Protein AF-0000000073267612 (afdb_homodimer)

Secondary structure (DSSP, 8-state):
--HHHHHHHHHHHHH-TT---SPPPPP-HHHHHHHHHHHHHHHHHHHHHHHHHHHHHHHHHHHHHHHHHHTSBPPPEE--SS--------BTTTT--HHHHHHHHHHHHHHHIIIIIHHHHHHHHHHHHHHHHHHHHHHHHHHHHHHHHHHHHHHHHHHHHHHHHHH---HHHHHHHHHHHHHHHHHHHHHHHHHHHHHHHHHHHHHHHHHHHHHHTTHHHHHHHHHHHHHHHHHHHHHHHHHSPPPPPPEE----TTSS---TT--------------------------------------------------/--HHHHHHHHHHHHH-TT---SPPPPP-HHHHHHHHHHHHHHHHHHHHHHHHHHHHHHHHHHHHHHHHHHTSBPPPEE--SS--------BTTTT--HHHHHHHHHHHHHHHIIIIIHHHHHHHHHHHHHHHHHHHHHHHHHHHHHHHHHHHHHHHHHHHHHHHHHH---HHHHHHHHHHHHHHHHHHHHHHHHHHHHHHHHHHHHHHHHHHHHHHTTHHHHHHHHHHHHHHHHHHHHHHHHHSPPPPPPEE----TTS----TT--------------------------------------------------

InterPro domains:
  IPR027267 AH/BAR domain superfamily [G3DSA:1.20.1270.60] (29-227)

Foldseek 3Di:
DDLVVLLVVLVVCVVDPPNPPVDDFDDLPVLVVLLVVVVVVLVVLVVVLVVLLVVLVVLLVVLLVVLVQQQAWDDAAEDDPPDFDFDDTAGQLGPFDSVVLSVLSVVLSVCLCVQFSVVSVVLSVLSVVLVVLVVVLSSLSSSLVSLVVVLVVLVVVLVVLVVVCVVPPDPVSVVVNVVSVVVSVVSVVVSVVSVVVSVVSSVVSVVSSVVSVVVVVCNVVSVVVSCVSNVVSVVVSVCSSVVDDGDDHHYGDDPPPPDDVPDPPDPPPPPDDPPDDDDYDDDDDDDDDDDDDDDDDDDDDDPDDPDDDDPDPPD/DDLVVLLVVLVVCVVDPPNPPPDDFDDLPVLVVLLVVVVVVLVVLVVVLVVLLVVLVVLLVVLLVVLVQQQAWDDAAEDDPPDFDFDDTAGQLGPFDSVVLSVLSVVLSVCLCVQFSVVSVVLSVLSVVLVVLVVVLSSLSSSLVSLVVVLVVLVVVLVVLVVVCVVPPDPVSVVVNVVSVVVSVVSVVVSVVSVVVSVVSSVVSVVSSVVSVVVVVCNVVSVVVSCVSNVVSVVVSVCSSVVDDGDDHHYGDDPPPPDDVPDVPDPPPDPDDDDDDDDDDDDDDDDDDDDDDDYDDDDDDDDDDDDDDDDDDDD

Sequence (630 aa):
MGAGWRRFTEGLKQHAPLVSGGLSPTPNARNTIMLKEAGELAAQLKGVVQAIKAQRESNENSVTLIARLLGSNLPHVYEDPSSPSASHSVLVGGALDTESVVRTIRDAGARVDADVVAPLAQWLSLYDTLVSKNRELENLRLEVDSRRRTVADLTVKEAAARAKLQRATDAKQEARLDDVVRTLQHKTDKLNAALAEFAKFEEELHTRLVGLIRDAAYVKVHLGAAQGTLGAALASVSKQVEAVPIPEVAVAAGPSLSGAVRAHGKAPAAASPRSSMNTPVSGGADPSNPFVAQQAPGTPTQYPGMHRNTVSSAVMGAGWRRFTEGLKQHAPLVSGGLSPTPNARNTIMLKEAGELAAQLKGVVQAIKAQRESNENSVTLIARLLGSNLPHVYEDPSSPSASHSVLVGGALDTESVVRTIRDAGARVDADVVAPLAQWLSLYDTLVSKNRELENLRLEVDSRRRTVADLTVKEAAARAKLQRATDAKQEARLDDVVRTLQHKTDKLNAALAEFAKFEEELHTRLVGLIRDAAYVKVHLGAAQGTLGAALASVSKQVEAVPIPEVAVAAGPSLSGAVRAHGKAPAAASPRSSMNTPVSGGADPSNPFVAQQAPGTPTQYPGMHRNTVSSAV

pLDDT: mean 76.12, std 29.7, range [14.1, 98.81]

Solvent-accessible surface area (backbone atoms only — not comparable to full-atom values): 35555 Å² total; per-residue (Å²): 130,55,73,66,57,46,23,51,54,36,52,50,39,72,71,38,79,80,61,62,68,92,67,75,74,78,72,58,49,20,56,53,52,36,48,51,44,43,47,55,48,47,57,50,48,53,54,36,53,52,29,49,52,50,25,46,50,32,47,40,50,26,48,42,44,43,32,52,50,32,68,30,70,44,46,59,38,48,71,20,45,81,54,67,43,82,80,65,91,41,33,33,31,43,86,53,61,44,64,60,48,42,48,46,41,52,52,33,43,51,47,36,44,62,67,26,50,46,56,53,50,48,54,52,51,50,50,55,52,49,55,54,50,48,54,53,47,50,51,46,47,27,44,37,47,39,40,50,51,50,46,54,54,43,53,53,49,46,52,52,41,53,57,48,39,76,75,49,89,43,75,66,52,52,53,50,42,53,52,45,52,52,50,44,51,53,49,46,52,52,34,54,51,42,46,52,53,42,53,51,52,52,50,51,52,44,53,52,49,49,51,52,49,54,53,52,31,50,48,47,56,36,56,19,46,40,32,31,46,50,8,50,30,30,34,48,45,15,50,54,52,64,69,37,67,76,42,74,76,43,71,18,66,33,78,77,80,71,63,76,84,61,72,85,58,81,72,73,73,81,71,73,74,78,70,83,75,85,82,86,83,88,81,87,79,87,84,85,88,88,83,90,83,83,86,83,83,86,77,83,75,87,72,78,86,75,85,78,81,73,83,81,73,80,124,129,55,73,67,57,45,24,51,53,36,50,49,38,73,70,38,80,81,60,63,68,92,68,76,74,78,73,59,49,20,58,52,52,36,48,51,43,42,46,56,48,45,56,49,47,53,54,36,51,53,30,48,51,50,26,44,50,32,47,38,50,28,48,44,45,44,32,52,51,31,67,29,68,44,49,58,37,49,73,18,44,81,55,66,44,81,84,66,90,39,32,34,30,43,84,53,61,45,66,59,47,43,48,45,40,50,51,34,44,51,47,35,44,62,67,29,50,44,56,52,50,48,53,51,50,50,51,53,52,51,54,53,49,49,53,52,48,51,53,45,48,28,44,38,47,40,40,50,52,51,44,52,53,42,52,52,49,46,52,52,42,54,54,49,39,76,74,50,88,42,74,67,53,53,51,49,41,54,52,45,51,52,48,43,52,53,49,45,51,52,35,54,53,42,47,52,50,42,53,52,52,52,50,51,51,44,53,52,47,49,51,52,49,56,53,52,32,50,48,48,57,35,56,21,47,41,32,31,45,48,10,50,30,30,33,49,45,14,51,56,50,63,68,38,66,75,44,74,76,43,74,18,66,34,75,76,80,73,66,76,87,61,72,79,66,76,68,80,71,81,79,70,83,84,80,93,84,90,94,86,92,81,90,79,89,80,84,86,80,82,87,77,88,80,76,84,78,83,85,78,85,78,84,80,82,87,79,91,83,75,88,83,83,83,131

Nearest PDB structures (foldseek):
  8a1g-assembly2_B  TM=5.948E-01  e=9.546E-04  Homo sapiens
  8afz-assembly1_A  TM=5.244E-01  e=5.926E-04  Homo sapiens
  7aal-assembly1_B  TM=4.341E-01  e=8.182E-02  Homo sapiens
  8tsb-assembly1_B  TM=4.191E-01  e=9.872E-01  Homo sapiens
  8tsc-assembly1_B  TM=3.984E-01  e=1.287E+00  Homo sapiens

Organism: Auxenochlorella protothecoides (NCBI:txid3075)

Structure (mmCIF, N/CA/C/O backbone):
data_AF-0000000073267612-model_v1
#
loop_
_entity.id
_entity.type
_entity.pdbx_description
1 polymer 'BAR domain-containing protein'
#
loop_
_atom_site.group_PDB
_atom_site.id
_atom_site.type_symbol
_atom_site.label_atom_id
_atom_site.label_alt_id
_atom_site.label_comp_id
_atom_site.label_asym_id
_atom_site.label_entity_id
_atom_site.label_seq_id
_atom_site.pdbx_PDB_ins_code
_atom_site.Cartn_x
_atom_site.Cartn_y
_atom_site.Cartn_z
_atom_site.occupancy
_atom_site.B_iso_or_equiv
_atom_site.auth_seq_id
_atom_site.auth_comp_id
_atom_site.auth_asym_id
_atom_site.auth_atom_id
_atom_site.pdbx_PDB_model_num
ATOM 1 N N . MET A 1 1 ? 1.794 -37.781 -46.875 1 48.22 1 MET A N 1
ATOM 2 C CA . MET A 1 1 ? 1.057 -36.719 -46.156 1 48.22 1 MET A CA 1
ATOM 3 C C . MET A 1 1 ? 1.896 -36.156 -45.031 1 48.22 1 MET A C 1
ATOM 5 O O . MET A 1 1 ? 2.678 -36.844 -44.375 1 48.22 1 MET A O 1
ATOM 9 N N . GLY A 1 2 ? 2.082 -34.938 -45 1 56.78 2 GLY A N 1
ATOM 10 C CA . GLY A 1 2 ? 2.975 -34.312 -44.062 1 56.78 2 GLY A CA 1
ATOM 11 C C . GLY A 1 2 ? 2.543 -34.469 -42.625 1 56.78 2 GLY A C 1
ATOM 12 O O . GLY A 1 2 ? 1.39 -34.812 -42.344 1 56.78 2 GLY A O 1
ATOM 13 N N . ALA A 1 3 ? 3.404 -34.625 -41.781 1 64.19 3 ALA A N 1
ATOM 14 C CA . ALA A 1 3 ? 3.205 -34.812 -40.344 1 64.19 3 ALA A CA 1
ATOM 15 C C . ALA A 1 3 ? 2.123 -33.906 -39.781 1 64.19 3 ALA A C 1
ATOM 17 O O . ALA A 1 3 ? 1.281 -34.312 -39 1 64.19 3 ALA A O 1
ATOM 18 N N . GLY A 1 4 ? 2.098 -32.719 -40.344 1 66.12 4 GLY A N 1
ATOM 19 C CA . GLY A 1 4 ? 1.111 -31.75 -39.906 1 66.12 4 GLY A CA 1
ATOM 20 C C . GLY A 1 4 ? -0.308 -32.125 -40.281 1 66.12 4 GLY A C 1
ATOM 21 O O . GLY A 1 4 ? -1.229 -32 -39.469 1 66.12 4 GLY A O 1
ATOM 22 N N . TRP A 1 5 ? -0.447 -32.656 -41.531 1 65.56 5 TRP A N 1
ATOM 23 C CA . TRP A 1 5 ? -1.771 -33.031 -42.031 1 65.56 5 TRP A CA 1
ATOM 24 C C . TRP A 1 5 ? -2.301 -34.25 -41.312 1 65.56 5 TRP A C 1
ATOM 26 O O . TRP A 1 5 ? -3.484 -34.312 -40.969 1 65.56 5 TRP A O 1
ATOM 36 N N . ARG A 1 6 ? -1.614 -35.125 -40.969 1 69.31 6 ARG A N 1
ATOM 37 C CA . ARG A 1 6 ? -2.006 -36.344 -40.25 1 69.31 6 ARG A CA 1
ATOM 38 C C . ARG A 1 6 ? -2.512 -36 -38.844 1 69.31 6 ARG A C 1
ATOM 40 O O . ARG A 1 6 ? -3.561 -36.469 -38.438 1 69.31 6 ARG A O 1
ATOM 47 N N . ARG A 1 7 ? -1.844 -35.125 -38.25 1 72.75 7 ARG A N 1
ATOM 48 C CA . ARG A 1 7 ? -2.219 -34.719 -36.906 1 72.75 7 ARG A CA 1
ATOM 49 C C . ARG A 1 7 ? -3.551 -33.969 -36.906 1 72.75 7 ARG A C 1
ATOM 51 O O . ARG A 1 7 ? -4.391 -34.188 -36.031 1 72.75 7 ARG A O 1
ATOM 58 N N . PHE A 1 8 ? -3.615 -33.125 -37.812 1 65.56 8 PHE A N 1
ATOM 59 C CA . PHE A 1 8 ? -4.844 -32.344 -37.938 1 65.56 8 PHE A CA 1
ATOM 60 C C . PHE A 1 8 ? -6.039 -33.281 -38.156 1 65.56 8 PHE A C 1
ATOM 62 O O . PHE A 1 8 ? -7.062 -33.156 -37.469 1 65.56 8 PHE A O 1
ATOM 69 N N . THR A 1 9 ? -5.922 -34.156 -39.094 1 68.25 9 THR A N 1
ATOM 70 C CA . THR A 1 9 ? -7.035 -35.062 -39.406 1 68.25 9 THR A CA 1
ATOM 71 C C . THR A 1 9 ? -7.367 -35.969 -38.25 1 68.25 9 THR A C 1
ATOM 73 O O . THR A 1 9 ? -8.539 -36.188 -37.938 1 68.25 9 THR A O 1
ATOM 76 N N . GLU A 1 10 ? -6.336 -36.344 -37.562 1 76.44 10 GLU A N 1
ATOM 77 C CA . GLU A 1 10 ? -6.57 -37.188 -36.375 1 76.44 10 GLU A CA 1
ATOM 78 C C . GLU A 1 10 ? -7.262 -36.406 -35.281 1 76.44 10 GLU A C 1
ATOM 80 O O . GLU A 1 10 ? -8.164 -36.938 -34.625 1 76.44 10 GLU A O 1
ATOM 85 N N . GLY A 1 11 ? -6.91 -35.188 -35.125 1 70.31 11 GLY A N 1
ATOM 86 C CA . GLY A 1 11 ? -7.578 -34.312 -34.156 1 70.31 11 GLY A CA 1
ATOM 87 C C . GLY A 1 11 ? -9.062 -34.156 -34.406 1 70.31 11 GLY A C 1
ATOM 88 O O . GLY A 1 11 ? -9.875 -34.219 -33.5 1 70.31 11 GLY A O 1
ATOM 89 N N . LEU A 1 12 ? -9.312 -34 -35.719 1 65.19 12 LEU A N 1
ATOM 90 C CA . LEU A 1 12 ? -10.711 -33.875 -36.125 1 65.19 12 LEU A CA 1
ATOM 91 C C . LEU A 1 12 ? -11.477 -35.156 -35.875 1 65.19 12 LEU A C 1
ATOM 93 O O . LEU A 1 12 ? -12.625 -35.125 -35.406 1 65.19 12 LEU A O 1
ATOM 97 N N . LYS A 1 13 ? -10.906 -36.25 -36.125 1 69.06 13 LYS A N 1
ATOM 98 C CA . LYS A 1 13 ? -11.578 -37.531 -35.938 1 69.06 13 LYS A CA 1
ATOM 99 C C . LYS A 1 13 ? -11.883 -37.781 -34.438 1 69.06 13 LYS A C 1
ATOM 101 O O . LYS A 1 13 ? -12.93 -38.344 -34.125 1 69.06 13 LYS A O 1
ATOM 106 N N . GLN A 1 14 ? -11.016 -37.375 -33.625 1 70.88 14 GLN A N 1
ATOM 107 C CA . GLN A 1 14 ? -11.203 -37.625 -32.188 1 70.88 14 GLN A CA 1
ATOM 108 C C . GLN A 1 14 ? -12.289 -36.719 -31.609 1 70.88 14 GLN A C 1
ATOM 110 O O . GLN A 1 14 ? -12.914 -37.031 -30.609 1 70.88 14 GLN A O 1
ATOM 115 N N . HIS A 1 15 ? -12.461 -35.562 -32.188 1 64.19 15 HIS A N 1
ATOM 116 C CA . HIS A 1 15 ? -13.516 -34.688 -31.703 1 64.19 15 HIS A CA 1
ATOM 117 C C . HIS A 1 15 ? -14.844 -35 -32.375 1 64.19 15 HIS A C 1
ATOM 119 O O . HIS A 1 15 ? -15.906 -34.594 -31.875 1 64.19 15 HIS A O 1
ATOM 125 N N . ALA A 1 16 ? -14.742 -35.625 -33.562 1 61.06 16 ALA A N 1
ATOM 126 C CA . ALA A 1 16 ? -15.969 -35.938 -34.312 1 61.06 16 ALA A CA 1
ATOM 127 C C . ALA A 1 16 ? -16.578 -37.25 -33.812 1 61.06 16 ALA A C 1
ATOM 129 O O . ALA A 1 16 ? -15.883 -38.219 -33.625 1 61.06 16 ALA A O 1
ATOM 130 N N . PRO A 1 17 ? -17.734 -37.219 -33.156 1 55.53 17 PRO A N 1
ATOM 131 C CA . PRO A 1 17 ? -18.438 -38.406 -32.656 1 55.53 17 PRO A CA 1
ATOM 132 C C . PRO A 1 17 ? -18.469 -39.531 -33.688 1 55.53 17 PRO A C 1
ATOM 134 O O . PRO A 1 17 ? -18.625 -40.688 -33.344 1 55.53 17 PRO A O 1
ATOM 137 N N . LEU A 1 18 ? -18.609 -39.219 -34.938 1 49.16 18 LEU A N 1
ATOM 138 C CA . LEU A 1 18 ? -19.047 -40.188 -35.938 1 49.16 18 LEU A CA 1
ATOM 139 C C . LEU A 1 18 ? -17.938 -41.156 -36.312 1 49.16 18 LEU A C 1
ATOM 141 O O . LEU A 1 18 ? -18.172 -42.188 -36.969 1 49.16 18 LEU A O 1
ATOM 145 N N . VAL A 1 19 ? -16.75 -40.719 -36.375 1 48.94 19 VAL A N 1
ATOM 146 C CA . VAL A 1 19 ? -15.766 -41.656 -36.906 1 48.94 19 VAL A CA 1
ATOM 147 C C . VAL A 1 19 ? -15.219 -42.5 -35.781 1 48.94 19 VAL A C 1
ATOM 149 O O . VAL A 1 19 ? -14.375 -42.062 -35 1 48.94 19 VAL A O 1
ATOM 152 N N . SER A 1 20 ? -16.031 -43.094 -35.031 1 47.25 20 SER A N 1
ATOM 153 C CA . SER A 1 20 ? -15.836 -44.031 -33.906 1 47.25 20 SER A CA 1
ATOM 154 C C . SER A 1 20 ? -14.789 -45.094 -34.281 1 47.25 20 SER A C 1
ATOM 156 O O . SER A 1 20 ? -15.141 -46.219 -34.625 1 47.25 20 SER A O 1
ATOM 158 N N . GLY A 1 21 ? -14.117 -45.062 -35.219 1 50.31 21 GLY A N 1
ATOM 159 C CA . GLY A 1 21 ? -13.367 -46.312 -35.344 1 50.31 21 GLY A CA 1
ATOM 160 C C . GLY A 1 21 ? -12.516 -46.594 -34.125 1 50.31 21 GLY A C 1
ATOM 161 O O . GLY A 1 21 ? -11.797 -45.719 -33.625 1 50.31 21 GLY A O 1
ATOM 162 N N . GLY A 1 22 ? -13.047 -47.656 -33.219 1 61.66 22 GLY A N 1
ATOM 163 C CA . GLY A 1 22 ? -12.773 -48.531 -32.094 1 61.66 22 GLY A CA 1
ATOM 164 C C . GLY A 1 22 ? -11.508 -48.156 -31.344 1 61.66 22 GLY A C 1
ATOM 165 O O . GLY A 1 22 ? -11.18 -48.781 -30.328 1 61.66 22 GLY A O 1
ATOM 166 N N . LEU A 1 23 ? -10.727 -47.188 -32 1 73.19 23 LEU A N 1
ATOM 167 C CA . LEU A 1 23 ? -9.445 -47.062 -31.312 1 73.19 23 LEU A CA 1
ATOM 168 C C . LEU A 1 23 ? -9.5 -45.969 -30.266 1 73.19 23 LEU A C 1
ATOM 170 O O . LEU A 1 23 ? -9.93 -44.844 -30.547 1 73.19 23 LEU A O 1
ATOM 174 N N . SER A 1 24 ? -9.305 -46.25 -29.047 1 77.38 24 SER A N 1
ATOM 175 C CA . SER A 1 24 ? -9.227 -45.312 -27.938 1 77.38 24 SER A CA 1
ATOM 176 C C . SER A 1 24 ? -7.969 -44.438 -28.016 1 77.38 24 SER A C 1
ATOM 178 O O . SER A 1 24 ? -6.887 -44.969 -28.328 1 77.38 24 SER A O 1
ATOM 180 N N . PRO A 1 25 ? -8.125 -43.156 -27.875 1 81.56 25 PRO A N 1
ATOM 181 C CA . PRO A 1 25 ? -6.965 -42.281 -27.953 1 81.56 25 PRO A CA 1
ATOM 182 C C . PRO A 1 25 ? -5.902 -42.594 -26.906 1 81.56 25 PRO A C 1
ATOM 184 O O . PRO A 1 25 ? -6.223 -43.094 -25.828 1 81.56 25 PRO A O 1
ATOM 187 N N . THR A 1 26 ? -4.645 -42.375 -27.266 1 83.12 26 THR A N 1
ATOM 188 C CA . THR A 1 26 ? -3.533 -42.531 -26.328 1 83.12 26 THR A CA 1
ATOM 189 C C . THR A 1 26 ? -3.713 -41.594 -25.141 1 83.12 26 THR A C 1
ATOM 191 O O . THR A 1 26 ? -4 -40.406 -25.312 1 83.12 26 THR A O 1
ATOM 194 N N . PRO A 1 27 ? -3.578 -42.125 -23.953 1 84.12 27 PRO A N 1
ATOM 195 C CA . PRO A 1 27 ? -3.932 -41.312 -22.781 1 84.12 27 PRO A CA 1
ATOM 196 C C . PRO A 1 27 ? -2.826 -40.344 -22.359 1 84.12 27 PRO A C 1
ATOM 198 O O . PRO A 1 27 ? -1.642 -40.688 -22.453 1 84.12 27 PRO A O 1
ATOM 201 N N . ASN A 1 28 ? -3.139 -39.125 -22.031 1 87.44 28 ASN A N 1
ATOM 202 C CA . ASN A 1 28 ? -2.334 -38.094 -21.406 1 87.44 28 ASN A CA 1
ATOM 203 C C . ASN A 1 28 ? -3.115 -37.344 -20.312 1 87.44 28 ASN A C 1
ATOM 205 O O . ASN A 1 28 ? -2.957 -36.125 -20.141 1 87.44 28 ASN A O 1
ATOM 209 N N . ALA A 1 29 ? -3.98 -38.062 -19.688 1 86.19 29 ALA A N 1
ATOM 210 C CA . ALA A 1 29 ? -4.941 -37.469 -18.766 1 86.19 29 ALA A CA 1
ATOM 211 C C . ALA A 1 29 ? -4.25 -36.969 -17.5 1 86.19 29 ALA A C 1
ATOM 213 O O . ALA A 1 29 ? -4.586 -35.906 -16.984 1 86.19 29 ALA A O 1
ATOM 214 N N . ARG A 1 30 ? -3.275 -37.688 -17.016 1 87.81 30 ARG A N 1
ATOM 215 C CA . ARG A 1 30 ? -2.637 -37.281 -15.766 1 87.81 30 ARG A CA 1
ATOM 216 C C . ARG A 1 30 ? -1.936 -35.938 -15.906 1 87.81 30 ARG A C 1
ATOM 218 O O . ARG A 1 30 ? -2.064 -35.062 -15.039 1 87.81 30 ARG A O 1
ATOM 225 N N . ASN A 1 31 ? -1.204 -35.781 -17.047 1 92.44 31 ASN A N 1
ATOM 226 C CA . ASN A 1 31 ? -0.506 -34.5 -17.25 1 92.44 31 ASN A CA 1
ATOM 227 C C . ASN A 1 31 ? -1.483 -33.375 -17.469 1 92.44 31 ASN A C 1
ATOM 229 O O . ASN A 1 31 ? -1.29 -32.25 -16.938 1 92.44 31 ASN A O 1
ATOM 233 N N . THR A 1 32 ? -2.527 -33.594 -18.172 1 91.44 32 THR A N 1
ATOM 234 C CA . THR A 1 32 ? -3.502 -32.562 -18.484 1 91.44 32 THR A CA 1
ATOM 235 C C . THR A 1 32 ? -4.215 -32.094 -17.219 1 91.44 32 THR A C 1
ATOM 237 O O . THR A 1 32 ? -4.414 -30.891 -17.016 1 91.44 32 THR A O 1
ATOM 240 N N . ILE A 1 33 ? -4.555 -32.938 -16.359 1 91.56 33 ILE A N 1
ATOM 241 C CA . ILE A 1 33 ? -5.254 -32.594 -15.117 1 91.56 33 ILE A CA 1
ATOM 242 C C . ILE A 1 33 ? -4.309 -31.859 -14.18 1 91.56 33 ILE A C 1
ATOM 244 O O . ILE A 1 33 ? -4.691 -30.859 -13.57 1 91.56 33 ILE A O 1
ATOM 248 N N . MET A 1 34 ? -3.08 -32.375 -14.07 1 93.31 34 MET A N 1
ATOM 249 C CA . MET A 1 34 ? -2.094 -31.719 -13.227 1 93.31 34 MET A CA 1
ATOM 250 C C . MET A 1 34 ? -1.851 -30.281 -13.695 1 93.31 34 MET A C 1
ATOM 252 O O . MET A 1 34 ? -1.743 -29.375 -12.883 1 93.31 34 MET A O 1
ATOM 256 N N . LEU A 1 35 ? -1.816 -30.109 -15.023 1 95.81 35 LEU A N 1
ATOM 257 C CA . LEU A 1 35 ? -1.598 -28.781 -15.586 1 95.81 35 LEU A CA 1
ATOM 258 C C . LEU A 1 35 ? -2.787 -27.859 -15.305 1 95.81 35 LEU A C 1
ATOM 260 O O . LEU A 1 35 ? -2.611 -26.688 -15.016 1 95.81 35 LEU A O 1
ATOM 264 N N . LYS A 1 36 ? -3.887 -28.406 -15.398 1 94.38 36 LYS A N 1
ATOM 265 C CA . LYS A 1 36 ? -5.09 -27.625 -15.125 1 94.38 36 LYS A CA 1
ATOM 266 C C . LYS A 1 36 ? -5.121 -27.141 -13.68 1 94.38 36 LYS A C 1
ATOM 268 O O . LYS A 1 36 ? -5.379 -25.969 -13.406 1 94.38 36 LYS A O 1
ATOM 273 N N . GLU A 1 37 ? -4.883 -28 -12.781 1 93.81 37 GLU A N 1
ATOM 274 C CA . GLU A 1 37 ? -4.863 -27.641 -11.367 1 93.81 37 GLU A CA 1
ATOM 275 C C . GLU A 1 37 ? -3.744 -26.641 -11.07 1 93.81 37 GLU A C 1
ATOM 277 O O . GLU A 1 37 ? -3.953 -25.672 -10.344 1 93.81 37 GLU A O 1
ATOM 282 N N . ALA A 1 38 ? -2.625 -26.922 -11.648 1 96.31 38 ALA A N 1
ATOM 283 C CA . ALA A 1 38 ? -1.515 -26 -11.484 1 96.31 38 ALA A CA 1
ATOM 284 C C . ALA A 1 38 ? -1.856 -24.625 -12.062 1 96.31 38 ALA A C 1
ATOM 286 O O . ALA A 1 38 ? -1.388 -23.594 -11.57 1 96.31 38 ALA A O 1
ATOM 287 N N . GLY A 1 39 ? -2.633 -24.672 -13.148 1 97.81 39 GLY A N 1
ATOM 288 C CA . GLY A 1 39 ? -3.041 -23.422 -13.773 1 97.81 39 GLY A CA 1
ATOM 289 C C . GLY A 1 39 ? -3.914 -22.562 -12.875 1 97.81 39 GLY A C 1
ATOM 290 O O . GLY A 1 39 ? -3.809 -21.344 -12.883 1 97.81 39 GLY A O 1
ATOM 291 N N . GLU A 1 40 ? -4.727 -23.172 -12.125 1 96.25 40 GLU A N 1
ATOM 292 C CA . GLU A 1 40 ? -5.555 -22.453 -11.164 1 96.25 40 GLU A CA 1
ATOM 293 C C . GLU A 1 40 ? -4.703 -21.781 -10.094 1 96.25 40 GLU A C 1
ATOM 295 O O . GLU A 1 40 ? -4.934 -20.625 -9.734 1 96.25 40 GLU A O 1
ATOM 300 N N . LEU A 1 41 ? -3.752 -22.516 -9.617 1 96.81 41 LEU A N 1
ATOM 301 C CA . LEU A 1 41 ? -2.83 -21.953 -8.633 1 96.81 41 LEU A CA 1
ATOM 302 C C . LEU A 1 41 ? -2.02 -20.812 -9.242 1 96.81 41 LEU A C 1
ATOM 304 O O . LEU A 1 41 ? -1.818 -19.781 -8.602 1 96.81 41 LEU A O 1
ATOM 308 N N . ALA A 1 42 ? -1.601 -21.031 -10.469 1 98.12 42 ALA A N 1
ATOM 309 C CA . ALA A 1 42 ? -0.802 -20.016 -11.156 1 98.12 42 ALA A CA 1
ATOM 310 C C . ALA A 1 42 ? -1.569 -18.703 -11.281 1 98.12 42 ALA A C 1
ATOM 312 O O . ALA A 1 42 ? -1.004 -17.625 -11.086 1 98.12 42 ALA A O 1
ATOM 313 N N . ALA A 1 43 ? -2.83 -18.781 -11.594 1 97.56 43 ALA A N 1
ATOM 314 C CA . ALA A 1 43 ? -3.664 -17.594 -11.734 1 97.56 43 ALA A CA 1
ATOM 315 C C . ALA A 1 43 ? -3.748 -16.828 -10.414 1 97.56 43 ALA A C 1
ATOM 317 O O . ALA A 1 43 ? -3.627 -15.594 -10.398 1 97.56 43 ALA A O 1
ATOM 318 N N . GLN A 1 44 ? -3.912 -17.516 -9.383 1 97.75 44 GLN A N 1
ATOM 319 C CA . GLN A 1 44 ? -3.973 -16.891 -8.07 1 97.75 44 GLN A CA 1
ATOM 320 C C . GLN A 1 44 ? -2.617 -16.312 -7.672 1 97.75 44 GLN A C 1
ATOM 322 O O . GLN A 1 44 ? -2.545 -15.195 -7.141 1 97.75 44 GLN A O 1
ATOM 327 N N . LEU A 1 45 ? -1.607 -17.016 -7.934 1 98.31 45 LEU A N 1
ATOM 328 C CA . LEU A 1 45 ? -0.254 -16.594 -7.578 1 98.31 45 LEU A CA 1
ATOM 329 C C . LEU A 1 45 ? 0.129 -15.312 -8.297 1 98.31 45 LEU A C 1
ATOM 331 O O . LEU A 1 45 ? 0.783 -14.438 -7.723 1 98.31 45 LEU A O 1
ATOM 335 N N . LYS A 1 46 ? -0.297 -15.195 -9.555 1 98.19 46 LYS A N 1
ATOM 336 C CA . LYS A 1 46 ? -0.043 -13.969 -10.305 1 98.19 46 LYS A CA 1
ATOM 337 C C . LYS A 1 46 ? -0.666 -12.758 -9.609 1 98.19 46 LYS A C 1
ATOM 339 O O . LYS A 1 46 ? -0.032 -11.711 -9.492 1 98.19 46 LYS A O 1
ATOM 344 N N . GLY A 1 47 ? -1.855 -12.945 -9.18 1 98 47 GLY A N 1
ATOM 345 C CA . GLY A 1 47 ? -2.514 -11.875 -8.438 1 98 47 GLY A CA 1
ATOM 346 C C . GLY A 1 47 ? -1.802 -11.508 -7.152 1 98 47 GLY A C 1
ATOM 347 O O . GLY A 1 47 ? -1.66 -10.328 -6.828 1 98 47 GLY A O 1
ATOM 348 N N . VAL A 1 48 ? -1.347 -12.461 -6.477 1 98.5 48 VAL A N 1
ATOM 349 C CA . VAL A 1 48 ? -0.667 -12.258 -5.199 1 98.5 48 VAL A CA 1
ATOM 350 C C . VAL A 1 48 ? 0.661 -11.539 -5.43 1 98.5 48 VAL A C 1
ATOM 352 O O . VAL A 1 48 ? 1.014 -10.617 -4.688 1 98.5 48 VAL A O 1
ATOM 355 N N . VAL A 1 49 ? 1.374 -11.945 -6.441 1 98.5 49 VAL A N 1
ATOM 356 C CA . VAL A 1 49 ? 2.656 -11.328 -6.754 1 98.5 49 VAL A CA 1
ATOM 357 C C . VAL A 1 49 ? 2.455 -9.844 -7.059 1 98.5 49 VAL A C 1
ATOM 359 O O . VAL A 1 49 ? 3.207 -8.992 -6.574 1 98.5 49 VAL A O 1
ATOM 362 N N . GLN A 1 50 ? 1.425 -9.523 -7.777 1 98.31 50 GLN A N 1
ATOM 363 C CA . GLN A 1 50 ? 1.115 -8.125 -8.078 1 98.31 50 GLN A CA 1
ATOM 364 C C . GLN A 1 50 ? 0.746 -7.363 -6.812 1 98.31 50 GLN A C 1
ATOM 366 O O . GLN A 1 50 ? 1.141 -6.207 -6.641 1 98.31 50 GLN A O 1
ATOM 371 N N . ALA A 1 51 ? 0.053 -7.957 -5.973 1 98.38 51 ALA A N 1
ATOM 372 C CA . ALA A 1 51 ? -0.354 -7.32 -4.723 1 98.38 51 ALA A CA 1
ATOM 373 C C . ALA A 1 51 ? 0.853 -7.039 -3.832 1 98.38 51 ALA A C 1
ATOM 375 O O . ALA A 1 51 ? 0.918 -5.996 -3.176 1 98.38 51 ALA A O 1
ATOM 376 N N . ILE A 1 52 ? 1.775 -7.965 -3.799 1 98.56 52 ILE A N 1
ATOM 377 C CA . ILE A 1 52 ? 2.973 -7.797 -2.984 1 98.56 52 ILE A CA 1
ATOM 378 C C . ILE A 1 52 ? 3.809 -6.637 -3.527 1 98.56 52 ILE A C 1
ATOM 380 O O . ILE A 1 52 ? 4.348 -5.84 -2.758 1 98.56 52 ILE A O 1
ATOM 384 N N . LYS A 1 53 ? 3.883 -6.527 -4.797 1 98.44 53 LYS A N 1
ATOM 385 C CA . LYS A 1 53 ? 4.602 -5.41 -5.398 1 98.44 53 LYS A CA 1
ATOM 386 C C . LYS A 1 53 ? 3.936 -4.078 -5.055 1 98.44 53 LYS A C 1
ATOM 388 O O . LYS A 1 53 ? 4.613 -3.111 -4.703 1 98.44 53 LYS A O 1
ATOM 393 N N . ALA A 1 54 ? 2.658 -4.055 -5.172 1 98.19 54 ALA A N 1
ATOM 394 C CA . ALA A 1 54 ? 1.907 -2.85 -4.824 1 98.19 54 ALA A CA 1
ATOM 395 C C . ALA A 1 54 ? 2.09 -2.496 -3.352 1 98.19 54 ALA A C 1
ATOM 397 O O . ALA A 1 54 ? 2.227 -1.322 -3 1 98.19 54 ALA A O 1
ATOM 398 N N . GLN A 1 55 ? 2.094 -3.473 -2.539 1 98.56 55 GLN A N 1
ATOM 399 C CA . GLN A 1 55 ? 2.309 -3.312 -1.104 1 98.56 55 GLN A CA 1
ATOM 400 C C . GLN A 1 55 ? 3.67 -2.688 -0.818 1 98.56 55 GLN A C 1
ATOM 402 O O . GLN A 1 55 ? 3.766 -1.71 -0.072 1 98.56 55 GLN A O 1
ATOM 407 N N . ARG A 1 56 ? 4.625 -3.279 -1.41 1 98.06 56 ARG A N 1
ATOM 408 C CA . ARG A 1 56 ? 5.988 -2.781 -1.242 1 98.06 56 ARG A CA 1
ATOM 409 C C . ARG A 1 56 ? 6.102 -1.329 -1.693 1 98.06 56 ARG A C 1
ATOM 411 O O . ARG A 1 56 ? 6.668 -0.496 -0.985 1 98.06 56 ARG A O 1
ATOM 418 N N . GLU A 1 57 ? 5.52 -1.009 -2.785 1 98.12 57 GLU A N 1
ATOM 419 C CA . GLU A 1 57 ? 5.574 0.343 -3.334 1 98.12 57 GLU A CA 1
ATOM 420 C C . GLU A 1 57 ? 4.828 1.331 -2.443 1 98.12 57 GLU A C 1
ATOM 422 O O . GLU A 1 57 ? 5.297 2.449 -2.217 1 98.12 57 GLU A O 1
ATOM 427 N N . SER A 1 58 ? 3.695 0.96 -1.996 1 98.5 58 SER A N 1
ATOM 428 C CA . SER A 1 58 ? 2.893 1.823 -1.138 1 98.5 58 SER A CA 1
ATOM 429 C C . SER A 1 58 ? 3.598 2.098 0.187 1 98.5 58 SER A C 1
ATOM 431 O O . SER A 1 58 ? 3.576 3.225 0.687 1 98.5 58 SER A O 1
ATOM 433 N N . ASN A 1 59 ? 4.188 1.065 0.758 1 98.75 59 ASN A N 1
ATOM 434 C CA . ASN A 1 59 ? 4.953 1.229 1.989 1 98.75 59 ASN A CA 1
ATOM 435 C C . ASN A 1 59 ? 6.129 2.182 1.795 1 98.75 59 ASN A C 1
ATOM 437 O O . ASN A 1 59 ? 6.367 3.061 2.627 1 98.75 59 ASN A O 1
ATOM 441 N N . GLU A 1 60 ? 6.77 2.02 0.684 1 98.69 60 GLU A N 1
ATOM 442 C CA . GLU A 1 60 ? 7.902 2.893 0.394 1 98.69 60 GLU A CA 1
ATOM 443 C C . GLU A 1 60 ? 7.453 4.34 0.212 1 98.69 60 GLU A C 1
ATOM 445 O O . GLU A 1 60 ? 8.07 5.262 0.746 1 9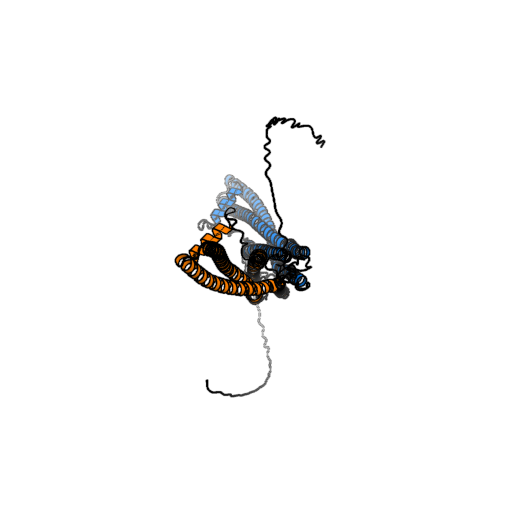8.69 60 GLU A O 1
ATOM 450 N N . ASN A 1 61 ? 6.414 4.508 -0.51 1 98.56 61 ASN A N 1
ATOM 451 C CA . ASN A 1 61 ? 5.895 5.848 -0.749 1 98.56 61 ASN A CA 1
ATOM 452 C C . ASN A 1 61 ? 5.484 6.531 0.553 1 98.56 61 ASN A C 1
ATOM 454 O O . ASN A 1 61 ? 5.82 7.691 0.784 1 98.56 61 ASN A O 1
ATOM 458 N N . SER A 1 62 ? 4.77 5.848 1.379 1 98.69 62 SER A N 1
ATOM 459 C CA . SER A 1 62 ? 4.305 6.395 2.65 1 98.69 62 SER A CA 1
ATOM 460 C C . SER A 1 62 ? 5.477 6.809 3.533 1 98.69 62 SER A C 1
ATOM 462 O O . SER A 1 62 ? 5.504 7.93 4.051 1 98.69 62 SER A O 1
ATOM 464 N N . VAL A 1 63 ? 6.465 5.922 3.652 1 98.75 63 VAL A N 1
ATOM 465 C CA . VAL A 1 63 ? 7.609 6.188 4.516 1 98.75 63 VAL A CA 1
ATOM 466 C C . VAL A 1 63 ? 8.43 7.348 3.953 1 98.75 63 VAL A C 1
ATOM 468 O O . VAL A 1 63 ? 8.922 8.195 4.703 1 98.75 63 VAL A O 1
ATOM 471 N N . THR A 1 64 ? 8.508 7.418 2.684 1 98.62 64 THR A N 1
ATOM 472 C CA . THR A 1 64 ? 9.242 8.508 2.053 1 98.62 64 THR A CA 1
ATOM 473 C C . THR A 1 64 ? 8.57 9.844 2.314 1 98.62 64 THR A C 1
ATOM 475 O O . THR A 1 64 ? 9.234 10.828 2.648 1 98.62 64 THR A O 1
ATOM 478 N N . LEU A 1 65 ? 7.293 9.914 2.166 1 98.44 65 LEU A N 1
ATOM 479 C CA . LEU A 1 65 ? 6.555 11.141 2.426 1 98.44 65 LEU A CA 1
ATOM 480 C C . LEU A 1 65 ? 6.629 11.516 3.902 1 98.44 65 LEU A C 1
ATOM 482 O O . LEU A 1 65 ? 6.734 12.703 4.242 1 98.44 65 LEU A O 1
ATOM 486 N N . ILE A 1 66 ? 6.566 10.516 4.738 1 98.5 66 ILE A N 1
ATOM 487 C CA . ILE A 1 66 ? 6.707 10.75 6.176 1 98.5 66 ILE A CA 1
ATOM 488 C C . ILE A 1 66 ? 8.078 11.344 6.469 1 98.5 66 ILE A C 1
ATOM 490 O O . ILE A 1 66 ? 8.188 12.336 7.203 1 98.5 66 ILE A O 1
ATOM 494 N N . ALA A 1 67 ? 9.07 10.742 5.879 1 98.38 67 ALA A N 1
ATOM 495 C CA . ALA A 1 67 ? 10.43 11.242 6.078 1 98.38 67 ALA A CA 1
ATOM 496 C C . ALA A 1 67 ? 10.555 12.688 5.598 1 98.38 67 ALA A C 1
ATOM 498 O O . ALA A 1 67 ? 11.188 13.516 6.262 1 98.38 67 ALA A O 1
ATOM 499 N N . ARG A 1 68 ? 9.969 13.023 4.531 1 97.69 68 ARG A N 1
ATOM 500 C CA . ARG A 1 68 ? 10 14.375 3.998 1 97.69 68 ARG A CA 1
ATOM 501 C C . ARG A 1 68 ? 9.336 15.359 4.957 1 97.69 68 ARG A C 1
ATOM 503 O O . ARG A 1 68 ? 9.859 16.438 5.211 1 97.69 68 ARG A O 1
ATOM 510 N N . LEU A 1 69 ? 8.195 14.977 5.422 1 98.12 69 LEU A N 1
ATOM 511 C CA . LEU A 1 69 ? 7.484 15.82 6.375 1 98.12 69 LEU A CA 1
ATOM 512 C C . LEU A 1 69 ? 8.312 16.031 7.637 1 98.12 69 LEU A C 1
ATOM 514 O O . LEU A 1 69 ? 8.422 17.156 8.133 1 98.12 69 LEU A O 1
ATOM 518 N N . LEU A 1 70 ? 8.898 14.938 8.141 1 97.19 70 LEU A N 1
ATOM 519 C CA . LEU A 1 70 ? 9.672 15 9.383 1 97.19 70 LEU A CA 1
ATOM 520 C C . LEU A 1 70 ? 10.945 15.82 9.18 1 97.19 70 LEU A C 1
ATOM 522 O O . LEU A 1 70 ? 11.516 16.328 10.148 1 97.19 70 LEU A O 1
ATOM 526 N N . GLY A 1 71 ? 11.312 15.961 7.945 1 95.81 71 GLY A N 1
ATOM 527 C CA . GLY A 1 71 ? 12.461 16.781 7.617 1 95.81 71 GLY A CA 1
ATOM 528 C C . GLY A 1 71 ? 12.102 18.234 7.367 1 95.81 71 GLY A C 1
ATOM 529 O O . GLY A 1 71 ? 12.977 19.062 7.121 1 95.81 71 GLY A O 1
ATOM 530 N N . SER A 1 72 ? 10.906 18.562 7.488 1 94.62 72 SER A N 1
ATOM 531 C CA . SER A 1 72 ? 10.445 19.922 7.273 1 94.62 72 SER A CA 1
ATOM 532 C C . SER A 1 72 ? 10.477 20.734 8.57 1 94.62 72 SER A C 1
ATOM 534 O O . SER A 1 72 ? 10.602 20.156 9.656 1 94.62 72 SER A O 1
ATOM 536 N N . ASN A 1 73 ? 10.344 22.047 8.406 1 92.31 73 ASN A N 1
ATOM 537 C CA . ASN A 1 73 ? 10.406 22.938 9.555 1 92.31 73 ASN A CA 1
ATOM 538 C C . ASN A 1 73 ? 9.086 22.969 10.312 1 92.31 73 ASN A C 1
ATOM 540 O O . ASN A 1 73 ? 8.016 23 9.703 1 92.31 73 ASN A O 1
ATOM 544 N N . LEU A 1 74 ? 9.266 22.906 11.625 1 93.06 74 LEU A N 1
ATOM 545 C CA . LEU A 1 74 ? 8.117 23.219 12.477 1 93.06 74 LEU A CA 1
ATOM 546 C C . LEU A 1 74 ? 7.754 24.688 12.398 1 93.06 74 LEU A C 1
ATOM 548 O O . LEU A 1 74 ? 8.641 25.547 12.367 1 93.06 74 LEU A O 1
ATOM 552 N N . PRO A 1 75 ? 6.457 24.922 12.273 1 91.94 75 PRO A N 1
ATOM 553 C CA . PRO A 1 75 ? 6.078 26.344 12.297 1 91.94 75 PRO A CA 1
ATOM 554 C C . PRO A 1 75 ? 6.543 27.062 13.562 1 91.94 75 PRO A C 1
ATOM 556 O O . PRO A 1 75 ? 6.531 26.469 14.648 1 91.94 75 PRO A O 1
ATOM 559 N N . HIS A 1 76 ? 6.895 28.391 13.391 1 89.38 76 HIS A N 1
ATOM 560 C CA . HIS A 1 76 ? 7.352 29.188 14.523 1 89.38 76 HIS A CA 1
ATOM 561 C C . HIS A 1 76 ? 6.18 29.844 15.234 1 89.38 76 HIS A C 1
ATOM 563 O O . HIS A 1 76 ? 5.102 30 14.656 1 89.38 76 HIS A O 1
ATOM 569 N N . VAL A 1 77 ? 6.445 30.109 16.516 1 89.69 77 VAL A N 1
ATOM 570 C CA . VAL A 1 77 ? 5.527 30.938 17.266 1 89.69 77 VAL A CA 1
ATOM 571 C C . VAL A 1 77 ? 6.074 32.375 17.344 1 89.69 77 VAL A C 1
ATOM 573 O O . VAL A 1 77 ? 7.234 32.562 17.719 1 89.69 77 VAL A O 1
ATOM 576 N N . TYR A 1 78 ? 5.219 33.25 16.859 1 86.94 78 TYR A N 1
ATOM 577 C CA . TYR A 1 78 ? 5.586 34.656 16.922 1 86.94 78 TYR A CA 1
ATOM 578 C C . TYR A 1 78 ? 4.785 35.406 18 1 86.94 78 TYR A C 1
ATOM 580 O O . TYR A 1 78 ? 3.553 35.406 17.969 1 86.94 78 TYR A O 1
ATOM 588 N N . GLU A 1 79 ? 5.535 36.062 18.891 1 83 79 GLU A N 1
ATOM 589 C CA . GLU A 1 79 ? 4.848 36.75 19.984 1 83 79 GLU A CA 1
ATOM 590 C C . GLU A 1 79 ? 4.613 38.219 19.672 1 83 79 GLU A C 1
ATOM 592 O O . GLU A 1 79 ? 3.58 38.781 20.047 1 83 79 GLU A O 1
ATOM 597 N N . ASP A 1 80 ? 5.605 38.781 18.828 1 75.69 80 ASP A N 1
ATOM 598 C CA . ASP A 1 80 ? 5.512 40.219 18.516 1 75.69 80 ASP A CA 1
ATOM 599 C C . ASP A 1 80 ? 4.57 40.438 17.328 1 75.69 80 ASP A C 1
ATOM 601 O O . ASP A 1 80 ? 4.746 39.875 16.266 1 75.69 80 ASP A O 1
ATOM 605 N N . PRO A 1 81 ? 3.578 41.188 17.562 1 68 81 PRO A N 1
ATOM 606 C CA . PRO A 1 81 ? 2.619 41.438 16.484 1 68 81 PRO A CA 1
ATOM 607 C C . PRO A 1 81 ? 3.234 42.188 15.312 1 68 81 PRO A C 1
ATOM 609 O O . PRO A 1 81 ? 2.732 42.125 14.195 1 68 81 PRO A O 1
ATOM 612 N N . SER A 1 82 ? 4.246 43.062 15.484 1 64.69 82 SER A N 1
ATOM 613 C CA . SER A 1 82 ? 4.703 44 14.469 1 64.69 82 SER A CA 1
ATOM 614 C C . SER A 1 82 ? 5.922 43.469 13.727 1 64.69 82 SER A C 1
ATOM 616 O O . SER A 1 82 ? 6.094 43.719 12.539 1 64.69 82 SER A O 1
ATOM 618 N N . SER A 1 83 ? 6.992 42.75 14.453 1 63.81 83 SER A N 1
ATOM 619 C CA . SER A 1 83 ? 8.227 42.344 13.781 1 63.81 83 SER A CA 1
ATOM 620 C C . SER A 1 83 ? 8.578 40.906 14.094 1 63.81 83 SER A C 1
ATOM 622 O O . SER A 1 83 ? 9.469 40.625 14.898 1 63.81 83 SER A O 1
ATOM 624 N N . PRO A 1 84 ? 7.902 40.031 13.32 1 63.91 84 PRO A N 1
ATOM 625 C CA . PRO A 1 84 ? 8.18 38.625 13.617 1 63.91 84 PRO A CA 1
ATOM 626 C C . PRO A 1 84 ? 9.57 38.188 13.148 1 63.91 84 PRO A C 1
ATOM 628 O O . PRO A 1 84 ? 9.961 38.469 12.008 1 63.91 84 PRO A O 1
ATOM 631 N N . SER A 1 85 ? 10.602 38.094 14.047 1 62.44 85 SER A N 1
ATOM 632 C CA . SER A 1 85 ? 11.891 37.5 13.688 1 62.44 85 SER A CA 1
ATOM 633 C C . SER A 1 85 ? 12.008 36.062 14.18 1 62.44 85 SER A C 1
ATOM 635 O O . SER A 1 85 ? 11.656 35.781 15.32 1 62.44 85 SER A O 1
ATOM 637 N N . ALA A 1 86 ? 12.164 35.125 13.195 1 62.38 86 ALA A N 1
ATOM 638 C CA . ALA A 1 86 ? 12.328 33.719 13.578 1 62.38 86 ALA A CA 1
ATOM 639 C C . ALA A 1 86 ? 13.773 33.438 13.984 1 62.38 86 ALA A C 1
ATOM 641 O O . ALA A 1 86 ? 14.711 33.875 13.328 1 62.38 86 ALA A O 1
ATOM 642 N N . SER A 1 87 ? 14.023 33.094 15.25 1 64.06 87 SER A N 1
ATOM 643 C CA . SER A 1 87 ? 15.391 32.844 15.703 1 64.06 87 SER A CA 1
ATOM 644 C C . SER A 1 87 ? 15.938 31.547 15.102 1 64.06 87 SER A C 1
ATOM 646 O O . SER A 1 87 ? 17.031 31.531 14.531 1 64.06 87 SER A O 1
ATOM 648 N N . HIS A 1 88 ? 15.391 30.391 15.414 1 75.94 88 HIS A N 1
ATOM 649 C CA . HIS A 1 88 ? 15.977 29.109 15.039 1 75.94 88 HIS A CA 1
ATOM 650 C C . HIS A 1 88 ? 14.922 28.172 14.484 1 75.94 88 HIS A C 1
ATOM 652 O O . HIS A 1 88 ? 13.766 28.188 14.914 1 75.94 88 HIS A O 1
ATOM 658 N N . SER A 1 89 ? 15.43 27.547 13.375 1 83.88 89 SER A N 1
ATOM 659 C CA . SER A 1 89 ? 14.547 26.578 12.75 1 83.88 89 SER A CA 1
ATOM 660 C C . SER A 1 89 ? 14.609 25.234 13.461 1 83.88 89 SER A C 1
ATOM 662 O O . SER A 1 89 ? 15.688 24.766 13.82 1 83.88 89 SER A O 1
ATOM 664 N N . VAL A 1 90 ? 13.422 24.688 13.82 1 88.81 90 VAL A N 1
ATOM 665 C CA . VAL A 1 90 ? 13.266 23.359 14.406 1 88.81 90 VAL A CA 1
ATOM 666 C C . VAL A 1 90 ? 12.484 22.453 13.445 1 88.81 90 VAL A C 1
ATOM 668 O O . VAL A 1 90 ? 11.469 22.859 12.891 1 88.81 90 VAL A O 1
ATOM 671 N N . LEU A 1 91 ? 13.055 21.266 13.305 1 93.12 91 LEU A N 1
ATOM 672 C CA . LEU A 1 91 ? 12.406 20.328 12.383 1 93.12 91 LEU A CA 1
ATOM 673 C C . LEU A 1 91 ? 11.297 19.562 13.086 1 93.12 91 LEU A C 1
ATOM 675 O O . LEU A 1 91 ? 11.383 19.281 14.281 1 93.12 91 LEU A O 1
ATOM 679 N N . VAL A 1 92 ? 10.328 19.188 12.352 1 94.38 92 VAL A N 1
ATOM 680 C CA . VAL A 1 92 ? 9.219 18.406 12.891 1 94.38 92 VAL A CA 1
ATOM 681 C C . VAL A 1 92 ? 9.734 17.094 13.477 1 94.38 92 VAL A C 1
ATOM 683 O O . VAL A 1 92 ? 9.266 16.656 14.531 1 94.38 92 VAL A O 1
ATOM 686 N N . GLY A 1 93 ? 10.734 16.562 12.797 1 95.31 93 GLY A N 1
ATOM 687 C CA . GLY A 1 93 ? 11.289 15.281 13.211 1 95.31 93 GLY A CA 1
ATOM 688 C C . GLY A 1 93 ? 12.445 15.422 14.188 1 95.31 93 GLY A C 1
ATOM 689 O O . GLY A 1 93 ? 13.062 14.43 14.578 1 95.31 93 GLY A O 1
ATOM 690 N N . GLY A 1 94 ? 12.805 16.594 14.523 1 92.5 94 GLY A N 1
ATOM 691 C CA . GLY A 1 94 ? 13.945 16.797 15.398 1 92.5 94 GLY A CA 1
ATOM 692 C C . GLY A 1 94 ? 15.266 16.406 14.75 1 92.5 94 GLY A C 1
ATOM 693 O O . GLY A 1 94 ? 15.57 16.844 13.641 1 92.5 94 GLY A O 1
ATOM 694 N N . ALA A 1 95 ? 15.992 15.508 15.477 1 92.12 95 ALA A N 1
ATOM 695 C CA . ALA A 1 95 ? 17.312 15.094 15.008 1 92.12 95 ALA A CA 1
ATOM 696 C C . ALA A 1 95 ? 17.219 13.773 14.242 1 92.12 95 ALA A C 1
ATOM 698 O O . ALA A 1 95 ? 18.203 13.023 14.172 1 92.12 95 ALA A O 1
ATOM 699 N N . LEU A 1 96 ? 16.094 13.453 13.758 1 95.69 96 LEU A N 1
ATOM 700 C CA . LEU A 1 96 ? 15.891 12.195 13.047 1 95.69 96 LEU A CA 1
ATOM 701 C C . LEU A 1 96 ? 16.688 12.18 11.742 1 95.69 96 LEU A C 1
ATOM 703 O O . LEU A 1 96 ? 16.672 13.156 10.992 1 95.69 96 LEU A O 1
ATOM 707 N N . ASP A 1 97 ? 17.359 11.086 11.492 1 96 97 ASP A N 1
ATOM 708 C CA . ASP A 1 97 ? 18.016 10.867 10.203 1 96 97 ASP A CA 1
ATOM 709 C C . ASP A 1 97 ? 17.016 10.359 9.164 1 96 97 ASP A C 1
ATOM 711 O O . ASP A 1 97 ? 16.828 9.148 9.016 1 96 97 ASP A O 1
ATOM 715 N N . THR A 1 98 ? 16.484 11.25 8.422 1 96.62 98 THR A N 1
ATOM 716 C CA . THR A 1 98 ? 15.422 10.922 7.48 1 96.62 98 THR A CA 1
ATOM 717 C C . THR A 1 98 ? 15.953 10.031 6.359 1 96.62 98 THR A C 1
ATOM 719 O O . THR A 1 98 ? 15.211 9.211 5.805 1 96.62 98 THR A O 1
ATOM 722 N N . GLU A 1 99 ? 17.188 10.102 6.047 1 96.75 99 GLU A N 1
ATOM 723 C CA . GLU A 1 99 ? 17.766 9.266 5.008 1 96.75 99 GLU A CA 1
ATOM 724 C C . GLU A 1 99 ? 17.844 7.805 5.453 1 96.75 99 GLU A C 1
ATOM 726 O O . GLU A 1 99 ? 17.594 6.898 4.66 1 96.75 99 GLU A O 1
ATOM 731 N N . SER A 1 100 ? 18.203 7.645 6.676 1 97.62 100 SER A N 1
ATOM 732 C CA . SER A 1 100 ? 18.25 6.289 7.223 1 97.62 100 SER A CA 1
ATOM 733 C C . SER A 1 100 ? 16.875 5.645 7.223 1 97.62 100 SER A C 1
ATOM 735 O O . SER A 1 100 ? 16.734 4.453 6.934 1 97.62 100 SER A O 1
ATOM 737 N N . VAL A 1 101 ? 15.891 6.414 7.5 1 97.94 101 VAL A N 1
ATOM 738 C CA . VAL A 1 101 ? 14.516 5.934 7.508 1 97.94 101 VAL A CA 1
ATOM 739 C C . VAL A 1 101 ? 14.125 5.453 6.113 1 97.94 101 VAL A C 1
ATOM 741 O O . VAL A 1 101 ? 13.617 4.34 5.953 1 97.94 101 VAL A O 1
ATOM 744 N N . VAL A 1 102 ? 14.438 6.258 5.105 1 98.31 102 VAL A N 1
ATOM 745 C CA . VAL A 1 102 ? 14.086 5.93 3.729 1 98.31 102 VAL A CA 1
ATOM 746 C C . VAL A 1 102 ? 14.898 4.73 3.256 1 98.31 102 VAL A C 1
ATOM 748 O O . VAL A 1 102 ? 14.375 3.844 2.576 1 98.31 102 VAL A O 1
ATOM 751 N N . ARG A 1 103 ? 16.125 4.645 3.662 1 98.38 103 ARG A N 1
ATOM 752 C CA . ARG A 1 103 ? 16.984 3.523 3.283 1 98.38 103 ARG A CA 1
ATOM 753 C C . ARG A 1 103 ? 16.453 2.211 3.854 1 98.38 103 ARG A C 1
ATOM 755 O O . ARG A 1 103 ? 16.484 1.178 3.184 1 98.38 103 ARG A O 1
ATOM 762 N N . THR A 1 104 ? 15.953 2.217 5.02 1 98.56 104 THR A N 1
ATOM 763 C CA . THR A 1 104 ? 15.438 1.023 5.684 1 98.56 104 THR A CA 1
ATOM 764 C C . THR A 1 104 ? 14.312 0.397 4.871 1 98.56 104 THR A C 1
ATOM 766 O O . THR A 1 104 ? 14.312 -0.809 4.617 1 98.56 104 THR A O 1
ATOM 769 N N . ILE A 1 105 ? 13.359 1.222 4.41 1 98.56 105 ILE A N 1
ATOM 770 C CA . ILE A 1 105 ? 12.203 0.688 3.703 1 98.56 105 ILE A CA 1
ATOM 771 C C . ILE A 1 105 ? 12.602 0.29 2.285 1 98.56 105 ILE A C 1
ATOM 773 O O . ILE A 1 105 ? 12.094 -0.693 1.742 1 98.56 105 ILE A O 1
ATOM 777 N N . ARG A 1 106 ? 13.531 0.996 1.722 1 98.31 106 ARG A N 1
ATOM 778 C CA . ARG A 1 106 ? 13.984 0.678 0.372 1 98.31 106 ARG A CA 1
ATOM 779 C C . ARG A 1 106 ? 14.75 -0.642 0.348 1 98.31 106 ARG A C 1
ATOM 781 O O . ARG A 1 106 ? 14.57 -1.453 -0.563 1 98.31 106 ARG A O 1
ATOM 788 N N . ASP A 1 107 ? 15.539 -0.848 1.314 1 98.56 107 ASP A N 1
ATOM 789 C CA . ASP A 1 107 ? 16.266 -2.104 1.425 1 98.56 107 ASP A CA 1
ATOM 790 C C . ASP A 1 107 ? 15.32 -3.283 1.604 1 98.56 107 ASP A C 1
ATOM 792 O O . ASP A 1 107 ? 15.531 -4.352 1.026 1 98.56 107 ASP A O 1
ATOM 796 N N . ALA A 1 108 ? 14.352 -3.055 2.402 1 98.62 108 ALA A N 1
ATOM 797 C CA . ALA A 1 108 ? 13.352 -4.102 2.592 1 98.62 108 ALA A CA 1
ATOM 798 C C . ALA A 1 108 ? 12.641 -4.426 1.28 1 98.62 108 ALA A C 1
ATOM 800 O O . ALA A 1 108 ? 12.398 -5.59 0.97 1 98.62 108 ALA A O 1
ATOM 801 N N . GLY A 1 109 ? 12.289 -3.375 0.541 1 98.44 109 GLY A N 1
ATOM 802 C CA . GLY A 1 109 ? 11.672 -3.592 -0.76 1 98.44 109 GLY A CA 1
ATOM 803 C C . GLY A 1 109 ? 12.555 -4.383 -1.711 1 98.44 109 GLY A C 1
ATOM 804 O O . GLY A 1 109 ? 12.078 -5.285 -2.4 1 98.44 109 GLY A O 1
ATOM 805 N N . ALA A 1 110 ? 13.773 -4.109 -1.694 1 98.31 110 ALA A N 1
ATOM 806 C CA . ALA A 1 110 ? 14.727 -4.809 -2.551 1 98.31 110 ALA A CA 1
ATOM 807 C C . ALA A 1 110 ? 14.859 -6.277 -2.146 1 98.31 110 ALA A C 1
ATOM 809 O O . ALA A 1 110 ? 14.961 -7.156 -3.006 1 98.31 110 ALA A O 1
ATOM 810 N N . ARG A 1 111 ? 14.859 -6.508 -0.921 1 98.56 111 ARG A N 1
ATOM 811 C CA . ARG A 1 111 ? 14.93 -7.879 -0.423 1 98.56 111 ARG A CA 1
ATOM 812 C C . ARG A 1 111 ? 13.688 -8.672 -0.812 1 98.56 111 ARG A C 1
ATOM 814 O O . ARG A 1 111 ? 13.781 -9.836 -1.211 1 98.56 111 ARG A O 1
ATOM 821 N N . VAL A 1 112 ? 12.531 -8.047 -0.69 1 98.56 112 VAL A N 1
ATOM 822 C CA . VAL A 1 112 ? 11.289 -8.703 -1.078 1 98.56 112 VAL A CA 1
ATOM 823 C C . VAL A 1 112 ? 11.32 -9.039 -2.566 1 98.56 112 VAL A C 1
ATOM 825 O O . VAL A 1 112 ? 10.906 -10.133 -2.973 1 98.56 112 VAL A O 1
ATOM 828 N N . ASP A 1 113 ? 11.852 -8.195 -3.389 1 98 113 ASP A N 1
ATOM 829 C CA . ASP A 1 113 ? 11.945 -8.445 -4.824 1 98 113 ASP A CA 1
ATOM 830 C C . ASP A 1 113 ? 12.867 -9.625 -5.117 1 98 113 ASP A C 1
ATOM 832 O O . ASP A 1 113 ? 12.516 -10.516 -5.898 1 98 113 ASP A O 1
ATOM 836 N N . ALA A 1 114 ? 13.945 -9.703 -4.406 1 97.81 114 ALA A N 1
ATOM 837 C CA . ALA A 1 114 ? 14.969 -10.711 -4.672 1 97.81 114 ALA A CA 1
ATOM 838 C C . ALA A 1 114 ? 14.57 -12.062 -4.082 1 97.81 114 ALA A C 1
ATOM 840 O O . ALA A 1 114 ? 14.727 -13.102 -4.73 1 97.81 114 ALA A O 1
ATOM 841 N N . ASP A 1 115 ? 13.992 -12.023 -2.92 1 97 115 ASP A N 1
ATOM 842 C CA . ASP A 1 115 ? 13.805 -13.266 -2.17 1 97 115 ASP A CA 1
ATOM 843 C C . ASP A 1 115 ? 12.398 -13.82 -2.361 1 97 115 ASP A C 1
ATOM 845 O O . ASP A 1 115 ? 12.141 -14.984 -2.066 1 97 115 ASP A O 1
ATOM 849 N N . VAL A 1 116 ? 11.5 -12.992 -2.785 1 98.06 116 VAL A N 1
ATOM 850 C CA . VAL A 1 116 ? 10.117 -13.453 -2.844 1 98.06 116 VAL A CA 1
ATOM 851 C C . VAL A 1 116 ? 9.594 -13.336 -4.273 1 98.06 116 VAL A C 1
ATOM 853 O O . VAL A 1 116 ? 9.258 -14.344 -4.898 1 98.06 116 VAL A O 1
ATOM 856 N N . VAL A 1 117 ? 9.625 -12.148 -4.871 1 98 117 VAL A N 1
ATOM 857 C CA . VAL A 1 117 ? 9.023 -11.898 -6.176 1 98 117 VAL A CA 1
ATOM 858 C C . VAL A 1 117 ? 9.766 -12.688 -7.25 1 98 117 VAL A C 1
ATOM 860 O O . VAL A 1 117 ? 9.148 -13.32 -8.109 1 98 117 VAL A O 1
ATOM 863 N N . ALA A 1 118 ? 11.055 -12.75 -7.199 1 97.81 118 ALA A N 1
ATOM 864 C CA . ALA A 1 118 ? 11.859 -13.406 -8.227 1 97.81 118 ALA A CA 1
ATOM 865 C C . ALA A 1 118 ? 11.609 -14.906 -8.25 1 97.81 118 ALA A C 1
ATOM 867 O O . ALA A 1 118 ? 11.289 -15.477 -9.297 1 97.81 118 ALA A O 1
ATOM 868 N N . PRO A 1 119 ? 11.703 -15.578 -7.109 1 97.81 119 PRO A N 1
ATOM 869 C CA . PRO A 1 119 ? 11.43 -17.016 -7.117 1 97.81 119 PRO A CA 1
ATOM 870 C C . PRO A 1 119 ? 10.008 -17.344 -7.559 1 97.81 119 PRO A C 1
ATOM 872 O O . PRO A 1 119 ? 9.781 -18.328 -8.258 1 97.81 119 PRO A O 1
ATOM 875 N N . LEU A 1 120 ? 9.031 -16.594 -7.145 1 98 120 LEU A N 1
ATOM 876 C CA . LEU A 1 120 ? 7.648 -16.844 -7.535 1 98 120 LEU A CA 1
ATOM 877 C C . LEU A 1 120 ? 7.453 -16.609 -9.031 1 98 120 LEU A C 1
ATOM 879 O O . LEU A 1 120 ? 6.703 -17.344 -9.688 1 98 120 LEU A O 1
ATOM 883 N N . ALA A 1 121 ? 8.133 -15.617 -9.555 1 97.31 121 ALA A N 1
ATOM 884 C CA . ALA A 1 121 ? 8.109 -15.375 -10.992 1 97.31 121 ALA A CA 1
ATOM 885 C C . ALA A 1 121 ? 8.742 -16.547 -11.75 1 97.31 121 ALA A C 1
ATOM 887 O O . ALA A 1 121 ? 8.281 -16.906 -12.836 1 97.31 121 ALA A O 1
ATOM 888 N N . GLN A 1 122 ? 9.75 -17.094 -11.195 1 97.75 122 GLN A N 1
ATOM 889 C CA . GLN A 1 122 ? 10.391 -18.266 -11.797 1 97.75 122 GLN A CA 1
ATOM 890 C C . GLN A 1 122 ? 9.438 -19.453 -11.836 1 97.75 122 GLN A C 1
ATOM 892 O O . GLN A 1 122 ? 9.375 -20.172 -12.836 1 97.75 122 GLN A O 1
ATOM 897 N N . TRP A 1 123 ? 8.75 -19.672 -10.734 1 98.06 123 TRP A N 1
ATOM 898 C CA . TRP A 1 123 ? 7.754 -20.734 -10.703 1 98.06 123 TRP A CA 1
ATOM 899 C C . TRP A 1 123 ? 6.711 -20.531 -11.797 1 98.06 123 TRP A C 1
ATOM 901 O O . TRP A 1 123 ? 6.363 -21.484 -12.516 1 98.06 123 TRP A O 1
ATOM 911 N N . LEU A 1 124 ? 6.223 -19.312 -11.992 1 98 124 LEU A N 1
ATOM 912 C CA . LEU A 1 124 ? 5.227 -18.984 -13.008 1 98 124 LEU A CA 1
ATOM 913 C C . LEU A 1 124 ? 5.789 -19.203 -14.406 1 98 124 LEU A C 1
ATOM 915 O O . LEU A 1 124 ? 5.094 -19.719 -15.289 1 98 124 LEU A O 1
ATOM 919 N N . SER A 1 125 ? 7.051 -18.875 -14.586 1 98.06 125 SER A N 1
ATOM 920 C CA . SER A 1 125 ? 7.703 -19.078 -15.875 1 98.06 125 SER A CA 1
ATOM 921 C C . SER A 1 125 ? 7.844 -20.562 -16.203 1 98.06 125 SER A C 1
ATOM 923 O O . SER A 1 125 ? 7.648 -20.969 -17.344 1 98.06 125 SER A O 1
ATOM 925 N N . LEU A 1 126 ? 8.164 -21.297 -15.164 1 98.25 126 LEU A N 1
ATOM 926 C CA . LEU A 1 126 ? 8.266 -22.734 -15.344 1 98.25 126 LEU A CA 1
ATOM 927 C C . LEU A 1 126 ? 6.918 -23.344 -15.719 1 98.25 126 LEU A C 1
ATOM 929 O O . LEU A 1 126 ? 6.844 -24.219 -16.594 1 98.25 126 LEU A O 1
ATOM 933 N N . TYR A 1 127 ? 5.875 -22.906 -15.047 1 98.44 127 TYR A N 1
ATOM 934 C CA . TYR A 1 127 ? 4.535 -23.359 -15.414 1 98.44 127 TYR A CA 1
ATOM 935 C C . TYR A 1 127 ? 4.246 -23.078 -16.875 1 98.44 127 TYR A C 1
ATOM 937 O O . TYR A 1 127 ? 3.766 -23.953 -17.609 1 98.44 127 TYR A O 1
ATOM 945 N N . ASP A 1 128 ? 4.551 -21.891 -17.406 1 97.94 128 ASP A N 1
ATOM 946 C CA . ASP A 1 128 ? 4.309 -21.516 -18.797 1 97.94 128 ASP A CA 1
ATOM 947 C C . ASP A 1 128 ? 5.102 -22.406 -19.75 1 97.94 128 ASP A C 1
ATOM 949 O O . ASP A 1 128 ? 4.598 -22.812 -20.797 1 97.94 128 ASP A O 1
ATOM 953 N N . THR A 1 129 ? 6.301 -22.75 -19.359 1 98 129 THR A N 1
ATOM 954 C CA . THR A 1 129 ? 7.141 -23.625 -20.156 1 98 129 THR A CA 1
ATOM 955 C C . THR A 1 129 ? 6.516 -25.016 -20.266 1 98 129 THR A C 1
ATOM 957 O O . THR A 1 129 ? 6.5 -25.625 -21.328 1 98 129 THR A O 1
ATOM 960 N N . LEU A 1 130 ? 5.938 -25.5 -19.156 1 98.19 130 LEU A N 1
ATOM 961 C CA . LEU A 1 130 ? 5.352 -26.844 -19.141 1 98.19 130 LEU A CA 1
ATOM 962 C C . LEU A 1 130 ? 4.047 -26.875 -19.922 1 98.19 130 LEU A C 1
ATOM 964 O O . LEU A 1 130 ? 3.715 -27.875 -20.547 1 98.19 130 LEU A O 1
ATOM 968 N N . VAL A 1 131 ? 3.336 -25.734 -19.906 1 97.5 131 VAL A N 1
ATOM 969 C CA . VAL A 1 131 ? 2.139 -25.625 -20.734 1 97.5 131 VAL A CA 1
ATOM 970 C C . VAL A 1 131 ? 2.516 -25.766 -22.203 1 97.5 131 VAL A C 1
ATOM 972 O O . VAL A 1 131 ? 1.859 -26.5 -22.953 1 97.5 131 VAL A O 1
ATOM 975 N N . SER A 1 132 ? 3.586 -25.172 -22.609 1 97.12 132 SER A N 1
ATOM 976 C CA . SER A 1 132 ? 4.066 -25.25 -23.984 1 97.12 132 SER A CA 1
ATOM 977 C C . SER A 1 132 ? 4.52 -26.672 -24.344 1 97.12 132 SER A C 1
ATOM 979 O O . SER A 1 132 ? 4.211 -27.172 -25.422 1 97.12 132 SER A O 1
ATOM 981 N N . LYS A 1 133 ? 5.199 -27.297 -23.422 1 97.31 133 LYS A N 1
ATOM 982 C CA . LYS A 1 133 ? 5.66 -28.672 -23.641 1 97.31 133 LYS A CA 1
ATOM 983 C C . LYS A 1 133 ? 4.48 -29.641 -23.766 1 97.31 133 LYS A C 1
ATOM 985 O O . LYS A 1 133 ? 4.543 -30.609 -24.531 1 97.31 133 LYS A O 1
ATOM 990 N N . ASN A 1 134 ? 3.445 -29.406 -23 1 96.38 134 ASN A N 1
ATOM 991 C CA . ASN A 1 134 ? 2.258 -30.25 -23.125 1 96.38 134 ASN A CA 1
ATOM 992 C C . ASN A 1 134 ? 1.606 -30.109 -24.484 1 96.38 134 ASN A C 1
ATOM 994 O O . ASN A 1 134 ? 1.052 -31.078 -25.016 1 96.38 134 ASN A O 1
ATOM 998 N N . ARG A 1 135 ? 1.621 -28.938 -25.047 1 94.81 135 ARG A N 1
ATOM 999 C CA . ARG A 1 135 ? 1.11 -28.75 -26.406 1 94.81 135 ARG A CA 1
ATOM 1000 C C . ARG A 1 135 ? 1.907 -29.562 -27.406 1 94.81 135 ARG A C 1
ATOM 1002 O O . ARG A 1 135 ? 1.334 -30.172 -28.312 1 94.81 135 ARG A O 1
ATOM 1009 N N . GLU A 1 136 ? 3.191 -29.594 -27.234 1 94.44 136 GLU A N 1
ATOM 1010 C CA . GLU A 1 136 ? 4.047 -30.422 -28.078 1 94.44 136 GLU A CA 1
ATOM 1011 C C . GLU A 1 136 ? 3.727 -31.906 -27.906 1 94.44 136 GLU A C 1
ATOM 1013 O O . GLU A 1 136 ? 3.666 -32.656 -28.891 1 94.44 136 GLU A O 1
ATOM 1018 N N . LEU A 1 137 ? 3.494 -32.281 -26.656 1 94.75 137 LEU A N 1
ATOM 1019 C CA . LEU A 1 137 ? 3.139 -33.656 -26.375 1 94.75 137 LEU A CA 1
ATOM 1020 C C . LEU A 1 137 ? 1.826 -34.031 -27.047 1 94.75 137 LEU A C 1
ATOM 1022 O O . LEU A 1 137 ? 1.692 -35.156 -27.578 1 94.75 137 LEU A O 1
ATOM 1026 N N . GLU A 1 138 ? 0.937 -33.125 -26.984 1 92.75 138 GLU A N 1
ATOM 1027 C CA . GLU A 1 138 ? -0.35 -33.375 -27.641 1 92.75 138 GLU A CA 1
ATOM 1028 C C . GLU A 1 138 ? -0.187 -33.562 -29.141 1 92.75 138 GLU A C 1
ATOM 1030 O O . GLU A 1 138 ? -0.862 -34.406 -29.75 1 92.75 138 GLU A O 1
ATOM 1035 N N . ASN A 1 139 ? 0.672 -32.875 -29.766 1 90.69 139 ASN A N 1
ATOM 1036 C CA . ASN A 1 139 ? 0.969 -33.062 -31.172 1 90.69 139 ASN A CA 1
ATOM 1037 C C . ASN A 1 139 ? 1.557 -34.469 -31.438 1 90.69 139 ASN A C 1
ATOM 1039 O O . ASN A 1 139 ? 1.203 -35.094 -32.438 1 90.69 139 ASN A O 1
ATOM 1043 N N . LEU A 1 140 ? 2.406 -34.875 -30.562 1 91.5 140 LEU A N 1
ATOM 1044 C CA . LEU A 1 140 ? 2.988 -36.188 -30.688 1 91.5 140 LEU A CA 1
ATOM 1045 C C . LEU A 1 140 ? 1.922 -37.281 -30.5 1 91.5 140 LEU A C 1
ATOM 1047 O O . LEU A 1 140 ? 1.937 -38.281 -31.203 1 91.5 140 LEU A O 1
ATOM 1051 N N . ARG A 1 141 ? 1.03 -37.031 -29.516 1 91.62 141 ARG A N 1
ATOM 1052 C CA . ARG A 1 141 ? -0.068 -37.938 -29.281 1 91.62 141 ARG A CA 1
ATOM 1053 C C . ARG A 1 141 ? -0.919 -38.125 -30.531 1 91.62 141 ARG A C 1
ATOM 1055 O O . ARG A 1 141 ? -1.265 -39.25 -30.906 1 91.62 141 ARG A O 1
ATOM 1062 N N . LEU A 1 142 ? -1.239 -37.031 -31.156 1 89.62 142 LEU A N 1
ATOM 1063 C CA . LEU A 1 142 ? -2.029 -37.094 -32.375 1 89.62 142 LEU A CA 1
ATOM 1064 C C . LEU A 1 142 ? -1.288 -37.844 -33.469 1 89.62 142 LEU A C 1
ATOM 1066 O O . LEU A 1 142 ? -1.905 -38.594 -34.25 1 89.62 142 LEU A O 1
ATOM 1070 N N . GLU A 1 143 ? -0.01 -37.75 -33.531 1 90 143 GLU A N 1
ATOM 1071 C CA . GLU A 1 143 ? 0.796 -38.5 -34.5 1 90 143 GLU A CA 1
ATOM 1072 C C . GLU A 1 143 ? 0.731 -40 -34.219 1 90 143 GLU A C 1
ATOM 1074 O O . GLU A 1 143 ? 0.532 -40.781 -35.125 1 90 143 GLU A O 1
ATOM 1079 N N . VAL A 1 144 ? 0.888 -40.312 -32.938 1 91.19 144 VAL A N 1
ATOM 1080 C CA . VAL A 1 144 ? 0.81 -41.719 -32.531 1 91.19 144 VAL A CA 1
ATOM 1081 C C . VAL A 1 144 ? -0.557 -42.281 -32.906 1 91.19 144 VAL A C 1
ATOM 1083 O O . VAL A 1 144 ? -0.645 -43.375 -33.5 1 91.19 144 VAL A O 1
ATOM 1086 N N . ASP A 1 145 ? -1.568 -41.594 -32.594 1 90.19 145 ASP A N 1
ATOM 1087 C CA . ASP A 1 145 ? -2.92 -42.094 -32.844 1 90.19 145 ASP A CA 1
ATOM 1088 C C . ASP A 1 145 ? -3.178 -42.219 -34.344 1 90.19 145 ASP A C 1
ATOM 1090 O O . ASP A 1 145 ? -3.852 -43.156 -34.781 1 90.19 145 ASP A O 1
ATOM 1094 N N . SER A 1 146 ? -2.701 -41.344 -35.188 1 88.81 146 SER A N 1
ATOM 1095 C CA . SER A 1 146 ? -2.811 -41.438 -36.625 1 88.81 146 SER A CA 1
ATOM 1096 C C . SER A 1 146 ? -2.104 -42.688 -37.156 1 88.81 146 SER A C 1
ATOM 1098 O O . SER A 1 146 ? -2.65 -43.406 -38 1 88.81 146 SER A O 1
ATOM 1100 N N . ARG A 1 147 ? -0.978 -42.969 -36.656 1 90.88 147 ARG A N 1
ATOM 1101 C CA . ARG A 1 147 ? -0.214 -44.156 -37.062 1 90.88 147 ARG A CA 1
ATOM 1102 C C . ARG A 1 147 ? -0.883 -45.438 -36.594 1 90.88 147 ARG A C 1
ATOM 1104 O O . ARG A 1 147 ? -0.873 -46.438 -37.312 1 90.88 147 ARG A O 1
ATOM 1111 N N . ARG A 1 148 ? -1.419 -45.344 -35.375 1 91.06 148 ARG A N 1
ATOM 1112 C CA . ARG A 1 148 ? -2.164 -46.5 -34.875 1 91.06 148 ARG A CA 1
ATOM 1113 C C . ARG A 1 148 ? -3.336 -46.844 -35.812 1 91.06 148 ARG A C 1
ATOM 1115 O O . ARG A 1 148 ? -3.594 -48 -36.094 1 91.06 148 ARG A O 1
ATOM 1122 N N . ARG A 1 149 ? -3.996 -45.875 -36.281 1 89.88 149 ARG A N 1
ATOM 1123 C CA . ARG A 1 149 ? -5.125 -46.094 -37.188 1 89.88 149 ARG A CA 1
ATOM 1124 C C . ARG A 1 149 ? -4.66 -46.688 -38.531 1 89.88 149 ARG A C 1
ATOM 1126 O O . ARG A 1 149 ? -5.289 -47.594 -39.062 1 89.88 149 ARG A O 1
ATOM 1133 N N . THR A 1 150 ? -3.578 -46.188 -39.031 1 90.44 150 THR A N 1
ATOM 1134 C CA . THR A 1 150 ? -3.021 -46.688 -40.281 1 90.44 150 THR A CA 1
ATOM 1135 C C . THR A 1 150 ? -2.633 -48.156 -40.156 1 90.44 150 THR A C 1
ATOM 1137 O O . THR A 1 150 ? -2.947 -48.969 -41.031 1 90.44 150 THR A O 1
ATOM 1140 N N . VAL A 1 151 ? -1.983 -48.469 -39.062 1 91.94 151 VAL A N 1
ATOM 1141 C CA . VAL A 1 151 ? -1.56 -49.844 -38.844 1 91.94 151 VAL A CA 1
ATOM 1142 C C . VAL A 1 151 ? -2.785 -50.75 -38.688 1 91.94 151 VAL A C 1
ATOM 1144 O O . VAL A 1 151 ? -2.816 -51.875 -39.219 1 91.94 151 VAL A O 1
ATOM 1147 N N . ALA A 1 152 ? -3.803 -50.25 -37.969 1 89.38 152 ALA A N 1
ATOM 1148 C CA . ALA A 1 152 ? -5.043 -51 -37.812 1 89.38 152 ALA A CA 1
ATOM 1149 C C . ALA A 1 152 ? -5.691 -51.25 -39.188 1 89.38 152 ALA A C 1
ATOM 1151 O O . ALA A 1 152 ? -6.129 -52.375 -39.469 1 89.38 152 ALA A O 1
ATOM 1152 N N . ASP A 1 153 ? -5.711 -50.344 -40.062 1 89.62 153 ASP A N 1
ATOM 1153 C CA . ASP A 1 153 ? -6.293 -50.469 -41.406 1 89.62 153 ASP A CA 1
ATOM 1154 C C . ASP A 1 153 ? -5.516 -51.469 -42.25 1 89.62 153 ASP A C 1
ATOM 1156 O O . ASP A 1 153 ? -6.113 -52.281 -42.938 1 89.62 153 ASP A O 1
ATOM 1160 N N . LEU A 1 154 ? -4.203 -51.406 -42.125 1 92.81 154 LEU A N 1
ATOM 1161 C CA . LEU A 1 154 ? -3.352 -52.312 -42.875 1 92.81 154 LEU A CA 1
ATOM 1162 C C . LEU A 1 154 ? -3.48 -53.75 -42.375 1 92.81 154 LEU A C 1
ATOM 1164 O O . LEU A 1 154 ? -3.381 -54.688 -43.156 1 92.81 154 LEU A O 1
ATOM 1168 N N . THR A 1 155 ? -3.643 -53.875 -41.031 1 91.5 155 THR A N 1
ATOM 1169 C CA . THR A 1 155 ? -3.848 -55.219 -40.469 1 91.5 155 THR A CA 1
ATOM 1170 C C . THR A 1 155 ? -5.125 -55.844 -41 1 91.5 155 THR A C 1
ATOM 1172 O O . THR A 1 155 ? -5.152 -57.031 -41.312 1 91.5 155 THR A O 1
ATOM 1175 N N . VAL A 1 156 ? -6.129 -55 -41.188 1 90.75 156 VAL A N 1
ATOM 1176 C CA . VAL A 1 156 ? -7.387 -55.469 -41.75 1 90.75 156 VAL A CA 1
ATOM 1177 C C . VAL A 1 156 ? -7.176 -55.875 -43.219 1 90.75 156 VAL A C 1
ATOM 1179 O O . VAL A 1 156 ? -7.668 -56.906 -43.656 1 90.75 156 VAL A O 1
ATOM 1182 N N . LYS A 1 157 ? -6.395 -55.188 -43.906 1 91 157 LYS A N 1
ATOM 1183 C CA . LYS A 1 157 ? -6.109 -55.469 -45.312 1 91 157 LYS A CA 1
ATOM 1184 C C . LYS A 1 157 ? -5.297 -56.75 -45.469 1 91 157 LYS A C 1
ATOM 1186 O O . LYS A 1 157 ? -5.512 -57.531 -46.406 1 91 157 LYS A O 1
ATOM 1191 N N . GLU A 1 158 ? -4.316 -56.844 -44.594 1 92.25 158 GLU A N 1
ATOM 1192 C CA . GLU A 1 158 ? -3.51 -58.062 -44.625 1 92.25 158 GLU A CA 1
ATOM 1193 C C . GLU A 1 158 ? -4.375 -59.312 -44.406 1 92.25 158 GLU A C 1
ATOM 1195 O O . GLU A 1 158 ? -4.242 -60.281 -45.125 1 92.25 158 GLU A O 1
ATOM 1200 N N . ALA A 1 159 ? -5.266 -59.219 -43.438 1 91.12 159 ALA A N 1
ATOM 1201 C CA . ALA A 1 159 ? -6.172 -60.312 -43.156 1 91.12 159 ALA A CA 1
ATOM 1202 C C . ALA A 1 159 ? -7.055 -60.625 -44.344 1 91.12 159 ALA A C 1
ATOM 1204 O O . ALA A 1 159 ? -7.273 -61.812 -44.688 1 91.12 159 ALA A O 1
ATOM 1205 N N . ALA A 1 160 ? -7.512 -59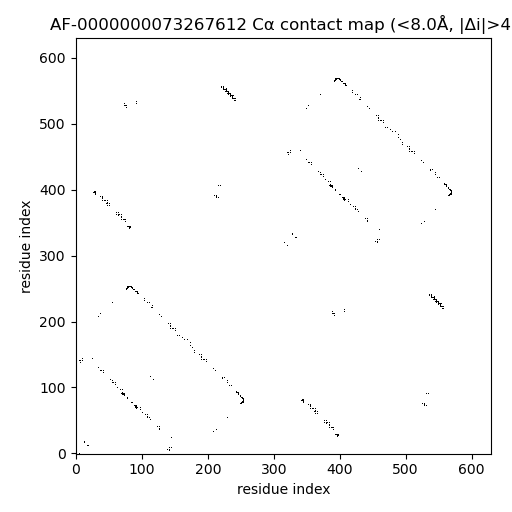.656 -45 1 90 160 ALA A N 1
ATOM 1206 C CA . ALA A 1 160 ? -8.352 -59.844 -46.188 1 90 160 ALA A CA 1
ATOM 1207 C C . ALA A 1 160 ? -7.566 -60.469 -47.312 1 90 160 ALA A C 1
ATOM 1209 O O . ALA A 1 160 ? -8.078 -61.344 -48.031 1 90 160 ALA A O 1
ATOM 1210 N N . ALA A 1 161 ? -6.332 -60.094 -47.469 1 89.5 161 ALA A N 1
ATOM 1211 C CA . ALA A 1 161 ? -5.473 -60.625 -48.5 1 89.5 161 ALA A CA 1
ATOM 1212 C C . ALA A 1 161 ? -5.137 -62.094 -48.25 1 89.5 161 ALA A C 1
ATOM 1214 O O . ALA A 1 161 ? -5.121 -62.906 -49.156 1 89.5 161 ALA A O 1
ATOM 1215 N N . ARG A 1 162 ? -4.922 -62.375 -47 1 90.62 162 ARG A N 1
ATOM 1216 C CA . ARG A 1 162 ? -4.645 -63.75 -46.625 1 90.62 162 ARG A CA 1
ATOM 1217 C C . ARG A 1 162 ? -5.852 -64.625 -46.875 1 90.62 162 ARG A C 1
ATOM 1219 O O . ARG A 1 162 ? -5.711 -65.75 -47.344 1 90.62 162 ARG A O 1
ATOM 1226 N N . ALA A 1 163 ? -7.012 -64.125 -46.625 1 89.69 163 ALA A N 1
ATOM 1227 C CA . ALA A 1 163 ? -8.25 -64.875 -46.812 1 89.69 163 ALA A CA 1
ATOM 1228 C C . ALA A 1 163 ? -8.492 -65.125 -48.312 1 89.69 163 ALA A C 1
ATOM 1230 O O . ALA A 1 163 ? -8.938 -66.188 -48.688 1 89.69 163 ALA A O 1
ATOM 1231 N N . LYS A 1 164 ? -8.148 -64.25 -49.156 1 86.69 164 LYS A N 1
ATOM 1232 C CA . LYS A 1 164 ? -8.336 -64.375 -50.594 1 86.69 164 LYS A CA 1
ATOM 1233 C C . LYS A 1 164 ? -7.367 -65.438 -51.188 1 86.69 164 LYS A C 1
ATOM 1235 O O . LYS A 1 164 ? -7.727 -66.188 -52.062 1 86.69 164 LYS A O 1
ATOM 1240 N N . LEU A 1 165 ? -6.184 -65.375 -50.75 1 87.69 165 LEU A N 1
ATOM 1241 C CA . LEU A 1 165 ? -5.168 -66.312 -51.219 1 87.69 165 LEU A CA 1
ATOM 1242 C C . LEU A 1 165 ? -5.527 -67.75 -50.875 1 87.69 165 LEU A C 1
ATOM 1244 O O . LEU A 1 165 ? -5.195 -68.688 -51.594 1 87.69 165 LEU A O 1
ATOM 1248 N N . GLN A 1 166 ? -6.129 -68 -49.688 1 84.25 166 GLN A N 1
ATOM 1249 C CA . GLN A 1 166 ? -6.562 -69.312 -49.281 1 84.25 166 GLN A CA 1
ATOM 1250 C C . GLN A 1 166 ? -7.645 -69.875 -50.219 1 84.25 166 GLN A C 1
ATOM 1252 O O . GLN A 1 166 ? -7.77 -71.062 -50.375 1 84.25 166 GLN A O 1
ATOM 1257 N N . ARG A 1 167 ? -8.367 -68.938 -50.875 1 85.94 167 ARG A N 1
ATOM 1258 C CA . ARG A 1 167 ? -9.445 -69.312 -51.75 1 85.94 167 ARG A CA 1
ATOM 1259 C C . ARG A 1 167 ? -8.922 -69.625 -53.156 1 85.94 167 ARG A C 1
ATOM 1261 O O . ARG A 1 167 ? -9.43 -70.5 -53.844 1 85.94 167 ARG A O 1
ATOM 1268 N N . ALA A 1 168 ? -7.922 -68.875 -53.625 1 77.62 168 ALA A N 1
ATOM 1269 C CA . ALA A 1 168 ? -7.359 -69.062 -54.969 1 77.62 168 ALA A CA 1
ATOM 1270 C C . ALA A 1 168 ? -5.887 -68.688 -55 1 77.62 168 ALA A C 1
ATOM 1272 O O . ALA A 1 168 ? -5.543 -67.5 -54.75 1 77.62 168 ALA A O 1
ATOM 1273 N N . THR A 1 169 ? -5.039 -69.812 -55.188 1 75.56 169 THR A N 1
ATOM 1274 C CA . THR A 1 169 ? -3.607 -69.5 -55.219 1 75.56 169 THR A CA 1
ATOM 1275 C C . THR A 1 169 ? -3.162 -69 -56.562 1 75.56 169 THR A C 1
ATOM 1277 O O . THR A 1 169 ? -3.271 -69.688 -57.562 1 75.56 169 THR A O 1
ATOM 1280 N N . ASP A 1 170 ? -3.113 -67.562 -56.594 1 83.75 170 ASP A N 1
ATOM 1281 C CA . ASP A 1 170 ? -2.582 -66.938 -57.781 1 83.75 170 ASP A CA 1
ATOM 1282 C C . ASP A 1 170 ? -1.376 -66.062 -57.469 1 83.75 170 ASP A C 1
ATOM 1284 O O . ASP A 1 170 ? -1.263 -65.562 -56.375 1 83.75 170 ASP A O 1
ATOM 1288 N N . ALA A 1 171 ? -0.445 -66.062 -58.406 1 86.44 171 ALA A N 1
ATOM 1289 C CA . ALA A 1 171 ? 0.824 -65.375 -58.25 1 86.44 171 ALA A CA 1
ATOM 1290 C C . ALA A 1 171 ? 0.597 -63.875 -57.969 1 86.44 171 ALA A C 1
ATOM 1292 O O . ALA A 1 171 ? 1.347 -63.25 -57.188 1 86.44 171 ALA A O 1
ATOM 1293 N N . LYS A 1 172 ? -0.445 -63.375 -58.5 1 86.88 172 LYS A N 1
ATOM 1294 C CA . LYS A 1 172 ? -0.751 -61.969 -58.344 1 86.88 172 LYS A CA 1
ATOM 1295 C C . LYS A 1 172 ? -1.198 -61.688 -56.906 1 86.88 172 LYS A C 1
ATOM 1297 O O . LYS A 1 172 ? -0.802 -60.656 -56.312 1 86.88 172 LYS A O 1
ATOM 1302 N N . GLN A 1 173 ? -1.917 -62.5 -56.312 1 86.5 173 GLN A N 1
ATOM 1303 C CA . GLN A 1 173 ? -2.41 -62.312 -54.938 1 86.5 173 GLN A CA 1
ATOM 1304 C C . GLN A 1 173 ? -1.289 -62.5 -53.938 1 86.5 173 GLN A C 1
ATOM 1306 O O . GLN A 1 173 ? -1.262 -61.844 -52.906 1 86.5 173 GLN A O 1
ATOM 1311 N N . GLU A 1 174 ? -0.375 -63.344 -54.281 1 89.25 174 GLU A N 1
ATOM 1312 C CA . GLU A 1 174 ? 0.785 -63.562 -53.406 1 89.25 174 GLU A CA 1
ATOM 1313 C C . GLU A 1 174 ? 1.673 -62.344 -53.375 1 89.25 174 GLU A C 1
ATOM 1315 O O . GLU A 1 174 ? 2.152 -61.938 -52.312 1 89.25 174 GLU A O 1
ATOM 1320 N N . ALA A 1 175 ? 1.822 -61.75 -54.562 1 89.19 175 ALA A N 1
ATOM 1321 C CA . ALA A 1 175 ? 2.625 -60.531 -54.625 1 89.19 175 ALA A CA 1
ATOM 1322 C C . ALA A 1 175 ? 1.975 -59.406 -53.844 1 89.19 175 ALA A C 1
ATOM 1324 O O . ALA A 1 175 ? 2.662 -58.625 -53.188 1 89.19 175 ALA A O 1
ATOM 1325 N N . ARG A 1 176 ? 0.708 -59.312 -53.906 1 88.31 176 ARG A N 1
ATOM 1326 C CA . ARG A 1 176 ? -0.036 -58.312 -53.156 1 88.31 176 ARG A CA 1
ATOM 1327 C C . ARG A 1 176 ? 0.096 -58.469 -51.656 1 88.31 176 ARG A C 1
ATOM 1329 O O . ARG A 1 176 ? 0.253 -57.5 -50.938 1 88.31 176 ARG A O 1
ATOM 1336 N N . LEU A 1 177 ? -0.007 -59.594 -51.219 1 90.19 177 LEU A N 1
ATOM 1337 C CA . LEU A 1 177 ? 0.141 -59.906 -49.781 1 90.19 177 LEU A CA 1
ATOM 1338 C C . LEU A 1 177 ? 1.536 -59.531 -49.312 1 90.19 177 LEU A C 1
ATOM 1340 O O . LEU A 1 177 ? 1.683 -58.938 -48.219 1 90.19 177 LEU A O 1
ATOM 1344 N N . ASP A 1 178 ? 2.576 -59.875 -50.188 1 91.38 178 ASP A N 1
ATOM 1345 C CA . ASP A 1 178 ? 3.949 -59.531 -49.812 1 91.38 178 ASP A CA 1
ATOM 1346 C C . ASP A 1 178 ? 4.129 -58 -49.688 1 91.38 178 ASP A C 1
ATOM 1348 O O . ASP A 1 178 ? 4.812 -57.531 -48.781 1 91.38 178 ASP A O 1
ATOM 1352 N N . ASP A 1 179 ? 3.436 -57.281 -50.562 1 91.62 179 ASP A N 1
ATOM 1353 C CA . ASP A 1 179 ? 3.514 -55.812 -50.531 1 91.62 179 ASP A CA 1
ATOM 1354 C C . ASP A 1 179 ? 2.844 -55.281 -49.281 1 91.62 179 ASP A C 1
ATOM 1356 O O . ASP A 1 179 ? 3.385 -54.375 -48.625 1 91.62 179 ASP A O 1
ATOM 1360 N N . VAL A 1 180 ? 1.747 -55.781 -48.906 1 92.31 180 VAL A N 1
ATOM 1361 C CA . VAL A 1 180 ? 1 -55.344 -47.719 1 92.31 180 VAL A CA 1
ATOM 1362 C C . VAL A 1 180 ? 1.779 -55.656 -46.438 1 92.31 180 VAL A C 1
ATOM 1364 O O . VAL A 1 180 ? 1.865 -54.812 -45.531 1 92.31 180 VAL A O 1
ATOM 1367 N N . VAL A 1 181 ? 2.387 -56.781 -46.406 1 92.25 181 VAL A N 1
ATOM 1368 C CA . VAL A 1 181 ? 3.131 -57.219 -45.25 1 92.25 181 VAL A CA 1
ATOM 1369 C C . VAL A 1 181 ? 4.363 -56.344 -45.062 1 92.25 181 VAL A C 1
ATOM 1371 O O . VAL A 1 181 ? 4.676 -55.906 -43.938 1 92.25 181 VAL A O 1
ATOM 1374 N N . ARG A 1 182 ? 4.973 -56.031 -46.219 1 94.81 182 ARG A N 1
ATOM 1375 C CA . ARG A 1 182 ? 6.148 -55.156 -46.156 1 94.81 182 ARG A CA 1
ATOM 1376 C C . ARG A 1 182 ? 5.77 -53.781 -45.688 1 94.81 182 ARG A C 1
ATOM 1378 O O . ARG A 1 182 ? 6.441 -53.188 -44.812 1 94.81 182 ARG A O 1
ATOM 1385 N N . THR A 1 183 ? 4.691 -53.281 -46.188 1 95.06 183 THR A N 1
ATOM 1386 C CA . THR A 1 183 ? 4.223 -51.969 -45.781 1 95.06 183 THR A CA 1
ATOM 1387 C C . THR A 1 183 ? 3.783 -51.969 -44.344 1 95.06 183 THR A C 1
ATOM 1389 O O . THR A 1 183 ? 4.062 -51 -43.594 1 95.06 183 THR A O 1
ATOM 1392 N N . LEU A 1 184 ? 3.104 -52.938 -43.906 1 94.25 184 LEU A N 1
ATOM 1393 C CA . LEU A 1 184 ? 2.65 -53.062 -42.531 1 94.25 184 LEU A CA 1
ATOM 1394 C C . LEU A 1 184 ? 3.836 -53.094 -41.562 1 94.25 184 LEU A C 1
ATOM 1396 O O . LEU A 1 184 ? 3.814 -52.438 -40.531 1 94.25 184 LEU A O 1
ATOM 1400 N N . GLN A 1 185 ? 4.891 -53.875 -42 1 94.56 185 GLN A N 1
ATOM 1401 C CA . GLN A 1 185 ? 6.082 -53.938 -41.156 1 94.56 185 GLN A CA 1
ATOM 1402 C C . GLN A 1 185 ? 6.73 -52.562 -41.031 1 94.56 185 GLN A C 1
ATOM 1404 O O . GLN A 1 185 ? 7.094 -52.125 -39.906 1 94.56 185 GLN A O 1
ATOM 1409 N N . HIS A 1 186 ? 6.797 -51.844 -42.156 1 95.69 186 HIS A N 1
ATOM 1410 C CA . HIS A 1 186 ? 7.398 -50.531 -42.156 1 95.69 186 HIS A CA 1
ATOM 1411 C C . HIS A 1 186 ? 6.59 -49.562 -41.312 1 95.69 186 HIS A C 1
ATOM 1413 O O . HIS A 1 186 ? 7.156 -48.812 -40.5 1 95.69 186 HIS A O 1
ATOM 1419 N N . LYS A 1 187 ? 5.348 -49.562 -41.438 1 94.62 187 LYS A N 1
ATOM 1420 C CA . LYS A 1 187 ? 4.48 -48.625 -40.719 1 94.62 187 LYS A CA 1
ATOM 1421 C C . LYS A 1 187 ? 4.434 -49 -39.219 1 94.62 187 LYS A C 1
ATOM 1423 O O . LYS A 1 187 ? 4.328 -48.094 -38.375 1 94.62 187 LYS A O 1
ATOM 1428 N N . THR A 1 188 ? 4.484 -50.25 -38.875 1 94.19 188 THR A N 1
ATOM 1429 C CA . THR A 1 188 ? 4.535 -50.719 -37.5 1 94.19 188 THR A CA 1
ATOM 1430 C C . THR A 1 188 ? 5.82 -50.219 -36.844 1 94.19 188 THR A C 1
ATOM 1432 O O . THR A 1 188 ? 5.801 -49.812 -35.656 1 94.19 188 THR A O 1
ATOM 1435 N N . ASP A 1 189 ? 6.922 -50.281 -37.625 1 94.25 189 ASP A N 1
ATOM 1436 C CA . ASP A 1 189 ? 8.188 -49.781 -37.094 1 94.25 189 ASP A CA 1
ATOM 1437 C C . ASP A 1 189 ? 8.094 -48.281 -36.781 1 94.25 189 ASP A C 1
ATOM 1439 O O . ASP A 1 189 ? 8.562 -47.844 -35.719 1 94.25 189 ASP A O 1
ATOM 1443 N N . LYS A 1 190 ? 7.484 -47.531 -37.625 1 93.69 190 LYS A N 1
ATOM 1444 C CA . LYS A 1 190 ? 7.32 -46.094 -37.406 1 93.69 190 LYS A CA 1
ATOM 1445 C C . LYS A 1 190 ? 6.398 -45.812 -36.219 1 93.69 190 LYS A C 1
ATOM 1447 O O . LYS A 1 190 ? 6.617 -44.875 -35.469 1 93.69 190 LYS A O 1
ATOM 1452 N N . LEU A 1 191 ? 5.391 -46.625 -36.062 1 93.06 191 LEU A N 1
ATOM 1453 C CA . LEU A 1 191 ? 4.496 -46.469 -34.938 1 93.06 191 LEU A CA 1
ATOM 1454 C C . LEU A 1 191 ? 5.234 -46.75 -33.625 1 93.06 191 LEU A C 1
ATOM 1456 O O . LEU A 1 191 ? 5.109 -46 -32.656 1 93.06 191 LEU A O 1
ATOM 1460 N N . ASN A 1 192 ? 6.004 -47.875 -33.625 1 93.44 192 ASN A N 1
ATOM 1461 C CA . ASN A 1 192 ? 6.75 -48.219 -32.438 1 93.44 192 ASN A CA 1
ATOM 1462 C C . ASN A 1 192 ? 7.738 -47.125 -32.062 1 93.44 192 ASN A C 1
ATOM 1464 O O . ASN A 1 192 ? 7.891 -46.812 -30.875 1 93.44 192 ASN A O 1
ATOM 1468 N N . ALA A 1 193 ? 8.32 -46.531 -33.062 1 94.44 193 ALA A N 1
ATOM 1469 C CA . ALA A 1 193 ? 9.234 -45.406 -32.781 1 94.44 193 ALA A CA 1
ATOM 1470 C C . ALA A 1 193 ? 8.484 -44.188 -32.219 1 94.44 193 ALA A C 1
ATOM 1472 O O . ALA A 1 193 ? 8.961 -43.562 -31.297 1 94.44 193 ALA A O 1
ATOM 1473 N N . ALA A 1 194 ? 7.379 -43.906 -32.75 1 92.88 194 ALA A N 1
ATOM 1474 C CA . ALA A 1 194 ? 6.566 -42.781 -32.312 1 92.88 194 ALA A CA 1
ATOM 1475 C C . ALA A 1 194 ? 6.059 -43.031 -30.875 1 92.88 194 ALA A C 1
ATOM 1477 O O . ALA A 1 194 ? 6.008 -42.094 -30.062 1 92.88 194 ALA A O 1
ATOM 1478 N N . LEU A 1 195 ? 5.672 -44.25 -30.578 1 92.81 195 LEU A N 1
ATOM 1479 C CA . LEU A 1 195 ? 5.195 -44.625 -29.25 1 92.81 195 LEU A CA 1
ATOM 1480 C C . LEU A 1 195 ? 6.297 -44.469 -28.219 1 92.81 195 LEU A C 1
ATOM 1482 O O . LEU A 1 195 ? 6.051 -43.969 -27.109 1 92.81 195 LEU A O 1
ATOM 1486 N N . ALA A 1 196 ? 7.449 -44.875 -28.641 1 93 196 ALA A N 1
ATOM 1487 C CA . ALA A 1 196 ? 8.586 -44.719 -27.734 1 93 196 ALA A CA 1
ATOM 1488 C C . ALA A 1 196 ? 8.898 -43.25 -27.469 1 93 196 ALA A C 1
ATOM 1490 O O . ALA A 1 196 ? 9.172 -42.875 -26.328 1 93 196 ALA A O 1
ATOM 1491 N N . GLU A 1 197 ? 8.852 -42.5 -28.516 1 94.06 197 GLU A N 1
ATOM 1492 C CA . GLU A 1 197 ? 9.086 -41.062 -28.375 1 94.06 197 GLU A CA 1
ATOM 1493 C C . GLU A 1 197 ? 8.023 -40.406 -27.5 1 94.06 197 GLU A C 1
ATOM 1495 O O . GLU A 1 197 ? 8.336 -39.594 -26.625 1 94.06 197 GLU A O 1
ATOM 1500 N N . PHE A 1 198 ? 6.777 -40.75 -27.641 1 92.88 198 PHE A N 1
ATOM 1501 C CA . PHE A 1 198 ? 5.676 -40.219 -26.844 1 92.88 198 PHE A CA 1
ATOM 1502 C C . PHE A 1 198 ? 5.848 -40.594 -25.375 1 92.88 198 PHE A C 1
ATOM 1504 O O . PHE A 1 198 ? 5.711 -39.75 -24.5 1 92.88 198 PHE A O 1
ATOM 1511 N N . ALA A 1 199 ? 6.145 -41.844 -25.172 1 92 199 ALA A N 1
ATOM 1512 C CA . ALA A 1 199 ? 6.281 -42.344 -23.797 1 92 199 ALA A CA 1
ATOM 1513 C C . ALA A 1 199 ? 7.398 -41.594 -23.062 1 92 199 ALA A C 1
ATOM 1515 O O . ALA A 1 199 ? 7.242 -41.219 -21.906 1 92 199 ALA A O 1
ATOM 1516 N N . LYS A 1 200 ? 8.469 -41.406 -23.812 1 94.25 200 LYS A N 1
ATOM 1517 C CA . LYS A 1 200 ? 9.594 -40.688 -23.219 1 94.25 200 LYS A CA 1
ATOM 1518 C C . LYS A 1 200 ? 9.227 -39.25 -22.906 1 94.25 200 LYS A C 1
ATOM 1520 O O . LYS A 1 200 ? 9.508 -38.75 -21.812 1 94.25 200 LYS A O 1
ATOM 1525 N N . PHE A 1 201 ? 8.648 -38.562 -23.828 1 95.5 201 PHE A N 1
ATOM 1526 C CA . PHE A 1 201 ? 8.258 -37.156 -23.672 1 95.5 201 PHE A CA 1
ATOM 1527 C C . PHE A 1 201 ? 7.203 -37.031 -22.578 1 95.5 201 PHE A C 1
ATOM 1529 O O . PHE A 1 201 ? 7.254 -36.062 -21.781 1 95.5 201 PHE A O 1
ATOM 1536 N N . GLU A 1 202 ? 6.262 -37.906 -22.547 1 94.62 202 GLU A N 1
ATOM 1537 C CA . GLU A 1 202 ? 5.207 -37.875 -21.547 1 94.62 202 GLU A CA 1
ATOM 1538 C C . GLU A 1 202 ? 5.781 -38.062 -20.141 1 94.62 202 GLU A C 1
ATOM 1540 O O . GLU A 1 202 ? 5.383 -37.375 -19.203 1 94.62 202 GLU A O 1
ATOM 1545 N N . GLU A 1 203 ? 6.734 -38.969 -20.016 1 92.31 203 GLU A N 1
ATOM 1546 C CA . GLU A 1 203 ? 7.371 -39.219 -18.719 1 92.31 203 GLU A CA 1
ATOM 1547 C C . GLU A 1 203 ? 8.188 -38 -18.281 1 92.31 203 GLU A C 1
ATOM 1549 O O . GLU A 1 203 ? 8.195 -37.656 -17.094 1 92.31 203 GLU A O 1
ATOM 1554 N N . GLU A 1 204 ? 8.867 -37.406 -19.156 1 94.81 204 GLU A N 1
ATOM 1555 C CA . GLU A 1 204 ? 9.641 -36.219 -18.859 1 94.81 204 GLU A CA 1
ATOM 1556 C C . GLU A 1 204 ? 8.734 -35.094 -18.375 1 94.81 204 GLU A C 1
ATOM 1558 O O . GLU A 1 204 ? 9.031 -34.406 -17.375 1 94.81 204 GLU A O 1
ATOM 1563 N N . LEU A 1 205 ? 7.688 -34.844 -19.141 1 96.19 205 LEU A N 1
ATOM 1564 C CA . LEU A 1 205 ? 6.734 -33.812 -18.75 1 96.19 205 LEU A CA 1
ATOM 1565 C C . LEU A 1 205 ? 6.145 -34.125 -17.375 1 96.19 205 LEU A C 1
ATOM 1567 O O . LEU A 1 205 ? 6.031 -33.219 -16.531 1 96.19 205 LEU A O 1
ATOM 1571 N N . HIS A 1 206 ? 5.828 -35.375 -17.141 1 94 206 HIS A N 1
ATOM 1572 C CA . HIS A 1 206 ? 5.266 -35.812 -15.867 1 94 206 HIS A CA 1
ATOM 1573 C C . HIS A 1 206 ? 6.23 -35.5 -14.719 1 94 206 HIS A C 1
ATOM 1575 O O . HIS A 1 206 ? 5.832 -34.906 -13.703 1 94 206 HIS A O 1
ATOM 1581 N N . THR A 1 207 ? 7.48 -35.844 -14.898 1 94.94 207 THR A N 1
ATOM 1582 C CA . THR A 1 207 ? 8.5 -35.625 -13.867 1 94.94 207 THR A CA 1
ATOM 1583 C C . THR A 1 207 ? 8.648 -34.156 -13.562 1 94.94 207 THR A C 1
ATOM 1585 O O . THR A 1 207 ? 8.734 -33.75 -12.398 1 94.94 207 THR A O 1
ATOM 1588 N N . ARG A 1 208 ? 8.68 -33.344 -14.555 1 96.56 208 ARG A N 1
ATOM 1589 C CA . ARG A 1 208 ? 8.828 -31.906 -14.383 1 96.56 208 ARG A CA 1
ATOM 1590 C C . ARG A 1 208 ? 7.594 -31.297 -13.711 1 96.56 208 ARG A C 1
ATOM 1592 O O . ARG A 1 208 ? 7.707 -30.375 -12.906 1 96.56 208 ARG A O 1
ATOM 1599 N N . LEU A 1 209 ? 6.445 -31.812 -14.07 1 96.31 209 LEU A N 1
ATOM 1600 C CA . LEU A 1 209 ? 5.207 -31.344 -13.461 1 96.31 209 LEU A CA 1
ATOM 1601 C C . LEU A 1 209 ? 5.172 -31.688 -11.977 1 96.31 209 LEU A C 1
ATOM 1603 O O . LEU A 1 209 ? 4.773 -30.859 -11.148 1 96.31 209 LEU A O 1
ATOM 1607 N N . VAL A 1 210 ? 5.613 -32.906 -11.672 1 93.75 210 VAL A N 1
ATOM 1608 C CA . VAL A 1 210 ? 5.68 -33.312 -10.273 1 93.75 210 VAL A CA 1
ATOM 1609 C C . VAL A 1 210 ? 6.609 -32.375 -9.508 1 93.75 210 VAL A C 1
ATOM 1611 O O . VAL A 1 210 ? 6.289 -31.953 -8.391 1 93.75 210 VAL A O 1
ATOM 1614 N N . GLY A 1 211 ? 7.75 -32.062 -10.102 1 95 211 GLY A N 1
ATOM 1615 C CA . GLY A 1 211 ? 8.656 -31.094 -9.492 1 95 211 GLY A CA 1
ATOM 1616 C C . GLY A 1 211 ? 8.031 -29.734 -9.266 1 95 211 GLY A C 1
ATOM 1617 O O . GLY A 1 211 ? 8.203 -29.141 -8.203 1 95 211 GLY A O 1
ATOM 1618 N N . LEU A 1 212 ? 7.324 -29.234 -10.266 1 96.88 212 LEU A N 1
ATOM 1619 C CA . LEU A 1 212 ? 6.641 -27.953 -10.172 1 96.88 212 LEU A CA 1
ATOM 1620 C C . LEU A 1 212 ? 5.641 -27.953 -9.016 1 96.88 212 LEU A C 1
ATOM 1622 O O . LEU A 1 212 ? 5.574 -26.984 -8.25 1 96.88 212 L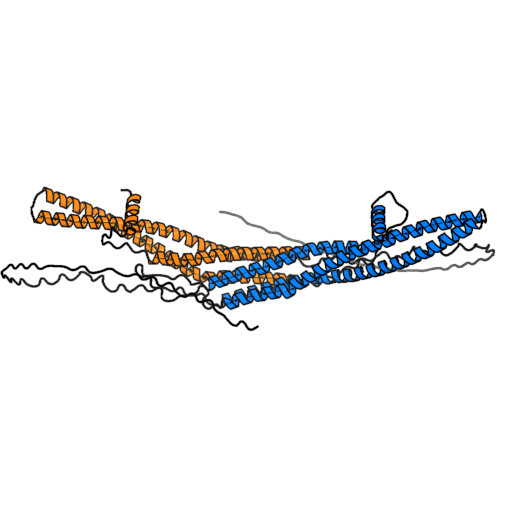EU A O 1
ATOM 1626 N N . ILE A 1 213 ? 4.895 -29 -8.945 1 94.75 213 ILE A N 1
ATOM 1627 C CA . ILE A 1 213 ? 3.85 -29.094 -7.934 1 94.75 213 ILE A CA 1
ATOM 1628 C C . ILE A 1 213 ? 4.484 -29.188 -6.547 1 94.75 213 ILE A C 1
ATOM 1630 O O . ILE A 1 213 ? 4.004 -28.578 -5.594 1 94.75 213 ILE A O 1
ATOM 1634 N N . ARG A 1 214 ? 5.531 -29.906 -6.398 1 93.5 214 ARG A N 1
ATOM 1635 C CA . ARG A 1 214 ? 6.238 -29.984 -5.125 1 93.5 214 ARG A CA 1
ATOM 1636 C C . ARG A 1 214 ? 6.773 -28.625 -4.699 1 93.5 214 ARG A C 1
ATOM 1638 O O . ARG A 1 214 ? 6.715 -28.266 -3.52 1 93.5 214 ARG A O 1
ATOM 1645 N N . ASP A 1 215 ? 7.277 -27.875 -5.613 1 94.75 215 ASP A N 1
ATOM 1646 C CA . ASP A 1 215 ? 7.797 -26.547 -5.34 1 94.75 215 ASP A CA 1
ATOM 1647 C C . ASP A 1 215 ? 6.684 -25.594 -4.887 1 94.75 215 ASP A C 1
ATOM 1649 O O . ASP A 1 215 ? 6.941 -24.625 -4.184 1 94.75 215 ASP A O 1
ATOM 1653 N N . ALA A 1 216 ? 5.465 -25.875 -5.371 1 95.31 216 ALA A N 1
ATOM 1654 C CA . ALA A 1 216 ? 4.324 -25.016 -5.016 1 95.31 216 ALA A CA 1
ATOM 1655 C C . ALA A 1 216 ? 4.066 -25.062 -3.514 1 95.31 216 ALA A C 1
ATOM 1657 O O . ALA A 1 216 ? 3.51 -24.109 -2.951 1 95.31 216 ALA A O 1
ATOM 1658 N N . ALA A 1 217 ? 4.496 -26.125 -2.895 1 92.25 217 ALA A N 1
ATOM 1659 C CA . ALA A 1 217 ? 4.312 -26.25 -1.452 1 92.25 217 ALA A CA 1
ATOM 1660 C C . ALA A 1 217 ? 5.133 -25.203 -0.702 1 92.25 217 ALA A C 1
ATOM 1662 O O . ALA A 1 217 ? 4.82 -24.859 0.442 1 92.25 217 ALA A O 1
ATOM 1663 N N . TYR A 1 218 ? 6.18 -24.672 -1.356 1 94.69 218 TYR A N 1
ATOM 1664 C CA . TYR A 1 218 ? 7.086 -23.719 -0.712 1 94.69 218 TYR A CA 1
ATOM 1665 C C . TYR A 1 218 ? 6.617 -22.281 -0.924 1 94.69 218 TYR A C 1
ATOM 1667 O O . TYR A 1 218 ? 7.223 -21.344 -0.403 1 94.69 218 TYR A O 1
ATOM 1675 N N . VAL A 1 219 ? 5.555 -22.094 -1.661 1 96.25 219 VAL A N 1
ATOM 1676 C CA . VAL A 1 219 ? 5.012 -20.766 -1.916 1 96.25 219 VAL A CA 1
ATOM 1677 C C . VAL A 1 219 ? 4.676 -20.078 -0.592 1 96.25 219 VAL A C 1
ATOM 1679 O O . VAL A 1 219 ? 4.945 -18.891 -0.414 1 96.25 219 VAL A O 1
ATOM 1682 N N . LYS A 1 220 ? 4.168 -20.812 0.315 1 95.94 220 LYS A N 1
ATOM 1683 C CA . LYS A 1 220 ? 3.785 -20.281 1.622 1 95.94 220 LYS A CA 1
ATOM 1684 C C . LYS A 1 220 ? 4.98 -19.641 2.33 1 95.94 220 LYS A C 1
ATOM 1686 O O . LYS A 1 220 ? 4.848 -18.594 2.957 1 95.94 220 LYS A O 1
ATOM 1691 N N . VAL A 1 221 ? 6.148 -20.219 2.229 1 96.5 221 VAL A N 1
ATOM 1692 C CA . VAL A 1 221 ? 7.355 -19.75 2.893 1 96.5 221 VAL A CA 1
ATOM 1693 C C . VAL A 1 221 ? 7.742 -18.375 2.342 1 96.5 221 VAL A C 1
ATOM 1695 O O . VAL A 1 221 ? 8.055 -17.453 3.105 1 96.5 221 VAL A O 1
ATOM 1698 N N . HIS A 1 222 ? 7.613 -18.25 1.041 1 97.56 222 HIS A N 1
ATOM 1699 C CA . HIS A 1 222 ? 7.93 -16.984 0.401 1 97.56 222 HIS A CA 1
ATOM 1700 C C . HIS A 1 222 ? 6.953 -15.891 0.826 1 97.56 222 HIS A C 1
ATOM 1702 O O . HIS A 1 222 ? 7.359 -14.766 1.119 1 97.56 222 HIS A O 1
ATOM 1708 N N . LEU A 1 223 ? 5.727 -16.266 0.897 1 97.75 223 LEU A N 1
ATOM 1709 C CA . LEU A 1 223 ? 4.707 -15.273 1.232 1 97.75 223 LEU A CA 1
ATOM 1710 C C . LEU A 1 223 ? 4.844 -14.82 2.684 1 97.75 223 LEU A C 1
ATOM 1712 O O . LEU A 1 223 ? 4.699 -13.633 2.982 1 97.75 223 LEU A O 1
ATOM 1716 N N . GLY A 1 224 ? 5.16 -15.773 3.564 1 97.62 224 GLY A N 1
ATOM 1717 C CA . GLY A 1 224 ? 5.453 -15.414 4.941 1 97.62 224 GLY A CA 1
ATOM 1718 C C . GLY A 1 224 ? 6.676 -14.523 5.082 1 97.62 224 GLY A C 1
ATOM 1719 O O . GLY A 1 224 ? 6.66 -13.562 5.844 1 97.62 224 GLY A O 1
ATOM 1720 N N . ALA A 1 225 ? 7.633 -14.805 4.348 1 97.75 225 ALA A N 1
ATOM 1721 C CA . ALA A 1 225 ? 8.875 -14.039 4.383 1 97.75 225 ALA A CA 1
ATOM 1722 C C . ALA A 1 225 ? 8.648 -12.609 3.914 1 97.75 225 ALA A C 1
ATOM 1724 O O . ALA A 1 225 ? 9.25 -11.672 4.453 1 97.75 225 ALA A O 1
ATOM 1725 N N . ALA A 1 226 ? 7.848 -12.469 2.896 1 98.62 226 ALA A N 1
ATOM 1726 C CA . ALA A 1 226 ? 7.543 -11.133 2.395 1 98.62 226 ALA A CA 1
ATOM 1727 C C . ALA A 1 226 ? 6.953 -10.25 3.494 1 98.62 226 ALA A C 1
ATOM 1729 O O . ALA A 1 226 ? 7.414 -9.133 3.719 1 98.62 226 ALA A O 1
ATOM 1730 N N . GLN A 1 227 ? 5.984 -10.82 4.207 1 98.75 227 GLN A N 1
ATOM 1731 C CA . GLN A 1 227 ? 5.32 -10.062 5.266 1 98.75 227 GLN A CA 1
ATOM 1732 C C . GLN A 1 227 ? 6.27 -9.805 6.434 1 98.75 227 GLN A C 1
ATOM 1734 O O . GLN A 1 227 ? 6.258 -8.719 7.02 1 98.75 227 GLN A O 1
ATOM 1739 N N . GLY A 1 228 ? 7.086 -10.734 6.723 1 98.62 228 GLY A N 1
ATOM 1740 C CA . GLY A 1 228 ? 8.055 -10.562 7.793 1 98.62 228 GLY A CA 1
ATOM 1741 C C . GLY A 1 228 ? 9.078 -9.477 7.508 1 98.62 228 GLY A C 1
ATOM 1742 O O . GLY A 1 228 ? 9.383 -8.656 8.383 1 98.62 228 GLY A O 1
ATOM 1743 N N . THR A 1 229 ? 9.57 -9.5 6.355 1 98.81 229 THR A N 1
ATOM 1744 C CA . THR A 1 229 ? 10.57 -8.516 5.953 1 98.81 229 THR A CA 1
ATOM 1745 C C . THR A 1 229 ? 9.984 -7.109 5.977 1 98.81 229 THR A C 1
ATOM 1747 O O . THR A 1 229 ? 10.586 -6.191 6.535 1 98.81 229 THR A O 1
ATOM 1750 N N . LEU A 1 230 ? 8.828 -6.941 5.363 1 98.69 230 LEU A N 1
ATOM 1751 C CA . LEU A 1 230 ? 8.195 -5.633 5.336 1 98.69 230 LEU A CA 1
ATOM 1752 C C . LEU A 1 230 ? 7.785 -5.195 6.742 1 98.69 230 LEU A C 1
ATOM 1754 O O . LEU A 1 230 ? 7.961 -4.031 7.109 1 98.69 230 LEU A O 1
ATOM 1758 N N . GLY A 1 231 ? 7.277 -6.164 7.539 1 98.75 231 GLY A N 1
ATOM 1759 C CA . GLY A 1 231 ? 6.914 -5.863 8.914 1 98.75 231 GLY A CA 1
ATOM 1760 C C . GLY A 1 231 ? 8.094 -5.406 9.758 1 98.75 231 GLY A C 1
ATOM 1761 O O . GLY A 1 231 ? 7.984 -4.441 10.508 1 98.75 231 GLY A O 1
ATOM 1762 N N . ALA A 1 232 ? 9.148 -6.016 9.609 1 98.62 232 ALA A N 1
ATOM 1763 C CA . ALA A 1 232 ? 10.359 -5.664 10.352 1 98.62 232 ALA A CA 1
ATOM 1764 C C . ALA A 1 232 ? 10.852 -4.273 9.961 1 98.62 232 ALA A C 1
ATOM 1766 O O . ALA A 1 232 ? 11.312 -3.512 10.812 1 98.62 232 ALA A O 1
ATOM 1767 N N . ALA A 1 233 ? 10.789 -4.004 8.727 1 98.81 233 ALA A N 1
ATOM 1768 C CA . ALA A 1 233 ? 11.234 -2.699 8.25 1 98.81 233 ALA A CA 1
ATOM 1769 C C . ALA A 1 233 ? 10.375 -1.579 8.836 1 98.81 233 ALA A C 1
ATOM 1771 O O . ALA A 1 233 ? 10.898 -0.575 9.32 1 98.81 233 ALA A O 1
ATOM 1772 N N . LEU A 1 234 ? 9.07 -1.763 8.766 1 98.81 234 LEU A N 1
ATOM 1773 C CA . LEU A 1 234 ? 8.172 -0.75 9.297 1 98.81 234 LEU A CA 1
ATOM 1774 C C . LEU A 1 234 ? 8.359 -0.592 10.805 1 98.81 234 LEU A C 1
ATOM 1776 O O . LEU A 1 234 ? 8.336 0.526 11.32 1 98.81 234 LEU A O 1
ATOM 1780 N N . ALA A 1 235 ? 8.57 -1.692 11.469 1 98.38 235 ALA A N 1
ATOM 1781 C CA . ALA A 1 235 ? 8.844 -1.639 12.898 1 98.38 235 ALA A CA 1
ATOM 1782 C C . ALA A 1 235 ? 10.133 -0.882 13.188 1 98.38 235 ALA A C 1
ATOM 1784 O O . ALA A 1 235 ? 10.211 -0.114 14.148 1 98.38 235 ALA A O 1
ATOM 1785 N N . SER A 1 236 ? 11.07 -1.12 12.359 1 98.5 236 SER A N 1
ATOM 1786 C CA . SER A 1 236 ? 12.336 -0.413 12.508 1 98.5 236 SER A CA 1
ATOM 1787 C C . SER A 1 236 ? 12.164 1.087 12.297 1 98.5 236 SER A C 1
ATOM 1789 O O . SER A 1 236 ? 12.719 1.895 13.039 1 98.5 236 SER A O 1
ATOM 1791 N N . VAL A 1 237 ? 11.445 1.443 11.297 1 98.5 237 VAL A N 1
ATOM 1792 C CA . VAL A 1 237 ? 11.148 2.846 11.023 1 98.5 237 VAL A CA 1
ATOM 1793 C C . VAL A 1 237 ? 10.469 3.471 12.242 1 98.5 237 VAL A C 1
ATOM 1795 O O . VAL A 1 237 ? 10.844 4.559 12.68 1 98.5 237 VAL A O 1
ATOM 1798 N N . SER A 1 238 ? 9.492 2.771 12.781 1 98.44 238 SER A N 1
ATOM 1799 C CA . SER A 1 238 ? 8.797 3.25 13.969 1 98.44 238 SER A CA 1
ATOM 1800 C C . SER A 1 238 ? 9.766 3.492 15.117 1 98.44 238 SER A C 1
ATOM 1802 O O . SER A 1 238 ? 9.703 4.531 15.781 1 98.44 238 SER A O 1
ATOM 1804 N N . LYS A 1 239 ? 10.648 2.613 15.344 1 97.75 239 LYS A N 1
ATOM 1805 C CA . LYS A 1 239 ? 11.617 2.723 16.438 1 97.75 239 LYS A CA 1
ATOM 1806 C C . LYS A 1 239 ? 12.547 3.914 16.219 1 97.75 239 LYS A C 1
ATOM 1808 O O . LYS A 1 239 ? 12.898 4.605 17.172 1 97.75 239 LYS A O 1
ATOM 1813 N N . GLN A 1 240 ? 12.938 4.152 15.039 1 97.38 240 GLN A N 1
ATOM 1814 C CA . GLN A 1 240 ? 13.789 5.297 14.727 1 97.38 240 GLN A CA 1
ATOM 1815 C C . GLN A 1 240 ? 13.078 6.613 15.031 1 97.38 240 GLN A C 1
ATOM 1817 O O . GLN A 1 240 ? 13.68 7.531 15.594 1 97.38 240 GLN A O 1
ATOM 1822 N N . VAL A 1 241 ? 11.859 6.664 14.672 1 96.62 241 VAL A N 1
ATOM 1823 C CA . VAL A 1 241 ? 11.078 7.879 14.867 1 96.62 241 VAL A CA 1
ATOM 1824 C C . VAL A 1 241 ? 10.836 8.102 16.359 1 96.62 241 VAL A C 1
ATOM 1826 O O . VAL A 1 241 ? 10.961 9.227 16.859 1 96.62 241 VAL A O 1
ATOM 1829 N N . GLU A 1 242 ? 10.578 7.051 17.062 1 94.5 242 GLU A N 1
ATOM 1830 C CA . GLU A 1 242 ? 10.258 7.125 18.484 1 94.5 242 GLU A CA 1
ATOM 1831 C C . GLU A 1 242 ? 11.5 7.426 19.312 1 94.5 242 GLU A C 1
ATOM 1833 O O . GLU A 1 242 ? 11.398 7.938 20.422 1 94.5 242 GLU A O 1
ATOM 1838 N N . ALA A 1 243 ? 12.578 7.148 18.781 1 93.75 243 ALA A N 1
ATOM 1839 C CA . ALA A 1 243 ? 13.828 7.32 19.516 1 93.75 243 ALA A CA 1
ATOM 1840 C C . ALA A 1 243 ? 14.18 8.797 19.672 1 93.75 243 ALA A C 1
ATOM 1842 O O . ALA A 1 243 ? 14.93 9.18 20.562 1 93.75 243 ALA A O 1
ATOM 1843 N N . VAL A 1 244 ? 13.703 9.578 18.812 1 94.88 244 VAL A N 1
ATOM 1844 C CA . VAL A 1 244 ? 13.984 11.008 18.844 1 94.88 244 VAL A CA 1
ATOM 1845 C C . VAL A 1 244 ? 12.938 11.727 19.688 1 94.88 244 VAL A C 1
ATOM 1847 O O . VAL A 1 244 ? 11.734 11.523 19.516 1 94.88 244 VAL A O 1
ATOM 1850 N N . PRO A 1 245 ? 13.406 12.531 20.594 1 92.81 245 PRO A N 1
ATOM 1851 C CA . PRO A 1 245 ? 12.453 13.25 21.438 1 92.81 245 PRO A CA 1
ATOM 1852 C C . PRO A 1 245 ? 11.578 14.227 20.656 1 92.81 245 PRO A C 1
ATOM 1854 O O . PRO A 1 245 ? 11.945 14.633 19.547 1 92.81 245 PRO A O 1
ATOM 1857 N N . ILE A 1 246 ? 10.438 14.562 21.234 1 91.88 246 ILE A N 1
ATOM 1858 C CA . ILE A 1 246 ? 9.539 15.547 20.641 1 91.88 246 ILE A CA 1
ATOM 1859 C C . ILE A 1 246 ? 10.211 16.922 20.609 1 91.88 246 ILE A C 1
ATOM 1861 O O . ILE A 1 246 ? 10.766 17.359 21.625 1 91.88 246 ILE A O 1
ATOM 1865 N N . PRO A 1 247 ? 10.164 17.578 19.5 1 87.44 247 PRO A N 1
ATOM 1866 C CA . PRO A 1 247 ? 10.812 18.891 19.438 1 87.44 247 PRO A CA 1
ATOM 1867 C C . PRO A 1 247 ? 10.062 19.969 20.219 1 87.44 247 PRO A C 1
ATOM 1869 O O . PRO A 1 247 ? 8.836 19.891 20.328 1 87.44 247 PRO A O 1
ATOM 1872 N N . GLU A 1 248 ? 10.906 20.938 20.641 1 81.44 248 GLU A N 1
ATOM 1873 C CA . GLU A 1 248 ? 10.32 22.094 21.312 1 81.44 248 GLU A CA 1
ATOM 1874 C C . GLU A 1 248 ? 10 23.203 20.312 1 81.44 248 GLU A C 1
ATOM 1876 O O . GLU A 1 248 ? 10.836 23.547 19.469 1 81.44 248 GLU A O 1
ATOM 1881 N N . VAL A 1 249 ? 8.805 23.703 20.484 1 79.56 249 VAL A N 1
ATOM 1882 C CA . VAL A 1 249 ? 8.391 24.766 19.578 1 79.56 249 VAL A CA 1
ATOM 1883 C C . VAL A 1 249 ? 9.203 26.031 19.859 1 79.56 249 VAL A C 1
ATOM 1885 O O . VAL A 1 249 ? 9.352 26.438 21.016 1 79.56 249 VAL A O 1
ATOM 1888 N N . ALA A 1 250 ? 9.719 26.703 18.828 1 69.38 250 ALA A N 1
ATOM 1889 C CA . ALA A 1 250 ? 10.508 27.938 18.953 1 69.38 250 ALA A CA 1
ATOM 1890 C C . ALA A 1 250 ? 9.609 29.156 19.062 1 69.38 250 ALA A C 1
ATOM 1892 O O . ALA A 1 250 ? 8.664 29.312 18.281 1 69.38 250 ALA A O 1
ATOM 1893 N N . VAL A 1 251 ? 9.875 29.922 20.203 1 68.12 251 VAL A N 1
ATOM 1894 C CA . VAL A 1 251 ? 9.164 31.188 20.359 1 68.12 251 VAL A CA 1
ATOM 1895 C C . VAL A 1 251 ? 10.023 32.312 19.812 1 68.12 251 VAL A C 1
ATOM 1897 O O . VAL A 1 251 ? 11.18 32.469 20.203 1 68.12 251 VAL A O 1
ATOM 1900 N N . ALA A 1 252 ? 9.633 32.969 18.75 1 60.97 252 ALA A N 1
ATOM 1901 C CA . ALA A 1 252 ? 10.359 34.094 18.203 1 60.97 252 ALA A CA 1
ATOM 1902 C C . ALA A 1 252 ? 10.117 35.375 19.016 1 60.97 252 ALA A C 1
ATOM 1904 O O . ALA A 1 252 ? 8.992 35.625 19.453 1 60.97 252 ALA A O 1
ATOM 1905 N N . ALA A 1 253 ? 11.25 35.969 19.75 1 48.03 253 ALA A N 1
ATOM 1906 C CA . ALA A 1 253 ? 11.242 37.188 20.594 1 48.03 253 ALA A CA 1
ATOM 1907 C C . ALA A 1 253 ? 10.914 38.438 19.781 1 48.03 253 ALA A C 1
ATOM 1909 O O . ALA A 1 253 ? 11.312 38.531 18.625 1 48.03 253 ALA A O 1
ATOM 1910 N N . GLY A 1 254 ? 9.844 39.031 19.938 1 40.28 254 GLY A N 1
ATOM 1911 C CA . GLY A 1 254 ? 9.664 40.375 19.438 1 40.28 254 GLY A CA 1
ATOM 1912 C C . GLY A 1 254 ? 10.664 41.344 20.016 1 40.28 254 GLY A C 1
ATOM 1913 O O . GLY A 1 254 ? 11.32 41.062 21.031 1 40.28 254 GLY A O 1
ATOM 1914 N N . PRO A 1 255 ? 11.109 42.344 19.375 1 34.16 255 PRO A N 1
ATOM 1915 C CA . PRO A 1 255 ? 11.836 43.438 20.047 1 34.16 255 PRO A CA 1
ATOM 1916 C C . PRO A 1 255 ? 11.094 43.969 21.266 1 34.16 255 PRO A C 1
ATOM 1918 O O . PRO A 1 255 ? 9.867 43.875 21.344 1 34.16 255 PRO A O 1
ATOM 1921 N N . SER A 1 256 ? 11.68 43.906 22.5 1 30.59 256 SER A N 1
ATOM 1922 C CA . SER A 1 256 ? 11.164 44.594 23.672 1 30.59 256 SER A CA 1
ATOM 1923 C C . SER A 1 256 ? 10.711 46 23.312 1 30.59 256 SER A C 1
ATOM 1925 O O . SER A 1 256 ? 11.484 46.781 22.75 1 30.59 256 SER A O 1
ATOM 1927 N N . LEU A 1 257 ? 9.586 46.219 23.016 1 29 257 LEU A N 1
ATOM 1928 C CA . LEU A 1 257 ? 9.172 47.594 22.984 1 29 257 LEU A CA 1
ATOM 1929 C C . LEU A 1 257 ? 9.531 48.312 24.297 1 29 257 LEU A C 1
ATOM 1931 O O . LEU A 1 257 ? 8.789 48.219 25.281 1 29 257 LEU A O 1
ATOM 1935 N N . SER A 1 258 ? 10.609 48.125 24.969 1 27.88 258 SER A N 1
ATOM 1936 C CA . SER A 1 258 ? 10.867 49.094 26.031 1 27.88 258 SER A CA 1
ATOM 1937 C C . SER A 1 258 ? 10.562 50.531 25.578 1 27.88 258 SER A C 1
ATOM 1939 O O . SER A 1 258 ? 10.422 51.438 26.391 1 27.88 258 SER A O 1
ATOM 1941 N N . GLY A 1 259 ? 11.086 50.844 24.391 1 24.44 259 GLY A N 1
ATOM 1942 C CA . GLY A 1 259 ? 11.398 52.281 24.344 1 24.44 259 GLY A CA 1
ATOM 1943 C C . GLY A 1 259 ? 10.164 53.156 24.406 1 24.44 259 GLY A C 1
ATOM 1944 O O . GLY A 1 259 ? 10.102 54.062 25.234 1 24.44 259 GLY A O 1
ATOM 1945 N N . ALA A 1 260 ? 9.461 53.406 23.234 1 26.41 260 ALA A N 1
ATOM 1946 C CA . ALA A 1 260 ? 9.141 54.812 22.969 1 26.41 260 ALA A CA 1
ATOM 1947 C C . ALA A 1 260 ? 7.816 55.219 23.609 1 26.41 260 ALA A C 1
ATOM 1949 O O . ALA A 1 260 ? 7.227 56.25 23.266 1 26.41 260 ALA A O 1
ATOM 1950 N N . VAL A 1 261 ? 7.027 54.25 24.172 1 26.17 261 VAL A N 1
ATOM 1951 C CA . VAL A 1 261 ? 5.906 55.031 24.641 1 26.17 261 VAL A CA 1
ATOM 1952 C C . VAL A 1 261 ? 6.371 56 25.75 1 26.17 261 VAL A C 1
ATOM 1954 O O . VAL A 1 261 ? 6.594 55.562 26.875 1 26.17 261 VAL A O 1
ATOM 1957 N N . ARG A 1 262 ? 7.473 56.719 25.469 1 29.44 262 ARG A N 1
ATOM 1958 C CA . ARG A 1 262 ? 7.762 57.844 26.312 1 29.44 262 ARG A CA 1
ATOM 1959 C C . ARG A 1 262 ? 6.473 58.562 26.734 1 29.44 262 ARG A C 1
ATOM 1961 O O . ARG A 1 262 ? 5.66 58.938 25.891 1 29.44 262 ARG A O 1
ATOM 1968 N N . ALA A 1 263 ? 6.051 58.344 27.906 1 25.25 263 ALA A N 1
ATOM 1969 C CA . ALA A 1 263 ? 5.07 59.094 28.688 1 25.25 263 ALA A CA 1
ATOM 1970 C C . ALA A 1 263 ? 5.203 60.594 28.422 1 25.25 263 ALA A C 1
ATOM 1972 O O . ALA A 1 263 ? 6.301 61.156 28.516 1 25.25 263 ALA A O 1
ATOM 1973 N N . HIS A 1 264 ? 4.52 61.188 27.469 1 24.55 264 HIS A N 1
ATOM 1974 C CA . HIS A 1 264 ? 4.43 62.625 27.375 1 24.55 264 HIS A CA 1
ATOM 1975 C C . HIS A 1 264 ? 4.316 63.25 28.766 1 24.55 264 HIS A C 1
ATOM 1977 O O . HIS A 1 264 ? 3.293 63.875 29.094 1 24.55 264 HIS A O 1
ATOM 1983 N N . GLY A 1 265 ? 4.801 62.5 29.719 1 19.38 265 GLY A N 1
ATOM 1984 C CA . GLY A 1 265 ? 4.523 63.188 30.969 1 19.38 265 GLY A CA 1
ATOM 1985 C C . GLY A 1 265 ? 4.926 64.688 30.906 1 19.38 265 GLY A C 1
ATOM 1986 O O . GLY A 1 265 ? 4.145 65.562 31.281 1 19.38 265 GLY A O 1
ATOM 1987 N N . LYS A 1 266 ? 6.215 64.812 31.109 1 25.66 266 LYS A N 1
ATOM 1988 C CA . LYS A 1 266 ? 6.562 65.938 32.031 1 25.66 266 LYS A CA 1
ATOM 1989 C C . LYS A 1 266 ? 6.387 67.312 31.344 1 25.66 266 LYS A C 1
ATOM 1991 O O . LYS A 1 266 ? 6.949 67.5 30.281 1 25.66 266 LYS A O 1
ATOM 1996 N N . ALA A 1 267 ? 5.273 68.125 31.625 1 23.28 267 ALA A N 1
ATOM 1997 C CA . ALA A 1 267 ? 4.988 69.5 31.359 1 23.28 267 ALA A CA 1
ATOM 1998 C C . ALA A 1 267 ? 6.254 70.375 31.484 1 23.28 267 ALA A C 1
ATOM 2000 O O . ALA A 1 267 ? 6.938 70.312 32.5 1 23.28 267 ALA A O 1
ATOM 2001 N N . PRO A 1 268 ? 7.109 70.375 30.344 1 19.84 268 PRO A N 1
ATOM 2002 C CA . PRO A 1 268 ? 8.289 71.188 30.547 1 19.84 268 PRO A CA 1
ATOM 2003 C C . PRO A 1 268 ? 7.992 72.438 31.375 1 19.84 268 PRO A C 1
ATOM 2005 O O . PRO A 1 268 ? 6.848 72.875 31.422 1 19.84 268 PRO A O 1
ATOM 2008 N N . ALA A 1 269 ? 8.727 72.5 32.438 1 23.33 269 ALA A N 1
ATOM 2009 C CA . ALA A 1 269 ? 8.711 73.625 33.375 1 23.33 269 ALA A CA 1
ATOM 2010 C C . ALA A 1 269 ? 8.688 74.938 32.594 1 23.33 269 ALA A C 1
ATOM 2012 O O . ALA A 1 269 ? 9.289 75.062 31.531 1 23.33 269 ALA A O 1
ATOM 2013 N N . ALA A 1 270 ? 7.633 75.625 32.875 1 21.94 270 ALA A N 1
ATOM 2014 C CA . ALA A 1 270 ? 7.25 77 32.469 1 21.94 270 ALA A CA 1
ATOM 2015 C C . ALA A 1 270 ? 8.445 77.938 32.5 1 21.94 270 ALA A C 1
ATOM 2017 O O . ALA A 1 270 ? 8.914 78.312 33.562 1 21.94 270 ALA A O 1
ATOM 2018 N N . ALA A 1 271 ? 9.562 77.375 31.688 1 20.06 271 ALA A N 1
ATOM 2019 C CA . ALA A 1 271 ? 10.633 78.375 31.75 1 20.06 271 ALA A CA 1
ATOM 2020 C C . ALA A 1 271 ? 10.102 79.812 31.547 1 20.06 271 ALA A C 1
ATOM 2022 O O . ALA A 1 271 ? 9.039 79.938 30.938 1 20.06 271 ALA A O 1
ATOM 2023 N N . SER A 1 272 ? 10.844 80.625 32.188 1 19.39 272 SER A N 1
ATOM 2024 C CA . SER A 1 272 ? 10.656 82 32.531 1 19.39 272 SER A CA 1
ATOM 2025 C C . SER A 1 272 ? 10.516 82.875 31.297 1 19.39 272 SER A C 1
ATOM 2027 O O . SER A 1 272 ? 10.961 82.5 30.203 1 19.39 272 SER A O 1
ATOM 2029 N N . PRO A 1 273 ? 9.992 83.938 31.484 1 19.12 273 PRO A N 1
ATOM 2030 C CA . PRO A 1 273 ? 9.375 85.062 30.688 1 19.12 273 PRO A CA 1
ATOM 2031 C C . PRO A 1 273 ? 10.352 85.688 29.719 1 19.12 273 PRO A C 1
ATOM 2033 O O . PRO A 1 273 ? 10.008 86.688 29.078 1 19.12 273 PRO A O 1
ATOM 2036 N N . ARG A 1 274 ? 11.43 84.875 29.266 1 22.23 274 ARG A N 1
ATOM 2037 C CA . ARG A 1 274 ? 12.289 86 28.953 1 22.23 274 ARG A CA 1
ATOM 2038 C C . ARG A 1 274 ? 11.711 86.812 27.812 1 22.23 274 ARG A C 1
ATOM 2040 O O . ARG A 1 274 ? 11.242 86.25 26.812 1 22.23 274 ARG A O 1
ATOM 2047 N N . SER A 1 275 ? 11.539 88 27.953 1 17.97 275 SER A N 1
ATOM 2048 C CA . SER A 1 275 ? 10.867 89.125 27.281 1 17.97 275 SER A CA 1
ATOM 2049 C C . SER A 1 275 ? 11.594 89.5 26 1 17.97 275 SER A C 1
ATOM 2051 O O . SER A 1 275 ? 11.281 90.5 25.391 1 17.97 275 SER A O 1
ATOM 2053 N N . SER A 1 276 ? 12.594 88.5 25.516 1 17.48 276 SER A N 1
ATOM 2054 C CA . SER A 1 276 ? 13.375 89.5 24.781 1 17.48 276 SER A CA 1
ATOM 2055 C C . SER A 1 276 ? 12.656 89.938 23.516 1 17.48 276 SER A C 1
ATOM 2057 O O . SER A 1 276 ? 12.031 89.188 22.828 1 17.48 276 SER A O 1
ATOM 2059 N N . MET A 1 277 ? 12.672 91.188 23.234 1 17.42 277 MET A N 1
ATOM 2060 C CA . MET A 1 277 ? 11.914 92.125 22.422 1 17.42 277 MET A CA 1
ATOM 2061 C C . MET A 1 277 ? 12.297 92 20.953 1 17.42 277 MET A C 1
ATOM 2063 O O . MET A 1 277 ? 11.453 92.188 20.062 1 17.42 277 MET A O 1
ATOM 2067 N N . ASN A 1 278 ? 13.641 91.75 20.531 1 16.12 278 ASN A N 1
ATOM 2068 C CA . ASN A 1 278 ? 13.852 92.875 19.609 1 16.12 278 ASN A CA 1
ATOM 2069 C C . ASN A 1 278 ? 13.375 92.5 18.203 1 16.12 278 ASN A C 1
ATOM 2071 O O . ASN A 1 278 ? 13.203 91.375 17.875 1 16.12 278 ASN A O 1
ATOM 2075 N N . THR A 1 279 ? 14.039 93.25 17.188 1 17.28 279 THR A N 1
ATOM 2076 C CA . THR A 1 279 ? 13.57 94.125 16.141 1 17.28 279 THR A CA 1
ATOM 2077 C C . THR A 1 279 ? 13.602 93.438 14.773 1 17.28 279 THR A C 1
ATOM 2079 O O . THR A 1 279 ? 12.609 93.438 14.047 1 17.28 279 THR A O 1
ATOM 2082 N N . PRO A 1 280 ? 14.68 93.812 13.852 1 16.8 280 PRO A N 1
ATOM 2083 C CA . PRO A 1 280 ? 14.219 94.438 12.625 1 16.8 280 PRO A CA 1
ATOM 2084 C C . PRO A 1 280 ? 14.125 93.438 11.445 1 16.8 280 PRO A C 1
ATOM 2086 O O . PRO A 1 280 ? 14.516 92.312 11.57 1 16.8 280 PRO A O 1
ATOM 2089 N N . VAL A 1 281 ? 15.133 93.5 10.406 1 16.55 281 VAL A N 1
ATOM 2090 C CA . VAL A 1 281 ? 14.812 94.188 9.156 1 16.55 281 VAL A CA 1
ATOM 2091 C C . VAL A 1 281 ? 14.75 93.188 8.016 1 16.55 281 VAL A C 1
ATOM 2093 O O . VAL A 1 281 ? 15.133 92.062 8.188 1 16.55 281 VAL A O 1
ATOM 2096 N N . SER A 1 282 ? 15.703 93.312 6.961 1 15.48 282 SER A N 1
ATOM 2097 C CA . SER A 1 282 ? 15.375 93.688 5.582 1 15.48 282 SER A CA 1
ATOM 2098 C C . SER A 1 282 ? 15.492 92.438 4.66 1 15.48 282 SER A C 1
ATOM 2100 O O . SER A 1 282 ? 16.078 91.438 5.035 1 15.48 282 SER A O 1
ATOM 2102 N N . GLY A 1 283 ? 15.812 92.625 3.342 1 15.42 283 GLY A N 1
ATOM 2103 C CA . GLY A 1 283 ? 15.133 92.5 2.062 1 15.42 283 GLY A CA 1
ATOM 2104 C C . GLY A 1 283 ? 15.648 91.375 1.214 1 15.42 283 GLY A C 1
ATOM 2105 O O . GLY A 1 283 ? 14.867 90.625 0.598 1 15.42 283 GLY A O 1
ATOM 2106 N N . GLY A 1 284 ? 17.031 91.062 1.072 1 15.34 284 GLY A N 1
ATOM 2107 C CA . GLY A 1 284 ? 17.297 91.188 -0.35 1 15.34 284 GLY A CA 1
ATOM 2108 C C . GLY A 1 284 ? 17.094 89.938 -1.119 1 15.34 284 GLY A C 1
ATOM 2109 O O . GLY A 1 284 ? 17.031 88.812 -0.527 1 15.34 284 GLY A O 1
ATOM 2110 N N . ALA A 1 285 ? 17.312 89.938 -2.484 1 16.16 285 ALA A N 1
ATOM 2111 C CA . ALA A 1 285 ? 16.625 89.625 -3.732 1 16.16 285 ALA A CA 1
ATOM 2112 C C . ALA A 1 285 ? 17.156 88.312 -4.34 1 16.16 285 ALA A C 1
ATOM 2114 O O . ALA A 1 285 ? 16.375 87.5 -4.805 1 16.16 285 ALA A O 1
ATOM 2115 N N . ASP A 1 286 ? 18.484 87.875 -4.332 1 15.79 286 ASP A N 1
ATOM 2116 C CA . ASP A 1 286 ? 18.797 87.875 -5.758 1 15.79 286 ASP A CA 1
ATOM 2117 C C . ASP A 1 286 ? 18.453 86.562 -6.387 1 15.79 286 ASP A C 1
ATOM 2119 O O . ASP A 1 286 ? 18.422 85.5 -5.699 1 15.79 286 ASP A O 1
ATOM 2123 N N . PRO A 1 287 ? 18.656 86.375 -7.805 1 16.14 287 PRO A N 1
ATOM 2124 C CA . PRO A 1 287 ? 17.891 85.875 -8.938 1 16.14 287 PRO A CA 1
ATOM 2125 C C . PRO A 1 287 ? 18.312 84.438 -9.367 1 16.14 287 PRO A C 1
ATOM 2127 O O . PRO A 1 287 ? 17.469 83.625 -9.758 1 16.14 287 PRO A O 1
ATOM 2130 N N . SER A 1 288 ? 19.688 84.062 -9.336 1 14.94 288 SER A N 1
ATOM 2131 C CA . SER A 1 288 ? 20.156 83.75 -10.688 1 14.94 288 SER A CA 1
ATOM 2132 C C . SER A 1 288 ? 19.812 82.312 -11.07 1 14.94 288 SER A C 1
ATOM 2134 O O . SER A 1 288 ? 19.625 81.438 -10.203 1 14.94 288 SER A O 1
ATOM 2136 N N . ASN A 1 289 ? 20.375 81.875 -12.297 1 15.19 289 ASN A N 1
ATOM 2137 C CA . ASN A 1 289 ? 19.875 81.375 -13.578 1 15.19 289 ASN A CA 1
ATOM 2138 C C . ASN A 1 289 ? 20 79.875 -13.695 1 15.19 289 ASN A C 1
ATOM 2140 O O . ASN A 1 289 ? 20.656 79.188 -12.867 1 15.19 289 ASN A O 1
ATOM 2144 N N . PRO A 1 290 ? 20.891 79.25 -14.672 1 15.36 290 PRO A N 1
ATOM 2145 C CA . PRO A 1 290 ? 20.391 78.688 -15.945 1 15.36 290 PRO A CA 1
ATOM 2146 C C . PRO A 1 290 ? 20.453 77.188 -16 1 15.36 290 PRO A C 1
ATOM 2148 O O . PRO A 1 290 ? 20.969 76.562 -15.086 1 15.36 290 PRO A O 1
ATOM 2151 N N . PHE A 1 291 ? 21.453 76.562 -16.891 1 15.6 291 PHE A N 1
ATOM 2152 C CA . PHE A 1 291 ? 21.078 75.938 -18.172 1 15.6 291 PHE A CA 1
ATOM 2153 C C . PHE A 1 291 ? 21.156 74.438 -18.109 1 15.6 291 PHE A C 1
ATOM 2155 O O . PHE A 1 291 ? 20.188 73.75 -18.422 1 15.6 291 PHE A O 1
ATOM 2162 N N . VAL A 1 292 ? 22.391 73.625 -18.469 1 15.77 292 VAL A N 1
ATOM 2163 C CA . VAL A 1 292 ? 22.484 73.062 -19.812 1 15.77 292 VAL A CA 1
ATOM 2164 C C . VAL A 1 292 ? 22.281 71.562 -19.75 1 15.77 292 VAL A C 1
ATOM 2166 O O . VAL A 1 292 ? 22.594 70.938 -18.75 1 15.77 292 VAL A O 1
ATOM 2169 N N . ALA A 1 293 ? 22.203 70.812 -20.969 1 16.34 293 ALA A N 1
ATOM 2170 C CA . ALA A 1 293 ? 21.406 69.938 -21.75 1 16.34 293 ALA A CA 1
ATOM 2171 C C . ALA A 1 293 ? 22.016 68.5 -21.734 1 16.34 293 ALA A C 1
ATOM 2173 O O . ALA A 1 293 ? 21.297 67.5 -21.734 1 16.34 293 ALA A O 1
ATOM 2174 N N . GLN A 1 294 ? 23.406 68.25 -21.656 1 15.53 294 GLN A N 1
ATOM 2175 C CA . GLN A 1 294 ? 23.719 67.625 -22.922 1 15.53 294 GLN A CA 1
ATOM 2176 C C . GLN A 1 294 ? 23.375 66.125 -22.906 1 15.53 294 GLN A C 1
ATOM 2178 O O . GLN A 1 294 ? 23.281 65.562 -21.828 1 15.53 294 GLN A O 1
ATOM 2183 N N . GLN A 1 295 ? 24.062 65.375 -23.875 1 15.31 295 GLN A N 1
ATOM 2184 C CA . GLN A 1 295 ? 23.812 64.562 -25.047 1 15.31 295 GLN A CA 1
ATOM 2185 C C . GLN A 1 295 ? 23.906 63.062 -24.688 1 15.31 295 GLN A C 1
ATOM 2187 O O . GLN A 1 295 ? 24.641 62.688 -23.781 1 15.31 295 GLN A O 1
ATOM 2192 N N . ALA A 1 296 ? 23.25 62.219 -25.531 1 16 296 ALA A N 1
ATOM 2193 C CA . ALA A 1 296 ? 22.438 61 -25.578 1 16 296 ALA A CA 1
ATOM 2194 C C . ALA A 1 296 ? 23.297 59.75 -25.562 1 16 296 ALA A C 1
ATOM 2196 O O . ALA A 1 296 ? 22.953 58.75 -24.906 1 16 296 ALA A O 1
ATOM 2197 N N . PRO A 1 297 ? 24.594 59.719 -26.297 1 16.59 297 PRO A N 1
ATOM 2198 C CA . PRO A 1 297 ? 24.219 58.844 -27.438 1 16.59 297 PRO A CA 1
ATOM 2199 C C . PRO A 1 297 ? 24.266 57.375 -27.109 1 16.59 297 PRO A C 1
ATOM 2201 O O . PRO A 1 297 ? 23.281 56.656 -27.281 1 16.59 297 PRO A O 1
ATOM 2204 N N . GLY A 1 298 ? 25.422 56.594 -27.641 1 17.2 298 GLY A N 1
ATOM 2205 C CA . GLY A 1 298 ? 25.547 55.625 -28.719 1 17.2 298 GLY A CA 1
ATOM 2206 C C . GLY A 1 298 ? 25.641 54.188 -28.219 1 17.2 298 GLY A C 1
ATOM 2207 O O . GLY A 1 298 ? 26.344 53.906 -27.25 1 17.2 298 GLY A O 1
ATOM 2208 N N . THR A 1 299 ? 24.734 53.25 -28.547 1 18.66 299 THR A N 1
ATOM 2209 C CA . THR A 1 299 ? 24.234 51.938 -28.203 1 18.66 299 THR A CA 1
ATOM 2210 C C . THR A 1 299 ? 25.203 50.844 -28.625 1 18.66 299 THR A C 1
ATOM 2212 O O . THR A 1 299 ? 25.031 49.656 -28.281 1 18.66 299 THR A O 1
ATOM 2215 N N . PRO A 1 300 ? 26.531 51.062 -29.094 1 18.3 300 PRO A N 1
ATOM 2216 C CA . PRO A 1 300 ? 26.609 50.156 -30.219 1 18.3 300 PRO A CA 1
ATOM 2217 C C . PRO A 1 300 ? 26.516 48.688 -29.797 1 18.3 300 PRO A C 1
ATOM 2219 O O . PRO A 1 300 ? 26.734 48.375 -28.625 1 18.3 300 PRO A O 1
ATOM 2222 N N . THR A 1 301 ? 26.312 47.75 -30.844 1 19.3 301 THR A N 1
ATOM 2223 C CA . THR A 1 301 ? 25.688 46.5 -31.281 1 19.3 301 THR A CA 1
ATOM 2224 C C . THR A 1 301 ? 26.609 45.312 -31.062 1 19.3 301 THR A C 1
ATOM 2226 O O . THR A 1 301 ? 26.156 44.188 -30.906 1 19.3 301 THR A O 1
ATOM 2229 N N . GLN A 1 302 ? 28.031 45.406 -30.844 1 18.36 302 GLN A N 1
ATOM 2230 C CA . GLN A 1 302 ? 28.656 44.438 -31.719 1 18.36 302 GLN A CA 1
ATOM 2231 C C . GLN A 1 302 ? 28.469 43 -31.203 1 18.36 302 GLN A C 1
ATOM 2233 O O . GLN A 1 302 ? 28.672 42.75 -30.016 1 18.36 302 GLN A O 1
ATOM 2238 N N . TYR A 1 303 ? 27.828 42.094 -32.031 1 19.02 303 TYR A N 1
ATOM 2239 C CA . TYR A 1 303 ? 27.234 40.75 -31.953 1 19.02 303 TYR A CA 1
ATOM 2240 C C . TYR A 1 303 ? 28.328 39.688 -31.922 1 19.02 303 TYR A C 1
ATOM 2242 O O . TYR A 1 303 ? 28.047 38.531 -31.656 1 19.02 303 TYR A O 1
ATOM 2250 N N . PRO A 1 304 ? 29.625 40 -31.938 1 17.91 304 PRO A N 1
ATOM 2251 C CA . PRO A 1 304 ? 30.188 39.062 -32.906 1 17.91 304 PRO A CA 1
ATOM 2252 C C . PRO A 1 304 ? 30.047 37.594 -32.469 1 17.91 304 PRO A C 1
ATOM 2254 O O . PRO A 1 304 ? 28.922 37.094 -32.406 1 17.91 304 PRO A O 1
ATOM 2257 N N . GLY A 1 305 ? 31.203 36.906 -32.156 1 18.59 305 GLY A N 1
ATOM 2258 C CA . GLY A 1 305 ? 31.922 35.844 -32.844 1 18.59 305 GLY A CA 1
ATOM 2259 C C . GLY A 1 305 ? 31.672 34.469 -32.25 1 18.59 305 GLY A C 1
ATOM 2260 O O . GLY A 1 305 ? 31.875 34.25 -31.031 1 18.59 305 GLY A O 1
ATOM 2261 N N . MET A 1 306 ? 30.656 33.625 -32.656 1 20.38 306 MET A N 1
ATOM 2262 C CA . MET A 1 306 ? 30.203 32.312 -32.25 1 20.38 306 MET A CA 1
ATOM 2263 C C . MET A 1 306 ? 31.266 31.25 -32.531 1 20.38 306 MET A C 1
ATOM 2265 O O . MET A 1 306 ? 31.016 30.062 -32.406 1 20.38 306 MET A O 1
ATOM 2269 N N . HIS A 1 307 ? 32.531 31.469 -32.531 1 19.8 307 HIS A N 1
ATOM 2270 C CA . HIS A 1 307 ? 33.219 30.438 -33.312 1 19.8 307 HIS A CA 1
ATOM 2271 C C . HIS A 1 307 ? 33.031 29.062 -32.656 1 19.8 307 HIS A C 1
ATOM 2273 O O . HIS A 1 307 ? 32.906 28.969 -31.438 1 19.8 307 HIS A O 1
ATOM 2279 N N . ARG A 1 308 ? 32.844 27.938 -33.531 1 22.11 308 ARG A N 1
ATOM 2280 C CA . ARG A 1 308 ? 32.469 26.562 -33.844 1 22.11 308 ARG A CA 1
ATOM 2281 C C . ARG A 1 308 ? 33.438 25.578 -33.188 1 22.11 308 ARG A C 1
ATOM 2283 O O . ARG A 1 308 ? 33.062 24.484 -32.781 1 22.11 308 ARG A O 1
ATOM 2290 N N . ASN A 1 309 ? 34.781 25.781 -33 1 20.48 309 ASN A N 1
ATOM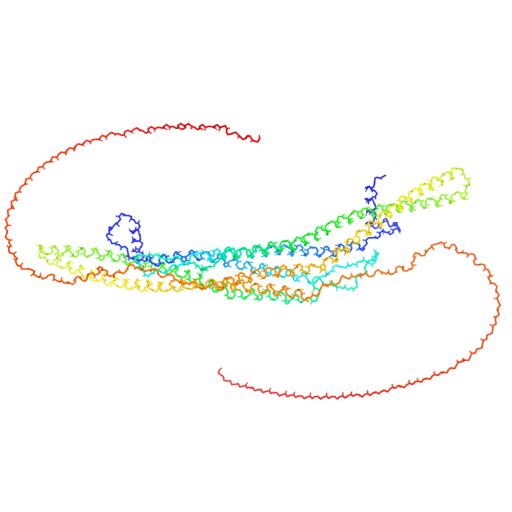 2291 C CA . ASN A 1 309 ? 35.531 24.703 -33.656 1 20.48 309 ASN A CA 1
ATOM 2292 C C . ASN A 1 309 ? 35.375 23.375 -32.906 1 20.48 309 ASN A C 1
ATOM 2294 O O . ASN A 1 309 ? 34.906 23.359 -31.766 1 20.48 309 ASN A O 1
ATOM 2298 N N . THR A 1 310 ? 36.469 22.672 -32.875 1 23.66 310 THR A N 1
ATOM 2299 C CA . THR A 1 310 ? 37.094 21.453 -33.375 1 23.66 310 THR A CA 1
ATOM 2300 C C . THR A 1 310 ? 37.281 20.438 -32.25 1 23.66 310 THR A C 1
ATOM 2302 O O . THR A 1 310 ? 37.875 19.391 -32.438 1 23.66 310 THR A O 1
ATOM 2305 N N . VAL A 1 311 ? 36.438 20.312 -31.188 1 23.84 311 VAL A N 1
ATOM 2306 C CA . VAL A 1 311 ? 37.031 19.453 -30.172 1 23.84 311 VAL A CA 1
ATOM 2307 C C . VAL A 1 311 ? 37.344 18.078 -30.766 1 23.84 311 VAL A C 1
ATOM 2309 O O . VAL A 1 311 ? 36.562 17.547 -31.562 1 23.84 311 VAL A O 1
ATOM 2312 N N . SER A 1 312 ? 38.531 17.594 -30.547 1 24.47 312 SER A N 1
ATOM 2313 C CA . SER A 1 312 ? 39.375 16.453 -30.797 1 24.47 312 SER A CA 1
ATOM 2314 C C . SER A 1 312 ? 38.875 15.195 -30.094 1 24.47 312 SER A C 1
ATOM 2316 O O . SER A 1 312 ? 38.938 15.102 -28.859 1 24.47 312 SER A O 1
ATOM 2318 N N . SER A 1 313 ? 37.594 14.734 -30.344 1 21.31 313 SER A N 1
ATOM 2319 C CA . SER A 1 313 ? 37.188 13.461 -29.766 1 21.31 313 SER A CA 1
ATOM 2320 C C . SER A 1 313 ? 38.125 12.328 -30.203 1 21.31 313 SER A C 1
ATOM 2322 O O . SER A 1 313 ? 38.125 11.938 -31.375 1 21.31 313 SER A O 1
ATOM 2324 N N . ALA A 1 314 ? 39.406 12.219 -30.125 1 23.06 314 ALA A N 1
ATOM 2325 C CA . ALA A 1 314 ? 40.031 10.938 -30.453 1 23.06 314 ALA A CA 1
ATOM 2326 C C . ALA A 1 314 ? 39.531 9.828 -29.531 1 23.06 314 ALA A C 1
ATOM 2328 O O . ALA A 1 314 ? 39.75 9.891 -28.312 1 23.06 314 ALA A O 1
ATOM 2329 N N . VAL A 1 315 ? 38.219 9.273 -29.781 1 17.67 315 VAL A N 1
ATOM 2330 C CA . VAL A 1 315 ? 38.281 7.816 -29.797 1 17.67 315 VAL A CA 1
ATOM 2331 C C . VAL A 1 315 ? 39.156 7.367 -30.969 1 17.67 315 VAL A C 1
ATOM 2333 O O . VAL A 1 315 ? 39.031 7.895 -32.094 1 17.67 315 VAL A O 1
ATOM 2336 N N . MET B 1 1 ? -22.828 54.656 5.633 1 48.06 1 MET B N 1
ATOM 2337 C CA . MET B 1 1 ? -22.156 53.656 4.789 1 48.06 1 MET B CA 1
ATOM 2338 C C . MET B 1 1 ? -22.031 52.312 5.5 1 48.06 1 MET B C 1
ATOM 2340 O O . MET B 1 1 ? -21.812 52.281 6.711 1 48.06 1 MET B O 1
ATOM 2344 N N . GLY B 1 2 ? -22.484 51.344 4.961 1 57.94 2 G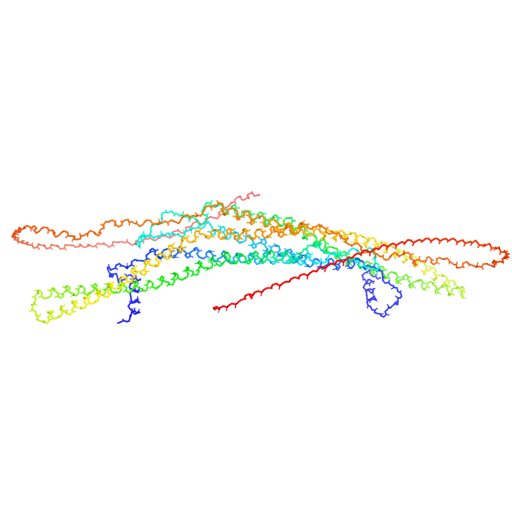LY B N 1
ATOM 2345 C CA . GLY B 1 2 ? -22.547 50.062 5.613 1 57.94 2 GLY B CA 1
ATOM 2346 C C . GLY B 1 2 ? -21.188 49.5 5.938 1 57.94 2 GLY B C 1
ATOM 2347 O O . GLY B 1 2 ? -20.172 49.938 5.391 1 57.94 2 GLY B O 1
ATOM 2348 N N . ALA B 1 3 ? -21.031 48.844 6.949 1 65.69 3 ALA B N 1
ATOM 2349 C CA . ALA B 1 3 ? -19.812 48.25 7.457 1 65.69 3 ALA B CA 1
ATOM 2350 C C . ALA B 1 3 ? -19.031 47.562 6.336 1 65.69 3 ALA B C 1
ATOM 2352 O O . ALA B 1 3 ? -17.812 47.656 6.262 1 65.69 3 ALA B O 1
ATOM 2353 N N . GLY B 1 4 ? -19.781 46.969 5.434 1 68.19 4 GLY B N 1
ATOM 2354 C CA . GLY B 1 4 ? -19.156 46.281 4.32 1 68.19 4 GLY B CA 1
ATOM 2355 C C . GLY B 1 4 ? -18.453 47.219 3.363 1 68.19 4 GLY B C 1
ATOM 2356 O O . GLY B 1 4 ? -17.328 46.969 2.932 1 68.19 4 GLY B O 1
ATOM 2357 N N . TRP B 1 5 ? -19.125 48.406 3.08 1 66.69 5 TRP B N 1
ATOM 2358 C CA . TRP B 1 5 ? -18.547 49.375 2.15 1 66.69 5 TRP B CA 1
ATOM 2359 C C . TRP B 1 5 ? -17.312 50.031 2.752 1 66.69 5 TRP B C 1
ATOM 2361 O O . TRP B 1 5 ? -16.328 50.25 2.059 1 66.69 5 TRP B O 1
ATOM 2371 N N . ARG B 1 6 ? -17.234 50.281 3.893 1 70.19 6 ARG B N 1
ATOM 2372 C CA . ARG B 1 6 ? -16.094 50.875 4.574 1 70.19 6 ARG B CA 1
ATOM 2373 C C . ARG B 1 6 ? -14.875 49.969 4.52 1 70.19 6 ARG B C 1
ATOM 2375 O O . ARG B 1 6 ? -13.766 50.406 4.199 1 70.19 6 ARG B O 1
ATOM 2382 N N . ARG B 1 7 ? -15.109 48.781 4.723 1 73.94 7 ARG B N 1
ATOM 2383 C CA . ARG B 1 7 ? -14.023 47.812 4.707 1 73.94 7 ARG B CA 1
ATOM 2384 C C . ARG B 1 7 ? -13.438 47.656 3.307 1 73.94 7 ARG B C 1
ATOM 2386 O O . ARG B 1 7 ? -12.219 47.594 3.146 1 73.94 7 ARG B O 1
ATOM 2393 N N . PHE B 1 8 ? -14.32 47.562 2.447 1 66.5 8 PHE B N 1
ATOM 2394 C CA . PHE B 1 8 ? -13.891 47.438 1.058 1 66.5 8 PHE B CA 1
ATOM 2395 C C . PHE B 1 8 ? -13.039 48.625 0.647 1 66.5 8 PHE B C 1
ATOM 2397 O O . PHE B 1 8 ? -11.953 48.469 0.083 1 66.5 8 PHE B O 1
ATOM 2404 N N . THR B 1 9 ? -13.508 49.812 0.904 1 68.69 9 THR B N 1
ATOM 2405 C CA . THR B 1 9 ? -12.789 51 0.499 1 68.69 9 THR B CA 1
ATOM 2406 C C . THR B 1 9 ? -11.445 51.125 1.223 1 68.69 9 THR B C 1
ATOM 2408 O O . THR B 1 9 ? -10.438 51.5 0.624 1 68.69 9 THR B O 1
ATOM 2411 N N . GLU B 1 10 ? -11.461 50.688 2.453 1 78.12 10 GLU B N 1
ATOM 2412 C CA . GLU B 1 10 ? -10.211 50.719 3.205 1 78.12 10 GLU B CA 1
ATOM 2413 C C . GLU B 1 10 ? -9.211 49.719 2.652 1 78.12 10 GLU B C 1
ATOM 2415 O O . GLU B 1 10 ? -8.016 50 2.539 1 78.12 10 GLU B O 1
ATOM 2420 N N . GLY B 1 11 ? -9.703 48.594 2.238 1 70.75 11 GLY B N 1
ATOM 2421 C CA . GLY B 1 11 ? -8.852 47.594 1.607 1 70.75 11 GLY B CA 1
ATOM 2422 C C . GLY B 1 11 ? -8.18 48.125 0.343 1 70.75 11 GLY B C 1
ATOM 2423 O O . GLY B 1 11 ? -6.992 47.875 0.126 1 70.75 11 GLY B O 1
ATOM 2424 N N . LEU B 1 12 ? -9.008 48.781 -0.407 1 65.5 12 LEU B N 1
ATOM 2425 C CA . LEU B 1 12 ? -8.492 49.375 -1.645 1 65.5 12 LEU B CA 1
ATOM 2426 C C . LEU B 1 12 ? -7.434 50.438 -1.351 1 65.5 12 LEU B C 1
ATOM 2428 O O . LEU B 1 12 ? -6.414 50.5 -2.041 1 65.5 12 LEU B O 1
ATOM 2432 N N . LYS B 1 13 ? -7.633 51.219 -0.414 1 69.44 13 LYS B N 1
ATOM 2433 C CA . LYS B 1 13 ? -6.691 52.281 -0.078 1 69.44 13 LYS B CA 1
ATOM 2434 C C . LYS B 1 13 ? -5.355 51.688 0.381 1 69.44 13 LYS B C 1
ATOM 2436 O O . LYS B 1 13 ? -4.297 52.25 0.075 1 69.44 13 LYS B O 1
ATOM 2441 N N . GLN B 1 14 ? -5.414 50.625 1.096 1 71.81 14 GLN B N 1
ATOM 2442 C CA . GLN B 1 14 ? -4.188 50.062 1.619 1 71.81 14 GLN B CA 1
ATOM 2443 C C . GLN B 1 14 ? -3.389 49.375 0.512 1 71.81 14 GLN B C 1
ATOM 2445 O O . GLN B 1 14 ? -2.168 49.219 0.612 1 71.81 14 GLN B O 1
ATOM 2450 N N . HIS B 1 15 ? -4.074 48.875 -0.458 1 65.06 15 HIS B N 1
ATOM 2451 C CA . HIS B 1 15 ? -3.363 48.25 -1.562 1 65.06 15 HIS B CA 1
ATOM 2452 C C . HIS B 1 15 ? -2.938 49.281 -2.605 1 65.06 15 HIS B C 1
ATOM 2454 O O . HIS B 1 15 ? -2.049 49 -3.418 1 65.06 15 HIS B O 1
ATOM 2460 N N . ALA B 1 16 ? -3.68 50.406 -2.652 1 61.69 16 ALA B N 1
ATOM 2461 C CA . ALA B 1 16 ? -3.365 51.438 -3.641 1 61.69 16 ALA B CA 1
ATOM 2462 C C . ALA B 1 16 ? -2.23 52.344 -3.156 1 61.69 16 ALA B C 1
ATOM 2464 O O . ALA B 1 16 ? -2.209 52.75 -1.993 1 61.69 16 ALA B O 1
ATOM 2465 N N . PRO B 1 17 ? -1.027 52.25 -3.77 1 55.38 17 PRO B N 1
ATOM 2466 C CA . PRO B 1 17 ? 0.115 53.094 -3.422 1 55.38 17 PRO B CA 1
ATOM 2467 C C . PRO B 1 17 ? -0.283 54.562 -3.178 1 55.38 17 PRO B C 1
ATOM 2469 O O . PRO B 1 17 ? 0.469 55.312 -2.553 1 55.38 17 PRO B O 1
ATOM 2472 N N . LEU B 1 18 ? -1.214 55.062 -3.906 1 49 18 LEU B N 1
ATOM 2473 C CA . LEU B 1 18 ? -1.403 56.5 -4.059 1 49 18 LEU B CA 1
ATOM 2474 C C . LEU B 1 18 ? -1.984 57.094 -2.785 1 49 18 LEU B C 1
ATOM 2476 O O . LEU B 1 18 ? -1.996 58.344 -2.627 1 49 18 LEU B O 1
ATOM 2480 N N . VAL B 1 19 ? -2.887 56.438 -2.184 1 48.75 19 VAL B N 1
ATOM 2481 C CA . VAL B 1 19 ? -3.541 57.156 -1.1 1 48.75 19 VAL B CA 1
ATOM 2482 C C . VAL B 1 19 ? -2.771 56.969 0.202 1 48.75 19 VAL B C 1
ATOM 2484 O O . VAL B 1 19 ? -2.852 55.906 0.815 1 48.75 19 VAL B O 1
ATOM 2487 N N . SER B 1 20 ? -1.558 57.219 0.217 1 47.25 20 SER B N 1
ATOM 2488 C CA . SER B 1 20 ? -0.596 57.25 1.313 1 47.25 20 SER B CA 1
ATOM 2489 C C . SER B 1 20 ? -1.196 57.906 2.561 1 47.25 20 SER B C 1
ATOM 2491 O O . SER B 1 20 ? -0.904 59.062 2.873 1 47.25 20 SER B O 1
ATOM 2493 N N . GLY B 1 21 ? -2.324 58.188 2.682 1 50.59 21 GLY B N 1
ATOM 2494 C CA . GLY B 1 21 ? -2.533 58.969 3.893 1 50.59 21 GLY B CA 1
ATOM 2495 C C . GLY B 1 21 ? -2.084 58.25 5.148 1 50.59 21 GLY B C 1
ATOM 2496 O O . GLY B 1 21 ? -2.377 57.062 5.328 1 50.59 21 GLY B O 1
ATOM 2497 N N . GLY B 1 22 ? -0.819 58.719 5.762 1 61.25 22 GLY B N 1
ATOM 2498 C CA . GLY B 1 22 ? 0.081 58.688 6.902 1 61.25 22 GLY B CA 1
ATOM 2499 C C . GLY B 1 22 ? -0.236 57.562 7.883 1 61.25 22 GLY B C 1
ATOM 2500 O O . GLY B 1 22 ? 0.494 57.375 8.859 1 61.25 22 GLY B O 1
ATOM 2501 N N . LEU B 1 23 ? -1.485 56.969 7.668 1 72.69 23 LEU B N 1
ATOM 2502 C CA . LEU B 1 23 ? -1.763 56.094 8.797 1 72.69 23 LEU B CA 1
ATOM 2503 C C . LEU B 1 23 ? -1.309 54.656 8.5 1 72.69 23 LEU B C 1
ATOM 2505 O O . LEU B 1 23 ? -1.624 54.125 7.438 1 72.69 23 LEU B O 1
ATOM 2509 N N . SER B 1 24 ? -0.433 54.125 9.227 1 77.12 24 SER B N 1
ATOM 2510 C CA . SER B 1 24 ? 0.039 52.75 9.133 1 77.12 24 SER B CA 1
ATOM 2511 C C . SER B 1 24 ? -1.06 51.75 9.516 1 77.12 24 SER B C 1
ATOM 2513 O O . SER B 1 24 ? -1.786 51.969 10.484 1 77.12 24 SER B O 1
ATOM 2515 N N . PRO B 1 25 ? -1.244 50.75 8.688 1 81.19 25 PRO B N 1
ATOM 2516 C CA . PRO B 1 25 ? -2.283 49.75 8.992 1 81.19 25 PRO B CA 1
ATOM 2517 C C . PRO B 1 25 ? -2.068 4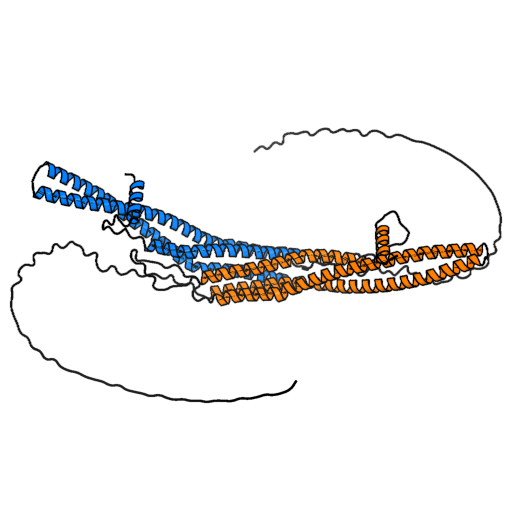9.062 10.344 1 81.19 25 PRO B C 1
ATOM 2519 O O . PRO B 1 25 ? -0.928 48.938 10.789 1 81.19 25 PRO B O 1
ATOM 2522 N N . THR B 1 26 ? -3.17 48.75 10.992 1 83.38 26 THR B N 1
ATOM 2523 C CA . THR B 1 26 ? -3.121 47.938 12.219 1 83.38 26 THR B CA 1
ATOM 2524 C C . THR B 1 26 ? -2.43 46.625 11.984 1 83.38 26 THR B C 1
ATOM 2526 O O . THR B 1 26 ? -2.734 45.906 11.008 1 83.38 26 THR B O 1
ATOM 2529 N N . PRO B 1 27 ? -1.512 46.25 12.828 1 83.25 27 PRO B N 1
ATOM 2530 C CA . PRO B 1 27 ? -0.685 45.094 12.547 1 83.25 27 PRO B CA 1
ATOM 2531 C C . PRO B 1 27 ? -1.377 43.781 12.922 1 83.25 27 PRO B C 1
ATOM 2533 O O . PRO B 1 27 ? -2.09 43.719 13.922 1 83.25 27 PRO B O 1
ATOM 2536 N N . ASN B 1 28 ? -1.316 42.75 12.109 1 87.06 28 ASN B N 1
ATOM 2537 C CA . ASN B 1 28 ? -1.681 41.344 12.305 1 87.06 28 ASN B CA 1
ATOM 2538 C C . ASN B 1 28 ? -0.643 40.406 11.703 1 87.06 28 ASN B C 1
ATOM 2540 O O . ASN B 1 28 ? -0.992 39.344 11.164 1 87.06 28 ASN B O 1
ATOM 2544 N N . ALA B 1 29 ? 0.58 40.844 11.719 1 85.62 29 ALA B N 1
ATOM 2545 C CA . ALA B 1 29 ? 1.649 40.156 11 1 85.62 29 ALA B CA 1
ATOM 2546 C C . ALA B 1 29 ? 1.992 38.844 11.664 1 85.62 29 ALA B C 1
ATOM 2548 O O . ALA B 1 29 ? 2.244 37.844 10.984 1 85.62 29 ALA B O 1
ATOM 2549 N N . ARG B 1 30 ? 1.961 38.781 12.969 1 87.38 30 ARG B N 1
ATOM 2550 C CA . ARG B 1 30 ? 2.359 37.562 13.648 1 87.38 30 ARG B CA 1
ATOM 2551 C C . ARG B 1 30 ? 1.409 36.406 13.312 1 87.38 30 ARG B C 1
ATOM 2553 O O . ARG B 1 30 ? 1.849 35.312 13.016 1 87.38 30 ARG B O 1
ATOM 2560 N N . ASN B 1 31 ? 0.088 36.719 13.344 1 92.31 31 ASN B N 1
ATOM 2561 C CA . ASN B 1 31 ? -0.883 35.656 13.031 1 92.31 31 ASN B CA 1
ATOM 2562 C C . ASN B 1 31 ? -0.801 35.25 11.57 1 92.31 31 ASN B C 1
ATOM 2564 O O . ASN B 1 31 ? -0.874 34.062 11.258 1 92.31 31 ASN B O 1
ATOM 2568 N N . THR B 1 32 ? -0.582 36.156 10.703 1 91.12 32 THR B N 1
ATOM 2569 C CA . THR B 1 32 ? -0.532 35.875 9.281 1 91.12 32 THR B CA 1
ATOM 2570 C C . THR B 1 32 ? 0.679 35.031 8.945 1 91.12 32 THR B C 1
ATOM 2572 O O . THR B 1 32 ? 0.573 34.062 8.172 1 91.12 32 THR B O 1
ATOM 2575 N N . ILE B 1 33 ? 1.777 35.25 9.508 1 91.19 33 ILE B N 1
ATOM 2576 C CA . ILE B 1 33 ? 2.996 34.5 9.234 1 91.19 33 ILE B CA 1
ATOM 2577 C C . ILE B 1 33 ? 2.873 33.094 9.828 1 91.19 33 ILE B C 1
ATOM 2579 O O . ILE B 1 33 ? 3.234 32.125 9.188 1 91.19 33 ILE B O 1
ATOM 2583 N N . MET B 1 34 ? 2.367 33.031 11.062 1 93.06 34 MET B N 1
ATOM 2584 C CA . MET B 1 34 ? 2.172 31.734 11.695 1 93.06 34 MET B CA 1
ATOM 2585 C C . MET B 1 34 ? 1.238 30.859 10.867 1 93.06 34 MET B C 1
ATOM 2587 O O . MET B 1 34 ? 1.481 29.672 10.703 1 93.06 34 MET B O 1
ATOM 2591 N N . LEU B 1 35 ? 0.188 31.5 10.328 1 95.75 35 LEU B N 1
ATOM 2592 C CA . LEU B 1 35 ? -0.766 30.766 9.508 1 95.75 35 LEU B CA 1
ATOM 2593 C C . LEU B 1 35 ? -0.117 30.281 8.211 1 95.75 35 LEU B C 1
ATOM 2595 O O . LEU B 1 35 ? -0.379 29.172 7.75 1 95.75 35 LEU B O 1
ATOM 2599 N N . LYS B 1 36 ? 0.658 31.109 7.688 1 94.19 36 LYS B N 1
ATOM 2600 C CA . LYS B 1 36 ? 1.345 30.734 6.453 1 94.19 36 LYS B CA 1
ATOM 2601 C C . LYS B 1 36 ? 2.273 29.547 6.672 1 94.19 36 LYS B C 1
ATOM 2603 O O . LYS B 1 36 ? 2.258 28.594 5.895 1 94.19 36 LYS B O 1
ATOM 2608 N N . GLU B 1 37 ? 3.049 29.578 7.668 1 93.5 37 GLU B N 1
ATOM 2609 C CA . GLU B 1 37 ? 3.951 28.469 7.98 1 93.5 37 GLU B CA 1
ATOM 2610 C C . GLU B 1 37 ? 3.178 27.203 8.312 1 93.5 37 GLU B C 1
ATOM 2612 O O . GLU B 1 37 ? 3.527 26.109 7.848 1 93.5 37 GLU B O 1
ATOM 2617 N N . ALA B 1 38 ? 2.154 27.391 9.094 1 96.25 38 ALA B N 1
ATOM 2618 C CA . ALA B 1 38 ? 1.31 26.25 9.414 1 96.25 38 ALA B CA 1
ATOM 2619 C C . ALA B 1 38 ? 0.667 25.672 8.148 1 96.25 38 ALA B C 1
ATOM 2621 O O . ALA B 1 38 ? 0.424 24.469 8.062 1 96.25 38 ALA B O 1
ATOM 2622 N N . GLY B 1 39 ? 0.36 26.594 7.223 1 97.69 39 GLY B N 1
ATOM 2623 C CA . GLY B 1 39 ? -0.234 26.141 5.969 1 97.69 39 GLY B CA 1
ATOM 2624 C C . GLY B 1 39 ? 0.685 25.25 5.156 1 97.69 39 GLY B C 1
ATOM 2625 O O . GLY B 1 39 ? 0.23 24.312 4.512 1 97.69 39 GLY B O 1
ATOM 2626 N N . GLU B 1 40 ? 1.922 25.531 5.191 1 96 40 GLU B N 1
ATOM 2627 C CA . GLU B 1 40 ? 2.9 24.703 4.504 1 96 40 GLU B CA 1
ATOM 2628 C C . GLU B 1 40 ? 2.959 23.297 5.121 1 96 40 GLU B C 1
ATOM 2630 O O . GLU B 1 40 ? 2.998 22.297 4.406 1 96 40 GLU B O 1
ATOM 2635 N N . LEU B 1 41 ? 2.969 23.281 6.406 1 96.62 41 LEU B N 1
ATOM 2636 C CA . LEU B 1 41 ? 2.947 22 7.098 1 96.62 41 LEU B CA 1
ATOM 2637 C C . LEU B 1 41 ? 1.653 21.234 6.809 1 96.62 41 LEU B C 1
ATOM 2639 O O . LEU B 1 41 ? 1.675 20.031 6.574 1 96.62 41 LEU B O 1
ATOM 2643 N N . ALA B 1 42 ? 0.56 21.984 6.801 1 98.06 42 ALA B N 1
ATOM 2644 C CA . ALA B 1 42 ? -0.742 21.375 6.547 1 98.06 42 ALA B CA 1
ATOM 2645 C C . ALA B 1 42 ? -0.774 20.703 5.176 1 98.06 42 ALA B C 1
ATOM 2647 O O . ALA B 1 42 ? -1.31 19.594 5.027 1 98.06 42 ALA B O 1
ATOM 2648 N N . ALA B 1 43 ? -0.211 21.359 4.199 1 97.5 43 ALA B N 1
ATOM 2649 C CA . ALA B 1 43 ? -0.179 20.812 2.846 1 97.5 43 ALA B CA 1
ATOM 2650 C C . ALA B 1 43 ? 0.593 19.484 2.807 1 97.5 43 ALA B C 1
ATOM 2652 O O . ALA B 1 43 ? 0.147 18.516 2.188 1 97.5 43 ALA B O 1
ATOM 2653 N N . GLN B 1 44 ? 1.67 19.453 3.455 1 97.69 44 GLN B N 1
ATOM 2654 C CA . GLN B 1 44 ? 2.467 18.234 3.512 1 97.69 44 GLN B CA 1
ATOM 2655 C C . GLN B 1 44 ? 1.746 17.141 4.297 1 97.69 44 GLN B C 1
ATOM 2657 O O . GLN B 1 44 ? 1.741 15.977 3.893 1 97.69 44 GLN B O 1
ATOM 2662 N N . LEU B 1 45 ? 1.176 17.5 5.363 1 98.31 45 LEU B N 1
ATOM 2663 C CA . LEU B 1 45 ? 0.483 16.562 6.23 1 98.31 45 LEU B CA 1
ATOM 2664 C C . LEU B 1 45 ? -0.681 15.898 5.5 1 98.31 45 LEU B C 1
ATOM 2666 O O . LEU B 1 45 ? -0.931 14.703 5.672 1 98.31 45 LEU B O 1
ATOM 2670 N N . LYS B 1 46 ? -1.383 16.672 4.68 1 98.12 46 LYS B N 1
ATOM 2671 C CA . LYS B 1 46 ? -2.471 16.109 3.883 1 98.12 46 LYS B CA 1
ATOM 2672 C C . LYS B 1 46 ? -1.965 15 2.971 1 98.12 46 LYS B C 1
ATOM 2674 O O . LYS B 1 46 ? -2.596 13.945 2.861 1 98.12 46 LYS B O 1
ATOM 2679 N N . GLY B 1 47 ? -0.868 15.258 2.367 1 98 47 GLY B N 1
ATOM 2680 C CA . GLY B 1 47 ? -0.268 14.234 1.527 1 98 47 GLY B CA 1
ATOM 2681 C C . GLY B 1 47 ? 0.125 12.984 2.295 1 98 47 GLY B C 1
ATOM 2682 O O . GLY B 1 47 ? -0.096 11.867 1.826 1 98 47 GLY B O 1
ATOM 2683 N N . VAL B 1 48 ? 0.648 13.156 3.432 1 98.44 48 VAL B N 1
ATOM 2684 C CA . VAL B 1 48 ? 1.099 12.047 4.266 1 98.44 48 VAL B CA 1
ATOM 2685 C C . VAL B 1 48 ? -0.104 11.227 4.73 1 98.44 48 VAL B C 1
ATOM 2687 O O . VAL B 1 48 ? -0.065 9.992 4.715 1 98.44 48 VAL B O 1
ATOM 2690 N N . VAL B 1 49 ? -1.148 11.906 5.121 1 98.5 49 VAL B N 1
ATOM 2691 C CA . VAL B 1 49 ? -2.35 11.219 5.582 1 98.5 49 VAL B CA 1
ATOM 2692 C C . VAL B 1 49 ? -2.906 10.344 4.457 1 98.5 49 VAL B C 1
ATOM 2694 O O . VAL B 1 49 ? -3.273 9.188 4.684 1 98.5 49 VAL B O 1
ATOM 2697 N N . GLN B 1 50 ? -2.914 10.844 3.262 1 98.31 50 GLN B N 1
ATOM 2698 C CA . GLN B 1 50 ? -3.379 10.07 2.117 1 98.31 50 GLN B CA 1
ATOM 2699 C C . GLN B 1 50 ? -2.471 8.867 1.859 1 98.31 50 GLN B C 1
ATOM 2701 O O . GLN B 1 50 ? -2.947 7.781 1.535 1 98.31 50 GLN B O 1
ATOM 2706 N N . ALA B 1 51 ? -1.24 9.055 1.994 1 98.44 51 ALA B N 1
ATOM 2707 C CA . ALA B 1 51 ? -0.281 7.977 1.777 1 98.44 51 ALA B CA 1
ATOM 2708 C C . ALA B 1 51 ? -0.456 6.871 2.814 1 98.44 51 ALA B C 1
ATOM 2710 O O . ALA B 1 51 ? -0.34 5.688 2.494 1 98.44 51 ALA B O 1
ATOM 2711 N N . ILE B 1 52 ? -0.703 7.254 4.039 1 98.56 52 ILE B N 1
ATOM 2712 C CA . ILE B 1 52 ? -0.894 6.277 5.105 1 98.56 52 ILE B CA 1
ATOM 2713 C C . ILE B 1 52 ? -2.16 5.469 4.844 1 98.56 52 ILE B C 1
ATOM 2715 O O . ILE B 1 52 ? -2.178 4.25 5.047 1 98.56 52 ILE B O 1
ATOM 2719 N N . LYS B 1 53 ? -3.176 6.105 4.391 1 98.44 53 LYS B N 1
ATOM 2720 C CA . LYS B 1 53 ? -4.402 5.391 4.047 1 98.44 53 LYS B CA 1
ATOM 2721 C C . LYS B 1 53 ? -4.164 4.402 2.91 1 98.44 53 LYS B C 1
ATOM 2723 O O . LYS B 1 53 ? -4.625 3.26 2.969 1 98.44 53 LYS B O 1
ATOM 2728 N N . ALA B 1 54 ? -3.473 4.844 1.918 1 98.19 54 ALA B N 1
ATOM 2729 C CA . ALA B 1 54 ? -3.137 3.969 0.797 1 98.19 54 ALA B CA 1
ATOM 2730 C C . ALA B 1 54 ? -2.287 2.789 1.257 1 98.19 54 ALA B C 1
ATOM 2732 O O . ALA B 1 54 ? -2.482 1.659 0.802 1 98.19 54 ALA B O 1
ATOM 2733 N N . GLN B 1 55 ? -1.377 3.045 2.115 1 98.56 55 GLN B N 1
ATOM 2734 C CA . GLN B 1 55 ? -0.514 2.021 2.693 1 98.56 55 GLN B CA 1
ATOM 2735 C C . GLN B 1 55 ? -1.332 0.96 3.424 1 98.56 55 GLN B C 1
ATOM 2737 O O . GLN B 1 55 ? -1.155 -0.237 3.189 1 98.56 55 GLN B O 1
ATOM 2742 N N . ARG B 1 56 ? -2.158 1.457 4.25 1 98.06 56 ARG B N 1
ATOM 2743 C CA . ARG B 1 56 ? -3.018 0.556 5.012 1 98.06 56 ARG B CA 1
ATOM 2744 C C . ARG B 1 56 ? -3.865 -0.306 4.082 1 98.06 56 ARG B C 1
ATOM 2746 O O . ARG B 1 56 ? -3.953 -1.522 4.262 1 98.06 56 ARG B O 1
ATOM 2753 N N . GLU B 1 57 ? -4.434 0.263 3.1 1 98.12 57 GLU B N 1
ATOM 2754 C CA . GLU B 1 57 ? -5.285 -0.452 2.156 1 98.12 57 GLU B CA 1
ATOM 2755 C C . GLU B 1 57 ? -4.484 -1.476 1.355 1 98.12 57 GLU B C 1
ATOM 2757 O O . GLU B 1 57 ? -4.953 -2.594 1.126 1 98.12 57 GLU B O 1
ATOM 2762 N N . SER B 1 58 ? -3.354 -1.099 0.908 1 98.56 58 SER B N 1
ATOM 2763 C CA . SER B 1 58 ? -2.504 -1.993 0.128 1 98.56 58 SER B CA 1
ATOM 2764 C C . SER B 1 58 ? -2.059 -3.193 0.957 1 98.56 58 SER B C 1
ATOM 2766 O O . SER B 1 58 ? -2.039 -4.324 0.462 1 98.56 58 SER B O 1
ATOM 2768 N N . ASN B 1 59 ? -1.677 -2.939 2.176 1 98.75 59 ASN B N 1
ATOM 2769 C CA . ASN B 1 59 ? -1.301 -4.023 3.078 1 98.75 59 ASN B CA 1
ATOM 2770 C C . ASN B 1 59 ? -2.459 -4.992 3.305 1 98.75 59 ASN B C 1
ATOM 2772 O O . ASN B 1 59 ? -2.273 -6.207 3.266 1 98.75 59 ASN B O 1
ATOM 2776 N N . GLU B 1 60 ? -3.605 -4.41 3.494 1 98.69 60 GLU B N 1
ATOM 2777 C CA . GLU B 1 60 ? -4.781 -5.254 3.703 1 98.69 60 GLU B CA 1
ATOM 2778 C C . GLU B 1 60 ? -5.09 -6.09 2.465 1 98.69 60 GLU B C 1
ATOM 2780 O O . GLU B 1 60 ? -5.367 -7.285 2.568 1 98.69 60 GLU B O 1
ATOM 2785 N N . ASN B 1 61 ? -5.051 -5.473 1.348 1 98.56 61 ASN B N 1
ATOM 2786 C CA . ASN B 1 61 ? -5.32 -6.18 0.1 1 98.56 61 ASN B CA 1
ATOM 2787 C C . ASN B 1 61 ? -4.336 -7.32 -0.125 1 98.56 61 ASN B C 1
ATOM 2789 O O . ASN B 1 61 ? -4.734 -8.43 -0.473 1 98.56 61 ASN B O 1
ATOM 2793 N N . SER B 1 62 ? -3.078 -7.055 0.052 1 98.69 62 SER B N 1
ATOM 2794 C CA . SER B 1 62 ? -2.043 -8.062 -0.145 1 98.69 62 SER B CA 1
ATOM 2795 C C . SER B 1 62 ? -2.25 -9.258 0.785 1 98.69 62 SER B C 1
ATOM 2797 O O . SER B 1 62 ? -2.246 -10.406 0.339 1 98.69 62 SER B O 1
ATOM 2799 N N . VAL B 1 63 ? -2.465 -8.977 2.055 1 98.75 63 VAL B N 1
ATOM 2800 C CA . VAL B 1 63 ? -2.621 -10.039 3.045 1 98.75 63 VAL B CA 1
ATOM 2801 C C . VAL B 1 63 ? -3.893 -10.828 2.754 1 98.75 63 VAL B C 1
ATOM 2803 O O . VAL B 1 63 ? -3.912 -12.055 2.891 1 98.75 63 VAL B O 1
ATOM 2806 N N . THR B 1 64 ? -4.902 -10.164 2.33 1 98.62 64 THR B N 1
ATOM 2807 C CA . THR B 1 64 ? -6.156 -10.844 2.012 1 98.62 64 THR B CA 1
ATOM 2808 C C . THR B 1 64 ? -5.973 -11.789 0.829 1 98.62 64 THR B C 1
ATOM 2810 O O . THR B 1 64 ? -6.445 -12.93 0.858 1 98.62 64 THR B O 1
ATOM 2813 N N . LEU B 1 65 ? -5.32 -11.359 -0.193 1 98.44 65 LEU B N 1
ATOM 2814 C CA . LEU B 1 65 ? -5.066 -12.203 -1.354 1 98.44 65 LEU B CA 1
ATOM 2815 C C . LEU B 1 65 ? -4.156 -13.375 -0.989 1 98.44 65 LEU B C 1
ATOM 2817 O O . LEU B 1 65 ? -4.348 -14.492 -1.475 1 98.44 65 LEU B O 1
ATOM 2821 N N . ILE B 1 66 ? -3.182 -13.094 -0.148 1 98.5 66 ILE B N 1
ATOM 2822 C CA . ILE B 1 66 ? -2.295 -14.148 0.332 1 98.5 66 ILE B CA 1
ATOM 2823 C C . ILE B 1 66 ? -3.107 -15.195 1.089 1 98.5 66 ILE B C 1
ATOM 2825 O O . ILE B 1 66 ? -2.949 -16.391 0.857 1 98.5 66 ILE B O 1
ATOM 2829 N N . ALA B 1 67 ? -3.947 -14.703 1.949 1 98.44 67 ALA B N 1
ATOM 2830 C CA . ALA B 1 67 ? -4.785 -15.617 2.717 1 98.44 67 ALA B CA 1
ATOM 2831 C C . ALA B 1 67 ? -5.66 -16.469 1.796 1 98.44 67 ALA B C 1
ATOM 2833 O O . ALA B 1 67 ? -5.824 -17.672 2.014 1 98.44 67 ALA B O 1
ATOM 2834 N N . ARG B 1 68 ? -6.199 -15.906 0.796 1 97.81 68 ARG B N 1
ATOM 2835 C CA . ARG B 1 68 ? -7.031 -16.625 -0.161 1 97.81 68 ARG B CA 1
ATOM 2836 C C . ARG B 1 68 ? -6.234 -17.719 -0.874 1 97.81 68 ARG B C 1
ATOM 2838 O O . ARG B 1 68 ? -6.707 -18.844 -1.028 1 97.81 68 ARG B O 1
ATOM 2845 N N . LEU B 1 69 ? -5.074 -17.359 -1.315 1 98.19 69 LEU B N 1
ATOM 2846 C CA . LEU B 1 69 ? -4.211 -18.328 -1.983 1 98.19 69 LEU B CA 1
ATOM 2847 C C . LEU B 1 69 ? -3.861 -19.484 -1.048 1 98.19 69 LEU B C 1
ATOM 2849 O O . LEU B 1 69 ? -3.924 -20.641 -1.442 1 98.19 69 LEU B O 1
ATOM 2853 N N . LEU B 1 70 ? -3.504 -19.125 0.197 1 97.31 70 LEU B N 1
ATOM 2854 C CA . LEU B 1 70 ? -3.098 -20.141 1.164 1 97.31 70 LEU B CA 1
ATOM 2855 C C . LEU B 1 70 ? -4.273 -21.047 1.532 1 97.31 70 LEU B C 1
ATOM 2857 O O . LEU B 1 70 ? -4.078 -22.172 1.997 1 97.31 70 LEU B O 1
ATOM 2861 N N . GLY B 1 71 ? -5.441 -20.547 1.3 1 95.88 71 GLY B N 1
ATOM 2862 C CA . GLY B 1 71 ? -6.645 -21.328 1.534 1 95.88 71 GLY B CA 1
ATOM 2863 C C . GLY B 1 71 ? -7.059 -22.156 0.331 1 95.88 71 GLY B C 1
ATOM 2864 O O . GLY B 1 71 ? -8.039 -22.906 0.391 1 95.88 71 GLY B O 1
ATOM 2865 N N . SER B 1 72 ? -6.344 -22.094 -0.683 1 94.75 72 SER B N 1
ATOM 2866 C CA . SER B 1 72 ? -6.652 -22.844 -1.894 1 94.75 72 SER B CA 1
ATOM 2867 C C . SER B 1 72 ? -5.984 -24.219 -1.879 1 94.75 72 SER B C 1
ATOM 2869 O O . SER B 1 72 ? -5.094 -24.469 -1.065 1 94.75 72 SER B O 1
ATOM 2871 N N . ASN B 1 73 ? -6.422 -25.047 -2.809 1 92.62 73 ASN B N 1
ATOM 2872 C CA . ASN B 1 73 ? -5.906 -26.406 -2.875 1 92.62 73 ASN B CA 1
ATOM 2873 C C . ASN B 1 73 ? -4.555 -26.469 -3.58 1 92.62 73 ASN B C 1
ATOM 2875 O O . ASN B 1 73 ? -4.352 -25.797 -4.594 1 92.62 73 ASN B O 1
ATOM 2879 N N . LEU B 1 74 ? -3.703 -27.266 -2.928 1 93.38 74 LEU B N 1
ATOM 2880 C CA . LEU B 1 74 ? -2.48 -27.625 -3.633 1 93.38 74 LEU B CA 1
ATOM 2881 C C . LEU B 1 74 ? -2.781 -28.578 -4.789 1 93.38 74 LEU B C 1
ATOM 2883 O O . LEU B 1 74 ? -3.621 -29.469 -4.656 1 93.38 74 LEU B O 1
ATOM 2887 N N . PRO B 1 75 ? -2.158 -28.281 -5.922 1 92.38 75 PRO B N 1
ATOM 2888 C CA . PRO B 1 75 ? -2.357 -29.234 -7.012 1 92.38 75 PRO B CA 1
ATOM 2889 C C . PRO B 1 75 ? -1.951 -30.656 -6.633 1 92.38 75 PRO B C 1
ATOM 2891 O O . PRO B 1 75 ? -0.974 -30.844 -5.906 1 92.38 75 PRO B O 1
ATOM 2894 N N . HIS B 1 76 ? -2.693 -31.656 -7.227 1 89.81 76 HIS B N 1
ATOM 2895 C CA . HIS B 1 76 ? -2.4 -33.062 -6.949 1 89.81 76 HIS B CA 1
ATOM 2896 C C . HIS B 1 76 ? -1.377 -33.625 -7.934 1 89.81 76 HIS B C 1
ATOM 2898 O O . HIS B 1 76 ? -1.183 -33.062 -9.016 1 89.81 76 HIS B O 1
ATOM 2904 N N . VAL B 1 77 ? -0.696 -34.656 -7.418 1 90.25 77 VAL B N 1
ATOM 2905 C CA . VAL B 1 77 ? 0.15 -35.438 -8.305 1 90.25 77 VAL B CA 1
ATOM 2906 C C . VAL B 1 77 ? -0.58 -36.719 -8.711 1 90.25 77 VAL B C 1
ATOM 2908 O O . VAL B 1 77 ? -1.095 -37.438 -7.855 1 90.25 77 VAL B O 1
ATOM 2911 N N . TYR B 1 78 ? -0.688 -36.844 -10.031 1 87.38 78 TYR B N 1
ATOM 2912 C CA . TYR B 1 78 ? -1.316 -38.031 -10.57 1 87.38 78 TYR B CA 1
ATOM 2913 C C . TYR B 1 78 ? -0.278 -38.969 -11.18 1 87.38 78 TYR B C 1
ATOM 2915 O O . TYR B 1 78 ? 0.462 -38.562 -12.086 1 87.38 78 TYR B O 1
ATOM 2923 N N . GLU B 1 79 ? -0.321 -40.25 -10.727 1 83.25 79 GLU B N 1
ATOM 2924 C CA . GLU B 1 79 ? 0.677 -41.188 -11.219 1 83.25 79 GLU B CA 1
ATOM 2925 C C . GLU B 1 79 ? 0.12 -42.031 -12.359 1 83.25 79 GLU B C 1
ATOM 2927 O O . GLU B 1 79 ? 0.84 -42.375 -13.305 1 83.25 79 GLU B O 1
ATOM 2932 N N . ASP B 1 80 ? -1.281 -42.25 -12.273 1 76.06 80 ASP B N 1
ATOM 2933 C CA . ASP B 1 80 ? -1.913 -43.094 -13.281 1 76.06 80 ASP B CA 1
ATOM 2934 C C . ASP B 1 80 ? -2.254 -42.281 -14.531 1 76.06 80 ASP B C 1
ATOM 2936 O O . ASP B 1 80 ? -2.951 -41.281 -14.453 1 76.06 80 ASP B O 1
ATOM 2940 N N . PRO B 1 81 ? -1.724 -42.656 -15.594 1 68 81 PRO B N 1
ATOM 2941 C CA . PRO B 1 81 ? -1.998 -41.906 -16.828 1 68 81 PRO B CA 1
ATOM 2942 C C . PRO B 1 81 ? -3.463 -42 -17.25 1 68 81 PRO B C 1
ATOM 2944 O O . PRO B 1 81 ? -3.949 -41.125 -17.969 1 68 81 PRO B O 1
ATOM 2947 N N . SER B 1 82 ? -4.215 -43.062 -16.953 1 65.62 82 SER B N 1
ATOM 2948 C CA . SER B 1 82 ? -5.523 -43.312 -17.547 1 65.62 82 SER B CA 1
ATOM 2949 C C . SER B 1 82 ? -6.648 -42.844 -16.641 1 65.62 82 SER B C 1
ATOM 2951 O O . SER B 1 82 ? -7.684 -42.375 -17.109 1 65.62 82 SER B O 1
ATOM 2953 N N . SER B 1 83 ? -6.574 -43.062 -15.195 1 64.44 83 SER B N 1
ATOM 2954 C CA . SER B 1 83 ? -7.695 -42.75 -14.32 1 64.44 83 SER B CA 1
ATOM 2955 C C . SER B 1 83 ? -7.23 -41.969 -13.094 1 64.44 83 SER B C 1
ATOM 2957 O O . SER B 1 83 ? -7.141 -42.5 -12 1 64.44 83 SER B O 1
ATOM 2959 N N . PRO B 1 84 ? -7.047 -40.656 -13.352 1 64.19 84 PRO B N 1
ATOM 2960 C CA . PRO B 1 84 ? -6.562 -39.875 -12.219 1 64.19 84 PRO B CA 1
ATOM 2961 C C . PRO B 1 84 ? -7.629 -39.656 -11.148 1 64.19 84 PRO B C 1
ATOM 2963 O O . PRO B 1 84 ? -8.758 -39.281 -11.469 1 64.19 84 PRO B O 1
ATOM 2966 N N . SER B 1 85 ? -7.59 -40.375 -9.984 1 63.47 85 SER B N 1
ATOM 2967 C CA . SER B 1 85 ? -8.477 -40.094 -8.859 1 63.47 85 SER B CA 1
ATOM 2968 C C . SER B 1 85 ? -7.738 -39.406 -7.727 1 63.47 85 SER B C 1
ATOM 2970 O O . SER B 1 85 ? -6.617 -39.781 -7.383 1 63.47 85 SER B O 1
ATOM 2972 N N . ALA B 1 86 ? -8.227 -38.156 -7.391 1 62.91 86 ALA B N 1
ATOM 2973 C CA . ALA B 1 86 ? -7.617 -37.438 -6.273 1 62.91 86 ALA B CA 1
ATOM 2974 C C . ALA B 1 86 ? -8.211 -37.875 -4.941 1 62.91 86 ALA B C 1
ATOM 2976 O O . ALA B 1 86 ? -9.43 -38.031 -4.816 1 62.91 86 ALA B O 1
ATOM 2977 N N . SER B 1 87 ? -7.422 -38.469 -4.039 1 64.44 87 SER B N 1
ATOM 2978 C CA . SER B 1 87 ? -7.984 -38.969 -2.783 1 64.44 87 SER B CA 1
ATOM 2979 C C . SER B 1 87 ? -8.188 -37.812 -1.792 1 64.44 87 SER B C 1
ATOM 2981 O O . SER B 1 87 ? -9.195 -37.781 -1.08 1 64.44 87 SER B O 1
ATOM 2983 N N . HIS B 1 88 ? -7.219 -36.938 -1.586 1 77.06 88 HIS B N 1
ATOM 2984 C CA . HIS B 1 88 ? -7.324 -35.969 -0.514 1 77.06 88 HIS B CA 1
ATOM 2985 C C . HIS B 1 88 ? -6.777 -34.594 -0.954 1 77.06 88 HIS B C 1
ATOM 2987 O O . HIS B 1 88 ? -5.824 -34.531 -1.733 1 77.06 88 HIS B O 1
ATOM 2993 N N . SER B 1 89 ? -7.672 -33.656 -0.502 1 84.25 89 SER B N 1
ATOM 2994 C CA . SER B 1 89 ? -7.258 -32.281 -0.825 1 84.25 89 SER B CA 1
ATOM 2995 C C . SER B 1 89 ? -6.355 -31.703 0.262 1 84.25 89 SER B C 1
ATOM 2997 O O . SER B 1 89 ? -6.613 -31.891 1.453 1 84.25 89 SER B O 1
ATOM 2999 N N . VAL B 1 90 ? -5.199 -31.141 -0.141 1 89.38 90 VAL B N 1
ATOM 3000 C CA . VAL B 1 90 ? -4.258 -30.453 0.728 1 89.38 90 VAL B CA 1
ATOM 3001 C C . VAL B 1 90 ? -4.195 -28.969 0.342 1 89.38 90 VAL B C 1
ATOM 3003 O O . VAL B 1 90 ? -4.09 -28.641 -0.841 1 89.38 90 VAL B O 1
ATOM 3006 N N . LEU B 1 91 ? -4.293 -28.172 1.39 1 93.56 91 LEU B N 1
ATOM 3007 C CA . LEU B 1 91 ? -4.273 -26.734 1.129 1 93.56 91 LEU B CA 1
ATOM 3008 C C . LEU B 1 91 ? -2.84 -26.234 1.021 1 93.56 91 LEU B C 1
ATOM 3010 O O . LEU B 1 91 ? -1.938 -26.75 1.679 1 93.56 91 LEU B O 1
ATOM 3014 N N . VAL B 1 92 ? -2.66 -25.203 0.285 1 94.56 92 VAL B N 1
ATOM 3015 C CA . VAL B 1 92 ? -1.344 -24.594 0.122 1 94.56 92 VAL B CA 1
ATOM 3016 C C . VAL B 1 92 ? -0.821 -24.125 1.478 1 94.56 92 VAL B C 1
ATOM 3018 O O . VAL B 1 92 ? 0.369 -24.25 1.772 1 94.56 92 VAL B O 1
ATOM 3021 N N . GLY B 1 93 ? -1.764 -23.625 2.26 1 95.44 93 GLY B N 1
ATOM 3022 C CA . GLY B 1 93 ? -1.396 -23.094 3.562 1 95.44 93 GLY B CA 1
ATOM 3023 C C . GLY B 1 93 ? -1.438 -24.125 4.668 1 95.44 93 GLY B C 1
ATOM 3024 O O . GLY B 1 93 ? -1.218 -23.797 5.836 1 95.44 93 GLY B O 1
ATOM 3025 N N . GLY B 1 94 ? -1.778 -25.328 4.367 1 92.56 94 GLY B N 1
ATOM 3026 C CA . GLY B 1 94 ? -1.903 -26.344 5.395 1 92.56 94 GLY B CA 1
ATOM 3027 C C . GLY B 1 94 ? -3.055 -26.094 6.352 1 92.56 94 GLY B C 1
ATOM 3028 O O . GLY B 1 94 ? -4.188 -25.859 5.918 1 92.56 94 GLY B O 1
ATOM 3029 N N . ALA B 1 95 ? -2.693 -26.047 7.648 1 92.12 95 ALA B N 1
ATOM 3030 C CA . ALA B 1 95 ? -3.711 -25.875 8.68 1 92.12 95 ALA B CA 1
ATOM 3031 C C . ALA B 1 95 ? -3.797 -24.422 9.125 1 92.12 95 ALA B C 1
ATOM 3033 O O . ALA B 1 95 ? -4.199 -24.125 10.25 1 92.12 95 ALA B O 1
ATOM 3034 N N . LEU B 1 96 ? -3.377 -23.531 8.328 1 95.75 96 LEU B N 1
ATOM 3035 C CA . LEU B 1 96 ? -3.377 -22.109 8.656 1 95.75 96 LEU B CA 1
ATOM 3036 C C . LEU B 1 96 ? -4.801 -21.594 8.781 1 95.75 96 LEU B C 1
ATOM 3038 O O . LEU B 1 96 ? -5.652 -21.891 7.941 1 95.75 96 LEU B O 1
ATOM 3042 N N . ASP B 1 97 ? -5.043 -20.844 9.828 1 96 97 ASP B N 1
ATOM 3043 C CA . ASP B 1 97 ? -6.309 -20.125 9.969 1 96 97 ASP B CA 1
ATOM 3044 C C . ASP B 1 97 ? -6.293 -18.828 9.156 1 96 97 ASP B C 1
ATOM 3046 O O . ASP B 1 97 ? -5.906 -17.781 9.672 1 96 97 ASP B O 1
ATOM 3050 N N . THR B 1 98 ? -6.801 -18.891 7.984 1 96.62 98 THR B N 1
ATOM 3051 C CA . THR B 1 98 ? -6.738 -17.766 7.062 1 96.62 98 THR B CA 1
ATOM 3052 C C . THR B 1 98 ? -7.598 -16.609 7.566 1 96.62 98 THR B C 1
ATOM 3054 O O . THR B 1 98 ? -7.293 -15.445 7.305 1 96.62 98 THR B O 1
ATOM 3057 N N . GLU B 1 99 ? -8.602 -16.844 8.305 1 96.69 99 GLU B N 1
ATOM 3058 C CA . GLU B 1 99 ? -9.453 -15.797 8.852 1 96.69 99 GLU B CA 1
ATOM 3059 C C . GLU B 1 99 ? -8.711 -14.984 9.914 1 96.69 99 GLU B C 1
ATOM 3061 O O . GLU B 1 99 ? -8.844 -13.758 9.969 1 96.69 99 GLU B O 1
ATOM 3066 N N . SER B 1 100 ? -7.98 -15.703 10.703 1 97.62 100 SER B N 1
ATOM 3067 C CA . SER B 1 100 ? -7.188 -15.023 11.719 1 97.62 100 SER B CA 1
ATOM 3068 C C . SER B 1 100 ? -6.145 -14.109 11.094 1 97.62 100 SER B C 1
ATOM 3070 O O . SER B 1 100 ? -5.906 -13.008 11.586 1 97.62 100 SER B O 1
ATOM 3072 N N . VAL B 1 101 ? -5.594 -14.531 10.031 1 98 101 VAL B N 1
ATOM 3073 C CA . VAL B 1 101 ? -4.594 -13.75 9.312 1 98 101 VAL B CA 1
ATOM 3074 C C . VAL B 1 101 ? -5.223 -12.453 8.797 1 98 101 VAL B C 1
ATOM 3076 O O . VAL B 1 101 ? -4.68 -11.367 9.023 1 98 101 VAL B O 1
ATOM 3079 N N . VAL B 1 102 ? -6.395 -12.562 8.195 1 98.38 102 VAL B N 1
ATOM 3080 C CA . VAL B 1 102 ? -7.074 -11.398 7.629 1 98.38 102 VAL B CA 1
ATOM 3081 C C . VAL B 1 102 ? -7.543 -10.477 8.75 1 98.38 102 VAL B C 1
ATOM 3083 O O . VAL B 1 102 ? -7.438 -9.25 8.641 1 98.38 102 VAL B O 1
ATOM 3086 N N . ARG B 1 103 ? -7.965 -11.031 9.836 1 98.38 103 ARG B N 1
ATOM 3087 C CA . ARG B 1 103 ? -8.414 -10.234 10.977 1 98.38 103 ARG B CA 1
ATOM 3088 C C . ARG B 1 103 ? -7.27 -9.422 11.562 1 98.38 103 ARG B C 1
ATOM 3090 O O . ARG B 1 103 ? -7.453 -8.258 11.945 1 98.38 103 ARG B O 1
ATOM 3097 N N . THR B 1 104 ? -6.117 -9.945 11.617 1 98.56 104 THR B N 1
ATOM 3098 C CA . THR B 1 104 ? -4.945 -9.281 12.18 1 98.56 104 THR B CA 1
ATOM 3099 C C . THR B 1 104 ? -4.648 -7.984 11.43 1 98.56 104 THR B C 1
ATOM 3101 O O . THR B 1 104 ? -4.461 -6.934 12.047 1 98.56 104 THR B O 1
ATOM 3104 N N . ILE B 1 105 ? -4.668 -8.047 10.086 1 98.56 105 ILE B N 1
ATOM 3105 C CA . ILE B 1 105 ? -4.309 -6.871 9.305 1 98.56 105 ILE B CA 1
ATOM 3106 C C . ILE B 1 105 ? -5.465 -5.875 9.305 1 98.56 105 ILE B C 1
ATOM 3108 O O . ILE B 1 105 ? -5.242 -4.66 9.312 1 98.56 105 ILE B O 1
ATOM 3112 N N . ARG B 1 106 ? -6.668 -6.352 9.367 1 98.31 106 ARG B N 1
ATOM 3113 C CA . ARG B 1 106 ? -7.832 -5.473 9.391 1 98.31 106 ARG B CA 1
ATOM 3114 C C . ARG B 1 106 ? -7.906 -4.703 10.703 1 98.31 106 ARG B C 1
ATOM 3116 O O . ARG B 1 106 ? -8.203 -3.508 10.711 1 98.31 106 ARG B O 1
ATOM 3123 N N . ASP B 1 107 ? -7.598 -5.352 11.75 1 98.56 107 ASP B N 1
ATOM 3124 C CA . ASP B 1 107 ? -7.578 -4.699 13.062 1 98.56 107 ASP B CA 1
ATOM 3125 C C . ASP B 1 107 ? -6.5 -3.623 13.117 1 98.56 107 ASP B C 1
ATOM 3127 O O . ASP B 1 107 ? -6.715 -2.551 13.688 1 98.56 107 ASP B O 1
ATOM 3131 N N . ALA B 1 108 ? -5.395 -3.953 12.562 1 98.56 108 ALA B N 1
ATOM 3132 C CA . ALA B 1 108 ? -4.316 -2.967 12.508 1 98.56 108 ALA B CA 1
ATOM 3133 C C . ALA B 1 108 ? -4.734 -1.74 11.703 1 98.56 108 ALA B C 1
ATOM 3135 O O . ALA B 1 108 ? -4.445 -0.606 12.094 1 98.56 108 ALA B O 1
ATOM 3136 N N . GLY B 1 109 ? -5.402 -1.993 10.586 1 98.44 109 GLY B N 1
ATOM 3137 C CA . GLY B 1 109 ? -5.902 -0.884 9.789 1 98.44 109 GLY B CA 1
ATOM 3138 C C . GLY B 1 109 ? -6.891 -0.01 10.539 1 98.44 109 GLY B C 1
ATOM 3139 O O . GLY B 1 109 ? -6.816 1.219 10.469 1 98.44 109 GLY B O 1
ATOM 3140 N N . ALA B 1 110 ? -7.715 -0.6 11.266 1 98.31 110 ALA B N 1
ATOM 3141 C CA . ALA B 1 110 ? -8.703 0.13 12.055 1 98.31 110 ALA B CA 1
ATOM 3142 C C . ALA B 1 110 ? -8.031 0.954 13.148 1 98.31 110 ALA B C 1
ATOM 3144 O O . ALA B 1 110 ? -8.445 2.08 13.43 1 98.31 110 ALA B O 1
ATOM 3145 N N . ARG B 1 111 ? -7.062 0.405 13.727 1 98.56 111 ARG B N 1
ATOM 3146 C CA . ARG B 1 111 ? -6.32 1.118 14.766 1 98.56 111 ARG B CA 1
ATOM 3147 C C . ARG B 1 111 ? -5.594 2.326 14.18 1 98.56 111 ARG B C 1
ATOM 3149 O O . ARG B 1 111 ? -5.582 3.4 14.789 1 98.56 111 ARG B O 1
ATOM 3156 N N . VAL B 1 112 ? -5.008 2.141 13.023 1 98.62 112 VAL B N 1
ATOM 3157 C CA . VAL B 1 112 ? -4.324 3.248 12.359 1 98.62 112 VAL B CA 1
ATOM 3158 C C . VAL B 1 112 ? -5.328 4.355 12.039 1 98.62 112 VAL B C 1
ATOM 3160 O O . VAL B 1 112 ? -5.031 5.539 12.227 1 98.62 112 VAL B O 1
ATOM 3163 N N . ASP B 1 113 ? -6.508 4.043 11.641 1 98.06 113 ASP B N 1
ATOM 3164 C CA . ASP B 1 113 ? -7.535 5.031 11.328 1 98.06 113 ASP B CA 1
ATOM 3165 C C . ASP B 1 113 ? -7.953 5.801 12.578 1 98.06 113 ASP B C 1
ATOM 3167 O O . ASP B 1 113 ? -8.039 7.031 12.562 1 98.06 113 ASP B O 1
ATOM 3171 N N . ALA B 1 114 ? -8.062 5.121 13.656 1 97.75 114 ALA B N 1
ATOM 3172 C CA . ALA B 1 114 ? -8.57 5.711 14.891 1 97.75 114 ALA B CA 1
ATOM 3173 C C . ALA B 1 114 ? -7.48 6.5 15.609 1 97.75 114 ALA B C 1
ATOM 3175 O O . ALA B 1 114 ? -7.73 7.605 16.109 1 97.75 114 ALA B O 1
ATOM 3176 N N . ASP B 1 115 ? -6.297 5.98 15.594 1 97 115 ASP B N 1
ATOM 3177 C CA . ASP B 1 115 ? -5.254 6.527 16.453 1 97 115 ASP B CA 1
ATOM 3178 C C . ASP B 1 115 ? -4.355 7.492 15.688 1 97 115 ASP B C 1
ATOM 3180 O O . ASP B 1 115 ? -3.615 8.273 16.297 1 97 115 ASP B O 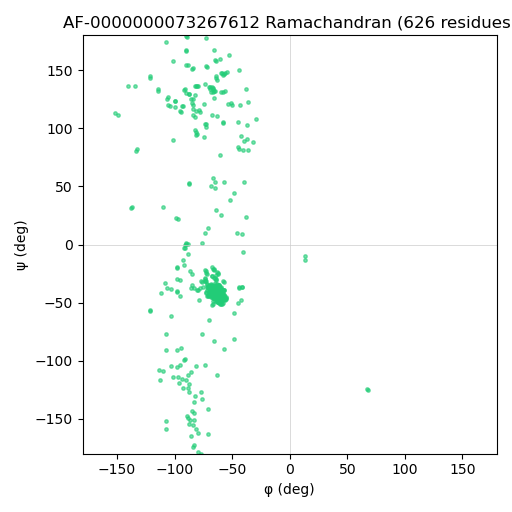1
ATOM 3184 N N . VAL B 1 116 ? -4.363 7.391 14.406 1 98 116 VAL B N 1
ATOM 3185 C CA . VAL B 1 116 ? -3.414 8.203 13.656 1 98 116 VAL B CA 1
ATOM 3186 C C . VAL B 1 116 ? -4.164 9.117 12.688 1 98 116 VAL B C 1
ATOM 3188 O O . VAL B 1 116 ? -4.098 10.344 12.805 1 98 116 VAL B O 1
ATOM 3191 N N . VAL B 1 117 ? -5 8.562 11.789 1 98 117 VAL B N 1
ATOM 3192 C CA . VAL B 1 117 ? -5.652 9.328 10.734 1 98 117 VAL B CA 1
ATOM 3193 C C . VAL B 1 117 ? -6.648 10.312 11.344 1 98 117 VAL B C 1
ATOM 3195 O O . VAL B 1 117 ? -6.699 11.477 10.945 1 98 117 VAL B O 1
ATOM 3198 N N . ALA B 1 118 ? -7.363 9.938 12.336 1 97.62 118 ALA B N 1
ATOM 3199 C CA . ALA B 1 118 ? -8.398 10.773 12.93 1 97.62 118 ALA B CA 1
ATOM 3200 C C . ALA B 1 118 ? -7.793 11.992 13.625 1 97.62 118 ALA B C 1
ATOM 3202 O O . ALA B 1 118 ? -8.18 13.125 13.344 1 97.62 118 ALA B O 1
ATOM 3203 N N . PRO B 1 119 ? -6.824 11.789 14.508 1 97.75 119 PRO B N 1
ATOM 3204 C CA . PRO B 1 119 ? -6.211 12.961 15.141 1 97.75 119 PRO B CA 1
ATOM 3205 C C . PRO B 1 119 ? -5.555 13.906 14.141 1 97.75 119 PRO B C 1
ATOM 3207 O O . PRO B 1 119 ? -5.621 15.125 14.305 1 97.75 119 PRO B O 1
ATOM 3210 N N . LEU B 1 120 ? -4.914 13.383 13.141 1 97.94 120 LEU B N 1
ATOM 3211 C CA . LEU B 1 120 ? -4.27 14.234 12.148 1 97.94 120 LEU B CA 1
ATOM 3212 C C . LEU B 1 120 ? -5.309 14.992 11.328 1 97.94 120 LEU B C 1
ATOM 3214 O O . LEU B 1 120 ? -5.098 16.156 10.969 1 97.94 120 LEU B O 1
ATOM 3218 N N . ALA B 1 121 ? -6.414 14.352 11.039 1 97.19 121 ALA B N 1
ATOM 3219 C CA . ALA B 1 121 ? -7.52 15.023 10.359 1 97.19 121 ALA B CA 1
ATOM 3220 C C . ALA B 1 121 ? -8.102 16.141 11.227 1 97.19 121 ALA B C 1
ATOM 3222 O O . ALA B 1 121 ? -8.492 17.188 10.711 1 97.19 121 ALA B O 1
ATOM 3223 N N . GLN B 1 122 ? -8.133 15.914 12.492 1 97.62 122 GLN B N 1
ATOM 3224 C CA . GLN B 1 122 ? -8.602 16.938 13.422 1 97.62 122 GLN B CA 1
ATOM 3225 C C . GLN B 1 122 ? -7.68 18.156 13.414 1 97.62 122 GLN B C 1
ATOM 3227 O O . GLN B 1 122 ? -8.148 19.297 13.43 1 97.62 122 GLN B O 1
ATOM 3232 N N . TRP B 1 123 ? -6.383 17.891 13.445 1 98 123 TRP B N 1
ATOM 3233 C CA . TRP B 1 123 ? -5.418 18.984 13.352 1 98 123 TRP B CA 1
ATOM 3234 C C . TRP B 1 123 ? -5.633 19.797 12.078 1 98 123 TRP B C 1
ATOM 3236 O O . TRP B 1 123 ? -5.652 21.031 12.125 1 98 123 TRP B O 1
ATOM 3246 N N . LEU B 1 124 ? -5.867 19.141 10.938 1 98 124 LEU B N 1
ATOM 3247 C CA . LEU B 1 124 ? -6.094 19.797 9.656 1 98 124 LEU B CA 1
ATOM 3248 C C . LEU B 1 124 ? -7.395 20.609 9.68 1 98 124 LEU B C 1
ATOM 3250 O O . LEU B 1 124 ? -7.449 21.719 9.148 1 98 124 LEU B O 1
ATOM 3254 N N . SER B 1 125 ? -8.375 20.078 10.344 1 98 125 SER B N 1
ATOM 3255 C CA . SER B 1 125 ? -9.656 20.766 10.469 1 98 125 SER B CA 1
ATOM 3256 C C . SER B 1 125 ? -9.516 22.031 11.32 1 98 125 SER B C 1
ATOM 3258 O O . SER B 1 125 ? -10.102 23.062 11 1 98 125 SER B O 1
ATOM 3260 N N . LEU B 1 126 ? -8.734 21.859 12.352 1 98.19 126 LEU B N 1
ATOM 3261 C CA . LEU B 1 126 ? -8.484 23.016 13.211 1 98.19 126 LEU B CA 1
ATOM 3262 C C . LEU B 1 126 ? -7.738 24.109 12.445 1 98.19 126 LEU B C 1
ATOM 3264 O O . LEU B 1 126 ? -8.047 25.297 12.586 1 98.19 126 LEU B O 1
ATOM 3268 N N . TYR B 1 127 ? -6.762 23.719 11.672 1 98.38 127 TYR B N 1
ATOM 3269 C CA . TYR B 1 127 ? -6.062 24.672 10.828 1 98.38 127 TYR B CA 1
ATOM 3270 C C . TYR B 1 127 ? -7.039 25.422 9.922 1 98.38 127 TYR B C 1
ATOM 3272 O O . TYR B 1 127 ? -6.996 26.641 9.828 1 98.38 127 TYR B O 1
ATOM 3280 N N . ASP B 1 128 ? -7.973 24.75 9.273 1 97.88 128 ASP B N 1
ATOM 3281 C CA . ASP B 1 128 ? -8.953 25.359 8.375 1 97.88 128 ASP B CA 1
ATOM 3282 C C . ASP B 1 128 ? -9.859 26.328 9.125 1 97.88 128 ASP B C 1
ATOM 3284 O O . ASP B 1 128 ? -10.195 27.391 8.609 1 97.88 128 ASP B O 1
ATOM 3288 N N . THR B 1 129 ? -10.195 25.969 10.336 1 97.88 129 THR B N 1
ATOM 3289 C CA . THR B 1 129 ? -11.016 26.844 11.172 1 97.88 129 THR B CA 1
ATOM 3290 C C . THR B 1 129 ? -10.281 28.141 11.492 1 97.88 129 THR B C 1
ATOM 3292 O O . THR B 1 129 ? -10.867 29.219 11.438 1 97.88 129 THR B O 1
ATOM 3295 N N . LEU B 1 130 ? -8.969 28.031 11.75 1 98.06 130 LEU B N 1
ATOM 3296 C CA . LEU B 1 130 ? -8.188 29.203 12.109 1 98.06 130 LEU B CA 1
ATOM 3297 C C . LEU B 1 130 ? -7.949 30.094 10.898 1 98.06 130 LEU B C 1
ATOM 3299 O O . LEU B 1 130 ? -7.887 31.328 11.023 1 98.06 130 LEU B O 1
ATOM 3303 N N . VAL B 1 131 ? -7.867 29.469 9.734 1 97.44 131 VAL B N 1
ATOM 3304 C CA . VAL B 1 131 ? -7.766 30.25 8.5 1 97.44 131 VAL B CA 1
ATOM 3305 C C . VAL B 1 131 ? -9.031 31.078 8.312 1 97.44 131 VAL B C 1
ATOM 3307 O O . VAL B 1 131 ? -8.945 32.281 7.984 1 97.44 131 VAL B O 1
ATOM 3310 N N . SER B 1 132 ? -10.148 30.516 8.594 1 97 132 SER B N 1
ATOM 3311 C CA . SER B 1 132 ? -11.422 31.234 8.484 1 97 132 SER B CA 1
ATOM 3312 C C . SER B 1 132 ? -11.516 32.344 9.516 1 97 132 SER B C 1
ATOM 3314 O O . SER B 1 132 ? -11.961 33.469 9.203 1 97 132 SER B O 1
ATOM 3316 N N . LYS B 1 133 ? -11.078 32.094 10.703 1 97.12 133 LYS B N 1
ATOM 3317 C CA . LYS B 1 133 ? -11.094 33.094 11.758 1 97.12 133 LYS B CA 1
ATOM 3318 C C . LYS B 1 133 ? -10.164 34.25 11.422 1 97.12 133 LYS B C 1
ATOM 3320 O O . LYS B 1 133 ? -10.453 35.406 11.766 1 97.12 133 LYS B O 1
ATOM 3325 N N . ASN B 1 134 ? -9.047 33.969 10.812 1 96.19 134 ASN B N 1
ATOM 3326 C CA . ASN B 1 134 ? -8.141 35.031 10.406 1 96.19 134 ASN B CA 1
ATOM 3327 C C . ASN B 1 134 ? -8.781 35.938 9.352 1 96.19 134 ASN B C 1
ATOM 3329 O O . ASN B 1 134 ? -8.531 37.125 9.328 1 96.19 134 ASN B O 1
ATOM 3333 N N . ARG B 1 135 ? -9.555 35.375 8.484 1 94.62 135 ARG B N 1
ATOM 3334 C CA . ARG B 1 135 ? -10.281 36.188 7.508 1 94.62 135 ARG B CA 1
ATOM 3335 C C . ARG B 1 135 ? -11.25 37.156 8.203 1 94.62 135 ARG B C 1
ATOM 3337 O O . ARG B 1 135 ? -11.367 38.312 7.805 1 94.62 135 ARG B O 1
ATOM 3344 N N . GLU B 1 136 ? -11.883 36.656 9.211 1 94.19 136 GLU B N 1
ATOM 3345 C CA . GLU B 1 136 ? -12.766 37.5 10 1 94.19 136 GLU B CA 1
ATOM 3346 C C . GLU B 1 136 ? -11.992 38.625 10.703 1 94.19 136 GLU B C 1
ATOM 3348 O O . GLU B 1 136 ? -12.438 39.781 10.734 1 94.19 136 GLU B O 1
ATOM 3353 N N . LEU B 1 137 ? -10.828 38.219 11.211 1 94.69 137 LEU B N 1
ATOM 3354 C CA . LEU B 1 137 ? -9.977 39.219 11.867 1 94.69 137 LEU B CA 1
ATOM 3355 C C . LEU B 1 137 ? -9.539 40.281 10.891 1 94.69 137 LEU B C 1
ATOM 3357 O O . LEU B 1 137 ? -9.5 41.469 11.25 1 94.69 137 LEU B O 1
ATOM 3361 N N . GLU B 1 138 ? -9.242 39.844 9.742 1 92.56 138 GLU B N 1
ATOM 3362 C CA . GLU B 1 138 ? -8.844 40.812 8.727 1 92.56 138 GLU B CA 1
ATOM 3363 C C . GLU B 1 138 ? -9.977 41.781 8.398 1 92.56 138 GLU B C 1
ATOM 3365 O O . GLU B 1 138 ? -9.742 42.969 8.18 1 92.56 138 GLU B O 1
ATOM 3370 N N . ASN B 1 139 ? -11.164 41.375 8.398 1 90.44 139 ASN B N 1
ATOM 3371 C CA . ASN B 1 139 ? -12.32 42.25 8.211 1 90.44 139 ASN B CA 1
ATOM 3372 C C . ASN B 1 139 ? -12.445 43.25 9.344 1 90.44 139 ASN B C 1
ATOM 3374 O O . ASN B 1 139 ? -12.742 44.438 9.109 1 90.44 139 ASN B O 1
ATOM 3378 N N . LEU B 1 140 ? -12.188 42.781 10.508 1 91.38 140 LEU B N 1
ATOM 3379 C CA . LEU B 1 140 ? -12.219 43.688 11.672 1 91.38 140 LEU B CA 1
ATOM 3380 C C . LEU B 1 140 ? -11.102 44.719 11.594 1 91.38 140 LEU B C 1
ATOM 3382 O O . LEU B 1 140 ? -11.297 45.875 11.945 1 91.38 140 LEU B O 1
ATOM 3386 N N . ARG B 1 141 ? -9.938 44.219 11.148 1 91.56 141 ARG B N 1
ATOM 3387 C CA . ARG B 1 141 ? -8.797 45.094 10.984 1 91.56 141 ARG B CA 1
ATOM 3388 C C . ARG B 1 141 ? -9.125 46.25 10.016 1 91.56 141 ARG B C 1
ATOM 3390 O O . ARG B 1 141 ? -8.836 47.406 10.289 1 91.56 141 ARG B O 1
ATOM 3397 N N . LEU B 1 142 ? -9.719 45.906 8.922 1 89.56 142 LEU B N 1
ATOM 3398 C CA . LEU B 1 142 ? -10.102 46.906 7.93 1 89.56 142 LEU B CA 1
ATOM 3399 C C . LEU B 1 142 ? -11.117 47.875 8.516 1 89.56 142 LEU B C 1
ATOM 3401 O O . LEU B 1 142 ? -11.086 49.062 8.203 1 89.56 142 LEU B O 1
ATOM 3405 N N . GLU B 1 143 ? -11.977 47.438 9.344 1 89.88 143 GLU B N 1
ATOM 3406 C CA . GLU B 1 143 ? -12.938 48.312 10.016 1 89.88 143 GLU B CA 1
ATOM 3407 C C . GLU B 1 143 ? -12.234 49.281 10.953 1 89.88 143 GLU B C 1
ATOM 3409 O O . GLU B 1 143 ? -12.539 50.469 10.945 1 89.88 143 GLU B O 1
ATOM 3414 N N . VAL B 1 144 ? -11.312 48.719 11.711 1 91.19 144 VAL B N 1
ATOM 3415 C CA . VAL B 1 144 ? -10.539 49.562 12.625 1 91.19 144 VAL B CA 1
ATOM 3416 C C . VAL B 1 144 ? -9.797 50.656 11.836 1 91.19 144 VAL B C 1
ATOM 3418 O O . VAL B 1 144 ? -9.844 51.812 12.188 1 91.19 144 VAL B O 1
ATOM 3421 N N . ASP B 1 145 ? -9.164 50.25 10.836 1 90.38 145 ASP B N 1
ATOM 3422 C CA . ASP B 1 145 ? -8.375 51.188 10.047 1 90.38 145 ASP B CA 1
ATOM 3423 C C . ASP B 1 145 ? -9.266 52.25 9.391 1 90.38 145 ASP B C 1
ATOM 3425 O O . ASP B 1 145 ? -8.883 53.406 9.289 1 90.38 145 ASP B O 1
ATOM 3429 N N . SER B 1 146 ? -10.422 51.938 8.906 1 88.56 146 SER B N 1
ATOM 3430 C CA . SER B 1 146 ? -11.383 52.875 8.344 1 88.56 146 SER B CA 1
ATOM 3431 C C . SER B 1 146 ? -11.82 53.906 9.391 1 88.56 146 SER B C 1
ATOM 3433 O O . SER B 1 146 ? -11.867 55.094 9.109 1 88.56 146 SER B O 1
ATOM 3435 N N . ARG B 1 147 ? -12.047 53.469 10.562 1 91 147 ARG B N 1
ATOM 3436 C CA . ARG B 1 147 ? -12.469 54.375 11.648 1 91 147 ARG B CA 1
ATOM 3437 C C . ARG B 1 147 ? -11.328 55.25 12.094 1 91 147 ARG B C 1
ATOM 3439 O O . ARG B 1 147 ? -11.539 56.438 12.438 1 91 147 ARG B O 1
ATOM 3446 N N . ARG B 1 148 ? -10.141 54.656 12.094 1 91.12 148 ARG B N 1
ATOM 3447 C CA . ARG B 1 148 ? -8.969 55.469 12.414 1 91.12 148 ARG B CA 1
ATOM 3448 C C . ARG B 1 148 ? -8.812 56.594 11.43 1 91.12 148 ARG B C 1
ATOM 3450 O O . ARG B 1 148 ? -8.492 57.719 11.828 1 91.12 148 ARG B O 1
ATOM 3457 N N . ARG B 1 149 ? -9.055 56.375 10.219 1 89.81 149 ARG B N 1
ATOM 3458 C CA . ARG B 1 149 ? -8.945 57.406 9.195 1 89.81 149 ARG B CA 1
ATOM 3459 C C . ARG B 1 149 ? -10.016 58.469 9.383 1 89.81 149 ARG B C 1
ATOM 3461 O O . ARG B 1 149 ? -9.742 59.656 9.266 1 89.81 149 ARG B O 1
ATOM 3468 N N . THR B 1 150 ? -11.203 58.062 9.711 1 90.38 150 THR B N 1
ATOM 3469 C CA . THR B 1 150 ? -12.305 59 9.945 1 90.38 150 THR B CA 1
ATOM 3470 C C . THR B 1 150 ? -12 59.906 11.133 1 90.38 150 THR B C 1
ATOM 3472 O O . THR B 1 150 ? -12.203 61.125 11.055 1 90.38 150 THR B O 1
ATOM 3475 N N . VAL B 1 151 ? -11.508 59.312 12.18 1 92 151 VAL B N 1
ATOM 3476 C CA . VAL B 1 151 ? -11.18 60.094 13.375 1 92 151 VAL B CA 1
ATOM 3477 C C . VAL B 1 151 ? -10.031 61.062 13.07 1 92 151 VAL B C 1
ATOM 3479 O O . VAL B 1 151 ? -10.055 62.219 13.508 1 92 151 VAL B O 1
ATOM 3482 N N . ALA B 1 152 ? -9.078 60.562 12.305 1 89.5 152 ALA B N 1
ATOM 3483 C CA . ALA B 1 152 ? -7.969 61.438 11.906 1 89.5 152 ALA B CA 1
ATOM 3484 C C . ALA B 1 152 ? -8.469 62.625 11.094 1 89.5 152 ALA B C 1
ATOM 3486 O O . ALA B 1 152 ? -8.055 63.781 11.328 1 89.5 152 ALA B O 1
ATOM 3487 N N . ASP B 1 153 ? -9.383 62.438 10.219 1 89.75 153 ASP B N 1
ATOM 3488 C CA . ASP B 1 153 ? -9.953 63.5 9.391 1 89.75 153 ASP B CA 1
ATOM 3489 C C . ASP B 1 153 ? -10.734 64.5 10.227 1 89.75 153 ASP B C 1
ATOM 3491 O O . ASP B 1 153 ? -10.633 65.688 10.016 1 89.75 153 ASP B O 1
ATOM 3495 N N . LEU B 1 154 ? -11.477 64 11.18 1 92.75 154 LEU B N 1
ATOM 3496 C CA . LEU B 1 154 ? -12.281 64.875 12.039 1 92.75 154 LEU B CA 1
ATOM 3497 C C . LEU B 1 154 ? -11.398 65.688 12.977 1 92.75 154 LEU B C 1
ATOM 3499 O O . LEU B 1 154 ? -11.734 66.812 13.32 1 92.75 154 LEU B O 1
ATOM 3503 N N . THR B 1 155 ? -10.289 65.062 13.414 1 91.31 155 THR B N 1
ATOM 3504 C CA . THR B 1 155 ? -9.336 65.75 14.258 1 91.31 155 THR B CA 1
ATOM 3505 C C . THR B 1 155 ? -8.742 66.938 13.508 1 91.31 155 THR B C 1
ATOM 3507 O O . THR B 1 155 ? -8.578 68.062 14.078 1 91.31 155 THR B O 1
ATOM 3510 N N . VAL B 1 156 ? -8.508 66.75 12.227 1 90.75 156 VAL B N 1
ATOM 3511 C CA . VAL B 1 156 ? -8.008 67.812 11.383 1 90.75 156 VAL B CA 1
ATOM 3512 C C . VAL B 1 156 ? -9.078 68.875 11.234 1 90.75 156 VAL B C 1
ATOM 3514 O O . VAL B 1 156 ? -8.773 70.125 11.312 1 90.75 156 VAL B O 1
ATOM 3517 N N . LYS B 1 157 ? -10.281 68.562 11.156 1 91.06 157 LYS B N 1
ATOM 3518 C CA . LYS B 1 157 ? -11.391 69.5 11.008 1 91.06 157 LYS B CA 1
ATOM 3519 C C . LYS B 1 157 ? -11.609 70.312 12.289 1 91.06 157 LYS B C 1
ATOM 3521 O O . LYS B 1 157 ? -11.922 71.5 12.242 1 91.06 157 LYS B O 1
ATOM 3526 N N . GLU B 1 158 ? -11.547 69.562 13.359 1 92.38 158 GLU B N 1
ATOM 3527 C CA . GLU B 1 158 ? -11.688 70.188 14.648 1 92.38 158 GLU B CA 1
ATOM 3528 C C . GLU B 1 158 ? -10.617 71.312 14.828 1 92.38 158 GLU B C 1
ATOM 3530 O O . GLU B 1 158 ? -10.922 72.438 15.242 1 92.38 158 GLU B O 1
ATOM 3535 N N . ALA B 1 159 ? -9.414 70.938 14.477 1 91.19 159 ALA B N 1
ATOM 3536 C CA . ALA B 1 159 ? -8.305 71.875 14.578 1 91.19 159 ALA B CA 1
ATOM 3537 C C . ALA B 1 159 ? -8.531 73.125 13.68 1 91.19 159 ALA B C 1
ATOM 3539 O O . ALA B 1 159 ? -8.273 74.25 14.086 1 91.19 159 ALA B O 1
ATOM 3540 N N . ALA B 1 160 ? -9.008 72.875 12.539 1 90.06 160 ALA B N 1
ATOM 3541 C CA . ALA B 1 160 ? -9.289 73.938 11.602 1 90.06 160 ALA B CA 1
ATOM 3542 C C . ALA B 1 160 ? -10.406 74.875 12.125 1 90.06 160 ALA B C 1
ATOM 3544 O O . ALA B 1 160 ? -10.344 76.062 12 1 90.06 160 ALA B O 1
ATOM 3545 N N . ALA B 1 161 ? -11.383 74.25 12.734 1 89.62 161 ALA B N 1
ATOM 3546 C CA . ALA B 1 161 ? -12.508 75 13.289 1 89.62 161 ALA B CA 1
ATOM 3547 C C . ALA B 1 161 ? -12.07 75.875 14.492 1 89.62 161 ALA B C 1
ATOM 3549 O O . ALA B 1 161 ? -12.5 77 14.656 1 89.62 161 ALA B O 1
ATOM 3550 N N . ARG B 1 162 ? -11.227 75.25 15.266 1 90.69 162 ARG B N 1
ATOM 3551 C CA . ARG B 1 162 ? -10.695 76 16.422 1 90.69 162 ARG B CA 1
ATOM 3552 C C . ARG B 1 162 ? -9.859 77.188 15.977 1 90.69 162 ARG B C 1
ATOM 3554 O O . ARG B 1 162 ? -9.945 78.25 16.562 1 90.69 162 ARG B O 1
ATOM 3561 N N . ALA B 1 163 ? -9.133 77 14.906 1 89.75 163 ALA B N 1
ATOM 3562 C CA . ALA B 1 163 ? -8.289 78.062 14.375 1 89.75 163 ALA B CA 1
ATOM 3563 C C . ALA B 1 163 ? -9.141 79.188 13.812 1 89.75 163 ALA B C 1
ATOM 3565 O O . ALA B 1 163 ? -8.805 80.375 13.969 1 89.75 163 ALA B O 1
ATOM 3566 N N . LYS B 1 164 ? -10.227 78.938 13.266 1 86.69 164 LYS B N 1
ATOM 3567 C CA . LYS B 1 164 ? -11.109 79.938 12.688 1 86.69 164 LYS B CA 1
ATOM 3568 C C . LYS B 1 164 ? -11.812 80.75 13.773 1 86.69 164 LYS B C 1
ATOM 3570 O O . LYS B 1 164 ? -12.016 81.938 13.633 1 86.69 164 LYS B O 1
ATOM 3575 N N . LEU B 1 165 ? -12.227 80.062 14.766 1 87.75 165 LEU B N 1
ATOM 3576 C CA . LEU B 1 165 ? -12.914 80.75 15.875 1 87.75 165 LEU B CA 1
ATOM 3577 C C . LEU B 1 165 ? -11.984 81.688 16.594 1 87.75 165 LEU B C 1
ATOM 3579 O O . LEU B 1 165 ? -12.43 82.75 17.125 1 87.75 165 LEU B O 1
ATOM 3583 N N . GLN B 1 166 ? -10.703 81.375 16.703 1 84.44 166 GLN B N 1
ATOM 3584 C CA . GLN B 1 166 ? -9.719 82.25 17.312 1 84.44 166 GLN B CA 1
ATOM 3585 C C . GLN B 1 166 ? -9.562 83.562 16.516 1 84.44 166 GLN B C 1
ATOM 3587 O O . GLN B 1 166 ? -9.227 84.625 17.078 1 84.44 166 GLN B O 1
ATOM 3592 N N . ARG B 1 167 ? -9.875 83.438 15.203 1 85.5 167 ARG B N 1
ATOM 3593 C CA . ARG B 1 167 ? -9.734 84.625 14.344 1 85.5 167 ARG B CA 1
ATOM 3594 C C . ARG B 1 167 ? -10.984 85.5 14.398 1 85.5 167 ARG B C 1
ATOM 3596 O O . ARG B 1 167 ? -10.898 86.75 14.281 1 85.5 167 ARG B O 1
ATOM 3603 N N . ALA B 1 168 ? -12.188 84.938 14.531 1 77.81 168 ALA B N 1
ATOM 3604 C CA . ALA B 1 168 ? -13.445 85.688 14.578 1 77.81 168 ALA B CA 1
ATOM 3605 C C . ALA B 1 168 ? -14.492 84.938 15.398 1 77.81 168 ALA B C 1
ATOM 3607 O O . ALA B 1 168 ? -14.867 83.812 15.062 1 77.81 168 ALA B O 1
ATOM 3608 N N . THR B 1 169 ? -14.82 85.625 16.578 1 75.81 169 THR B N 1
ATOM 3609 C CA . THR B 1 169 ? -15.789 84.938 17.438 1 75.81 169 THR B CA 1
ATOM 3610 C C . THR B 1 169 ? -17.219 85.188 16.953 1 75.81 169 THR B C 1
ATOM 3612 O O . THR B 1 169 ? -17.672 86.312 16.906 1 75.81 169 THR B O 1
ATOM 3615 N N . ASP B 1 170 ? -17.703 84.125 16.172 1 83.75 170 ASP B N 1
ATOM 3616 C CA . ASP B 1 170 ? -19.094 84.188 15.719 1 83.75 170 ASP B CA 1
ATOM 3617 C C . ASP B 1 170 ? -19.875 83 16.203 1 83.75 170 ASP B C 1
ATOM 3619 O O . ASP B 1 170 ? -19.312 81.938 16.375 1 83.75 170 ASP B O 1
ATOM 3623 N N . ALA B 1 171 ? -21.109 83.25 16.531 1 87 171 ALA B N 1
ATOM 3624 C CA . ALA B 1 171 ? -21.984 82.188 17.094 1 87 171 ALA B CA 1
ATOM 3625 C C . ALA B 1 171 ? -22.094 81 16.172 1 87 171 ALA B C 1
ATOM 3627 O O . ALA B 1 171 ? -22.172 79.875 16.641 1 87 171 ALA B O 1
ATOM 3628 N N . LYS B 1 172 ? -22.031 81.25 14.914 1 86.81 172 LYS B N 1
ATOM 3629 C CA . LYS B 1 172 ? -22.156 80.188 13.93 1 86.81 172 LYS B CA 1
ATOM 3630 C C . LYS B 1 172 ? -20.922 79.312 13.945 1 86.81 172 LYS B C 1
ATOM 3632 O O . LYS B 1 172 ? -21.047 78.062 13.852 1 86.81 172 LYS B O 1
ATOM 3637 N N . GLN B 1 173 ? -19.812 79.812 14.117 1 86.44 173 GLN B N 1
ATOM 3638 C CA . GLN B 1 173 ? -18.578 79.062 14.156 1 86.44 173 GLN B CA 1
ATOM 3639 C C . GLN B 1 173 ? -18.469 78.25 15.445 1 86.44 173 GLN B C 1
ATOM 3641 O O . GLN B 1 173 ? -17.938 77.125 15.445 1 86.44 173 GLN B O 1
ATOM 3646 N N . GLU B 1 174 ? -19 78.812 16.484 1 89.5 174 GLU B N 1
ATOM 3647 C CA . GLU B 1 174 ? -19.016 78.125 17.766 1 89.5 174 GLU B CA 1
ATOM 3648 C C . GLU B 1 174 ? -19.922 76.875 17.703 1 89.5 174 GLU B C 1
ATOM 3650 O O . GLU B 1 174 ? -19.562 75.812 18.219 1 89.5 174 GLU B O 1
ATOM 3655 N N . ALA B 1 175 ? -21.031 77.062 17.031 1 89.19 175 ALA B N 1
ATOM 3656 C CA . ALA B 1 175 ? -21.953 76 16.875 1 89.19 175 ALA B CA 1
ATOM 3657 C C . ALA B 1 175 ? -21.344 74.875 16.016 1 89.19 175 ALA B C 1
ATOM 3659 O O . ALA B 1 175 ? -21.531 73.688 16.297 1 89.19 175 ALA B O 1
ATOM 3660 N N . ARG B 1 176 ? -20.641 75.25 15.047 1 88.31 176 ARG B N 1
ATOM 3661 C CA . ARG B 1 176 ? -19.969 74.312 14.172 1 88.31 176 ARG B CA 1
ATOM 3662 C C . ARG B 1 176 ? -18.906 73.5 14.914 1 88.31 176 ARG B C 1
ATOM 3664 O O . ARG B 1 176 ? -18.75 72.312 14.719 1 88.31 176 ARG B O 1
ATOM 3671 N N . LEU B 1 177 ? -18.156 74.125 15.672 1 90.38 177 LEU B N 1
ATOM 3672 C CA . LEU B 1 177 ? -17.125 73.438 16.469 1 90.38 177 LEU B CA 1
ATOM 3673 C C . LEU B 1 177 ? -17.734 72.438 17.438 1 90.38 177 LEU B C 1
ATOM 3675 O O . LEU B 1 177 ? -17.234 71.312 17.578 1 90.38 177 LEU B O 1
ATOM 3679 N N . ASP B 1 178 ? -18.906 72.875 18.062 1 91.5 178 ASP B N 1
ATOM 3680 C CA . ASP B 1 178 ? -19.594 72 18.984 1 91.5 178 ASP B CA 1
ATOM 3681 C C . ASP B 1 178 ? -20.078 70.75 18.281 1 91.5 178 ASP B C 1
ATOM 3683 O O . ASP B 1 178 ? -20 69.625 18.828 1 91.5 178 ASP B O 1
ATOM 3687 N N . ASP B 1 179 ? -20.5 70.938 17.031 1 91.62 179 ASP B N 1
ATOM 3688 C CA . ASP B 1 179 ? -20.969 69.75 16.25 1 91.62 179 ASP B CA 1
ATOM 3689 C C . ASP B 1 179 ? -19.828 68.812 15.898 1 91.62 179 ASP B C 1
ATOM 3691 O O . ASP B 1 179 ? -19.953 67.625 16 1 91.62 179 ASP B O 1
ATOM 3695 N N . VAL B 1 180 ? -18.703 69.375 15.555 1 92.31 180 VAL B N 1
ATOM 3696 C CA . VAL B 1 180 ? -17.531 68.562 15.164 1 92.31 180 VAL B CA 1
ATOM 3697 C C . VAL B 1 180 ? -17 67.812 16.391 1 92.31 180 VAL B C 1
ATOM 3699 O O . VAL B 1 180 ? -16.641 66.625 16.297 1 92.31 180 VAL B O 1
ATOM 3702 N N . VAL B 1 181 ? -17 68.438 17.5 1 92.75 181 VAL B N 1
ATOM 3703 C CA . VAL B 1 181 ? -16.469 67.875 18.734 1 92.75 181 VAL B CA 1
ATOM 3704 C C . VAL B 1 181 ? -17.359 66.688 19.172 1 92.75 181 VAL B C 1
ATOM 3706 O O . VAL B 1 181 ? -16.875 65.625 19.578 1 92.75 181 VAL B O 1
ATOM 3709 N N . ARG B 1 182 ? -18.688 67 19.016 1 94.81 182 ARG B N 1
ATOM 3710 C CA . ARG B 1 182 ? -19.625 65.938 19.391 1 94.81 182 ARG B CA 1
ATOM 3711 C C . ARG B 1 182 ? -19.469 64.688 18.469 1 94.81 182 ARG B C 1
ATOM 3713 O O . ARG B 1 182 ? -19.453 63.562 18.922 1 94.81 182 ARG B O 1
ATOM 3720 N N . THR B 1 183 ? -19.328 65 17.219 1 95.12 183 THR B N 1
ATOM 3721 C CA . THR B 1 183 ? -19.156 63.906 16.25 1 95.12 183 THR B CA 1
ATOM 3722 C C . THR B 1 183 ? -17.828 63.188 16.469 1 95.12 183 THR B C 1
ATOM 3724 O O . THR B 1 183 ? -17.75 61.969 16.359 1 95.12 183 THR B O 1
ATOM 3727 N N . LEU B 1 184 ? -16.797 63.906 16.688 1 94.44 184 LEU B N 1
ATOM 3728 C CA . LEU B 1 184 ? -15.477 63.312 16.938 1 94.44 184 LEU B CA 1
ATOM 3729 C C . LEU B 1 184 ? -15.5 62.406 18.156 1 94.44 184 LEU B C 1
ATOM 3731 O O . LEU B 1 184 ? -14.93 61.312 18.141 1 94.44 184 LEU B O 1
ATOM 3735 N N . GLN B 1 185 ? -16.219 62.906 19.234 1 94.56 185 GLN B N 1
ATOM 3736 C CA . GLN B 1 185 ? -16.328 62.094 20.422 1 94.56 185 GLN B CA 1
ATOM 3737 C C . GLN B 1 185 ? -17.062 60.781 20.141 1 94.56 185 GLN B C 1
ATOM 3739 O O . GLN B 1 185 ? -16.625 59.719 20.562 1 94.56 185 GLN B O 1
ATOM 3744 N N . HIS B 1 186 ? -18.109 60.906 19.344 1 95.81 186 HIS B N 1
ATOM 3745 C CA . HIS B 1 186 ? -18.906 59.719 19 1 95.81 186 HIS B CA 1
ATOM 3746 C C . HIS B 1 186 ? -18.078 58.75 18.156 1 95.81 186 HIS B C 1
ATOM 3748 O O . HIS B 1 186 ? -18.078 57.531 18.422 1 95.81 186 HIS B O 1
ATOM 3754 N N . LYS B 1 187 ? -17.422 59.219 17.219 1 94.81 187 LYS B N 1
ATOM 3755 C CA . LYS B 1 187 ? -16.625 58.375 16.328 1 94.81 187 LYS B CA 1
ATOM 3756 C C . LYS B 1 187 ? -15.422 57.781 17.047 1 94.81 187 LYS B C 1
ATOM 3758 O O . LYS B 1 187 ? -15 56.656 16.766 1 94.81 187 LYS B O 1
ATOM 3763 N N . THR B 1 188 ? -14.82 58.531 17.953 1 94.44 188 THR B N 1
ATOM 3764 C CA . THR B 1 188 ? -13.711 58.031 18.766 1 94.44 188 THR B CA 1
ATOM 3765 C C . THR B 1 188 ? -14.156 56.875 19.656 1 94.44 188 THR B C 1
ATOM 3767 O O . THR B 1 188 ? -13.43 55.906 19.828 1 94.44 188 THR B O 1
ATOM 3770 N N . ASP B 1 189 ? -15.406 57.062 20.203 1 94.06 189 ASP B N 1
ATOM 3771 C CA . ASP B 1 189 ? -15.945 55.969 21.016 1 94.06 189 ASP B CA 1
ATOM 3772 C C . ASP B 1 189 ? -16.109 54.688 20.188 1 94.06 189 ASP B C 1
ATOM 3774 O O . ASP B 1 189 ? -15.773 53.594 20.656 1 94.06 189 ASP B O 1
ATOM 3778 N N . LYS B 1 190 ? -16.562 54.812 19.016 1 93.62 190 LYS B N 1
ATOM 3779 C CA . LYS B 1 190 ? -16.75 53.656 18.141 1 93.62 190 LYS B CA 1
ATOM 3780 C C . LYS B 1 190 ? -15.406 53.062 17.734 1 93.62 190 LYS B C 1
ATOM 3782 O O . LYS B 1 190 ? -15.289 51.844 17.609 1 93.62 190 LYS B O 1
ATOM 3787 N N . LEU B 1 191 ? -14.438 53.875 17.516 1 93.06 191 LEU B N 1
ATOM 3788 C CA . LEU B 1 191 ? -13.094 53.375 17.219 1 93.06 191 LEU B CA 1
ATOM 3789 C C . LEU B 1 191 ? -12.516 52.594 18.391 1 93.06 191 LEU B C 1
ATOM 3791 O O . LEU B 1 191 ? -11.969 51.5 18.203 1 93.06 191 LEU B O 1
ATOM 3795 N N . ASN B 1 192 ? -12.664 53.188 19.594 1 93.44 192 ASN B N 1
ATOM 3796 C CA . ASN B 1 192 ? -12.141 52.5 20.781 1 93.44 192 ASN B CA 1
ATOM 3797 C C . ASN B 1 192 ? -12.812 51.156 21 1 93.44 192 ASN B C 1
ATOM 3799 O O . ASN B 1 192 ? -12.148 50.188 21.359 1 93.44 192 ASN B O 1
ATOM 3803 N N . ALA B 1 193 ? -14.086 51.125 20.688 1 94.31 193 ALA B N 1
ATOM 3804 C CA . ALA B 1 193 ? -14.805 49.844 20.797 1 94.31 193 ALA B CA 1
ATOM 3805 C C . ALA B 1 193 ? -14.305 48.844 19.75 1 94.31 193 ALA B C 1
ATOM 3807 O O . ALA B 1 193 ? -14.109 47.688 20.047 1 94.31 193 ALA B O 1
ATOM 3808 N N . ALA B 1 194 ? -14.094 49.281 18.594 1 93 194 ALA B N 1
ATOM 3809 C CA . ALA B 1 194 ? -13.602 48.406 17.516 1 93 194 ALA B CA 1
ATOM 3810 C C . ALA B 1 194 ? -12.18 47.938 17.797 1 93 194 ALA B C 1
ATOM 3812 O O . ALA B 1 194 ? -11.844 46.781 17.531 1 93 194 ALA B O 1
ATOM 3813 N N . LEU B 1 195 ? -11.352 48.812 18.359 1 92.88 195 LEU B N 1
ATOM 3814 C CA . LEU B 1 195 ? -9.984 48.469 18.719 1 92.88 195 LEU B CA 1
ATOM 3815 C C . LEU B 1 195 ? -9.961 47.375 19.797 1 92.88 195 LEU B C 1
ATOM 3817 O O . LEU B 1 195 ? -9.164 46.438 19.719 1 92.88 195 LEU B O 1
ATOM 3821 N N . ALA B 1 196 ? -10.859 47.594 20.719 1 92.94 196 ALA B N 1
ATOM 3822 C CA . ALA B 1 196 ? -10.945 46.594 21.781 1 92.94 196 ALA B CA 1
ATOM 3823 C C . ALA B 1 196 ? -11.391 45.25 21.25 1 92.94 196 ALA B C 1
ATOM 3825 O O . ALA B 1 196 ? -10.844 44.188 21.625 1 92.94 196 ALA B O 1
ATOM 3826 N N . GLU B 1 197 ? -12.344 45.281 20.375 1 94.06 197 GLU B N 1
ATOM 3827 C CA . GLU B 1 197 ? -12.82 44.062 19.766 1 94.06 197 GLU B CA 1
ATOM 3828 C C . GLU B 1 197 ? -11.727 43.406 18.922 1 94.06 197 GLU B C 1
ATOM 3830 O O . GLU B 1 197 ? -11.531 42.188 19 1 94.06 197 GLU B O 1
ATOM 3835 N N . PHE B 1 198 ? -10.984 44.125 18.172 1 92.81 198 PHE B N 1
ATOM 3836 C CA . PHE B 1 198 ? -9.883 43.625 17.359 1 92.81 198 PHE B CA 1
ATOM 3837 C C . PHE B 1 198 ? -8.812 42.969 18.234 1 92.81 198 PHE B C 1
ATOM 3839 O O . PHE B 1 198 ? -8.344 41.875 17.953 1 92.81 198 PHE B O 1
ATOM 3846 N N . ALA B 1 199 ? -8.461 43.719 19.266 1 92 199 ALA B N 1
ATOM 3847 C CA . ALA B 1 199 ? -7.398 43.25 20.141 1 92 199 ALA B CA 1
ATOM 3848 C C . ALA B 1 199 ? -7.781 41.906 20.797 1 92 199 ALA B C 1
ATOM 3850 O O . ALA B 1 199 ? -6.957 41 20.875 1 92 199 ALA B O 1
ATOM 3851 N N . LYS B 1 200 ? -9.047 41.844 21.172 1 94.25 200 LYS B N 1
ATOM 3852 C CA . LYS B 1 200 ? -9.523 40.594 21.797 1 94.25 200 LYS B CA 1
ATOM 3853 C C . LYS B 1 200 ? -9.508 39.438 20.781 1 94.25 200 LYS B C 1
ATOM 3855 O O . LYS B 1 200 ? -9.039 38.344 21.109 1 94.25 200 LYS B O 1
ATOM 3860 N N . PHE B 1 201 ? -10.031 39.656 19.641 1 95.38 201 PHE B N 1
ATOM 3861 C CA . PHE B 1 201 ? -10.102 38.656 18.594 1 95.38 201 PHE B CA 1
ATOM 3862 C C . PHE B 1 201 ? -8.703 38.25 18.156 1 95.38 201 PHE B C 1
ATOM 3864 O O . PHE B 1 201 ? -8.445 37.062 17.922 1 95.38 201 PHE B O 1
ATOM 3871 N N . GLU B 1 202 ? -7.844 39.188 17.984 1 94.44 202 GLU B N 1
ATOM 3872 C CA . GLU B 1 202 ? -6.465 38.938 17.578 1 94.44 202 GLU B CA 1
ATOM 3873 C C . GLU B 1 202 ? -5.746 38.062 18.609 1 94.44 202 GLU B C 1
ATOM 3875 O O . GLU B 1 202 ? -5.035 37.125 18.266 1 94.44 202 GLU B O 1
ATOM 3880 N N . GLU B 1 203 ? -5.969 38.375 19.906 1 92.06 203 GLU B N 1
ATOM 3881 C CA . GLU B 1 203 ? -5.348 37.594 20.969 1 92.06 203 GLU B CA 1
ATOM 3882 C C . GLU B 1 203 ? -5.902 36.188 21.016 1 92.06 203 GLU B C 1
ATOM 3884 O O . GLU B 1 203 ? -5.156 35.219 21.25 1 92.06 203 GLU B O 1
ATOM 3889 N N . GLU B 1 204 ? -7.137 36.031 20.828 1 94.69 204 GLU B N 1
ATOM 3890 C CA . GLU B 1 204 ? -7.75 34.719 20.797 1 94.69 204 GLU B CA 1
ATOM 3891 C C . GLU B 1 204 ? -7.191 33.875 19.656 1 94.69 204 GLU B C 1
ATOM 3893 O O . GLU B 1 204 ? -6.848 32.688 19.844 1 94.69 204 GLU B O 1
ATOM 3898 N N . LEU B 1 205 ? -7.18 34.469 18.484 1 96.12 205 LEU B N 1
ATOM 3899 C CA . LEU B 1 205 ? -6.625 33.75 17.328 1 96.12 205 LEU B CA 1
ATOM 3900 C C . LEU B 1 205 ? -5.172 33.375 17.578 1 96.12 205 LEU B C 1
ATOM 3902 O O . LEU B 1 205 ? -4.766 32.25 17.281 1 96.12 205 LEU B O 1
ATOM 3906 N N . HIS B 1 206 ? -4.41 34.281 18.172 1 93.94 206 HIS B N 1
ATOM 3907 C CA . HIS B 1 206 ? -3.006 34.031 18.469 1 93.94 206 HIS B CA 1
ATOM 3908 C C . HIS B 1 206 ? -2.855 32.844 19.406 1 93.94 206 HIS B C 1
ATOM 3910 O O . HIS B 1 206 ? -2.051 31.938 19.141 1 93.94 206 HIS B O 1
ATOM 3916 N N . THR B 1 207 ? -3.654 32.812 20.453 1 94.75 207 THR B N 1
ATOM 3917 C CA . THR B 1 207 ? -3.596 31.75 21.438 1 94.75 207 THR B CA 1
ATOM 3918 C C . THR B 1 207 ? -3.928 30.406 20.797 1 94.75 207 THR B C 1
ATOM 3920 O O . THR B 1 207 ? -3.25 29.406 21.047 1 94.75 207 THR B O 1
ATOM 3923 N N . ARG B 1 208 ? -4.906 30.359 20 1 96.44 208 ARG B N 1
ATOM 3924 C CA . ARG B 1 208 ? -5.316 29.125 19.328 1 96.44 208 ARG B CA 1
ATOM 3925 C C . ARG B 1 208 ? -4.262 28.672 18.312 1 96.44 208 ARG B C 1
ATOM 3927 O O . ARG B 1 208 ? -4.02 27.484 18.156 1 96.44 208 ARG B O 1
ATOM 3934 N N . LEU B 1 209 ? -3.658 29.641 17.656 1 96.19 209 LEU B N 1
ATOM 3935 C CA . LEU B 1 209 ? -2.602 29.312 16.703 1 96.19 209 LEU B CA 1
ATOM 3936 C C . LEU B 1 209 ? -1.391 28.719 17.422 1 96.19 209 LEU B C 1
ATOM 3938 O O . LEU B 1 209 ? -0.8 27.75 16.938 1 96.19 209 LEU B O 1
ATOM 3942 N N . VAL B 1 210 ? -1.062 29.297 18.547 1 93.62 210 VAL B N 1
ATOM 3943 C CA . VAL B 1 210 ? 0.045 28.781 19.344 1 93.62 210 VAL B CA 1
ATOM 3944 C C . VAL B 1 210 ? -0.25 27.328 19.75 1 93.62 210 VAL B C 1
ATOM 3946 O O . VAL B 1 210 ? 0.625 26.469 19.656 1 93.62 210 VAL B O 1
ATOM 3949 N N . GLY B 1 211 ? -1.502 27.078 20.172 1 94.69 211 GLY B N 1
ATOM 3950 C CA . GLY B 1 211 ? -1.902 25.719 20.484 1 94.69 211 GLY B CA 1
ATOM 3951 C C . GLY B 1 211 ? -1.774 24.766 19.312 1 94.69 211 GLY B C 1
ATOM 3952 O O . GLY B 1 211 ? -1.283 23.641 19.469 1 94.69 211 GLY B O 1
ATOM 3953 N N . LEU B 1 212 ? -2.211 25.203 18.156 1 96.62 212 LEU B N 1
ATOM 3954 C CA . LEU B 1 212 ? -2.125 24.391 16.938 1 96.62 212 LEU B CA 1
ATOM 3955 C C . LEU B 1 212 ? -0.675 24.031 16.625 1 96.62 212 LEU B C 1
ATOM 3957 O O . LEU B 1 212 ? -0.375 22.891 16.281 1 96.62 212 LEU B O 1
ATOM 3961 N N . ILE B 1 213 ? 0.163 25.031 16.719 1 94.5 213 ILE B N 1
ATOM 3962 C CA . ILE B 1 213 ? 1.57 24.844 16.391 1 94.5 213 ILE B CA 1
ATOM 3963 C C . ILE B 1 213 ? 2.223 23.906 17.406 1 94.5 213 ILE B C 1
ATOM 3965 O O . ILE B 1 213 ? 3.023 23.047 17.031 1 94.5 213 ILE B O 1
ATOM 3969 N N . ARG B 1 214 ? 1.909 24.031 18.641 1 93 214 ARG B N 1
ATOM 3970 C CA . ARG B 1 214 ? 2.428 23.125 19.672 1 93 214 ARG B CA 1
ATOM 3971 C C . ARG B 1 214 ? 1.995 21.688 19.406 1 93 214 ARG B C 1
ATOM 3973 O O . ARG B 1 214 ? 2.783 20.766 19.578 1 93 214 ARG B O 1
ATOM 3980 N N . ASP B 1 215 ? 0.786 21.5 19.016 1 94.56 215 ASP B N 1
ATOM 3981 C CA . ASP B 1 215 ? 0.255 20.172 18.703 1 94.56 215 ASP B CA 1
ATOM 3982 C C . ASP B 1 215 ? 0.977 19.562 17.516 1 94.56 215 ASP B C 1
ATOM 3984 O O . ASP B 1 215 ? 1.029 18.328 17.375 1 94.56 215 ASP B O 1
ATOM 3988 N N . ALA B 1 216 ? 1.456 20.422 16.609 1 95.06 216 ALA B N 1
ATOM 3989 C CA . ALA B 1 216 ? 2.145 19.938 15.422 1 95.06 216 ALA B CA 1
ATOM 3990 C C . ALA B 1 216 ? 3.404 19.172 15.789 1 95.06 216 ALA B C 1
ATOM 3992 O O . ALA B 1 216 ? 3.855 18.297 15.031 1 95.06 216 ALA B O 1
ATOM 3993 N N . ALA B 1 217 ? 3.949 19.453 16.953 1 92.12 217 ALA B N 1
ATOM 3994 C CA . ALA B 1 217 ? 5.148 18.766 17.406 1 92.12 217 ALA B CA 1
ATOM 3995 C C . ALA B 1 217 ? 4.863 17.281 17.656 1 92.12 217 ALA B C 1
ATOM 3997 O O . ALA B 1 217 ? 5.777 16.453 17.641 1 92.12 217 ALA B O 1
ATOM 3998 N N . TYR B 1 218 ? 3.564 16.953 17.859 1 94.62 218 TYR B N 1
ATOM 3999 C CA . TYR B 1 218 ? 3.184 15.578 18.188 1 94.62 218 TYR B CA 1
ATOM 4000 C C . TYR B 1 218 ? 2.865 14.781 16.938 1 94.62 218 TYR B C 1
ATOM 4002 O O . TYR B 1 218 ? 2.578 13.586 17 1 94.62 218 TYR B O 1
ATOM 4010 N N . VAL B 1 219 ? 2.906 15.406 15.797 1 96.12 219 VAL B N 1
ATOM 4011 C CA . VAL B 1 219 ? 2.643 14.727 14.531 1 96.12 219 VAL B CA 1
ATOM 4012 C C . VAL B 1 219 ? 3.605 13.555 14.359 1 96.12 219 VAL B C 1
ATOM 4014 O O . VAL B 1 219 ? 3.203 12.477 13.922 1 96.12 219 VAL B O 1
ATOM 4017 N N . LYS B 1 220 ? 4.82 13.742 14.742 1 95.94 220 LYS B N 1
ATOM 4018 C CA . LYS B 1 220 ? 5.844 12.703 14.633 1 95.94 220 LYS B CA 1
ATOM 4019 C C . LYS B 1 220 ? 5.434 11.438 15.383 1 95.94 220 LYS B C 1
ATOM 4021 O O . LYS B 1 220 ? 5.637 10.328 14.898 1 95.94 220 LYS B O 1
ATOM 4026 N N . VAL B 1 221 ? 4.82 11.578 16.547 1 96.44 221 VAL B N 1
ATOM 4027 C CA . VAL B 1 221 ? 4.418 10.453 17.375 1 96.44 221 VAL B CA 1
ATOM 4028 C C . VAL B 1 221 ? 3.354 9.633 16.656 1 96.44 221 VAL B C 1
ATOM 4030 O O . VAL B 1 221 ? 3.432 8.398 16.625 1 96.44 221 VAL B O 1
ATOM 4033 N N . HIS B 1 222 ? 2.447 10.336 16.047 1 97.62 222 HIS B N 1
ATOM 4034 C CA . HIS B 1 222 ? 1.387 9.656 15.305 1 97.62 222 HIS B CA 1
ATOM 4035 C C . HIS B 1 222 ? 1.948 8.891 14.109 1 97.62 222 HIS B C 1
ATOM 4037 O O . HIS B 1 222 ? 1.561 7.75 13.859 1 97.62 222 HIS B O 1
ATOM 4043 N N . LEU B 1 223 ? 2.854 9.516 13.453 1 97.75 223 LEU B N 1
ATOM 4044 C CA . LEU B 1 223 ? 3.414 8.891 12.258 1 97.75 223 LEU B CA 1
ATOM 4045 C C . LEU B 1 223 ? 4.242 7.664 12.625 1 97.75 223 LEU B C 1
ATOM 4047 O O . LEU B 1 223 ? 4.18 6.641 11.938 1 97.75 223 LEU B O 1
ATOM 4051 N N . GLY B 1 224 ? 5.012 7.762 13.711 1 97.69 224 GLY B N 1
ATOM 4052 C CA . GLY B 1 224 ? 5.723 6.598 14.219 1 97.69 224 GLY B CA 1
ATOM 4053 C C . GLY B 1 224 ? 4.801 5.469 14.633 1 97.69 224 GLY B C 1
ATOM 4054 O O . GLY B 1 224 ? 5.062 4.301 14.336 1 97.69 224 GLY B O 1
ATOM 4055 N N . ALA B 1 225 ? 3.762 5.816 15.25 1 97.81 225 ALA B N 1
ATOM 4056 C CA . ALA B 1 225 ? 2.793 4.832 15.719 1 97.81 225 ALA B CA 1
ATOM 4057 C C . ALA B 1 225 ? 2.146 4.098 14.547 1 97.81 225 ALA B C 1
ATOM 4059 O O . ALA B 1 225 ? 1.883 2.895 14.625 1 97.81 225 ALA B O 1
ATOM 4060 N N . ALA B 1 226 ? 1.833 4.828 13.508 1 98.62 226 ALA B N 1
ATOM 4061 C CA . ALA B 1 226 ? 1.241 4.207 12.328 1 98.62 226 ALA B CA 1
ATOM 4062 C C . ALA B 1 226 ? 2.133 3.094 11.789 1 98.62 226 ALA B C 1
ATOM 4064 O O . ALA B 1 226 ? 1.668 1.977 11.547 1 98.62 226 ALA B O 1
ATOM 4065 N N . GLN B 1 227 ? 3.426 3.416 11.664 1 98.75 227 GLN B N 1
ATOM 4066 C CA . GLN B 1 227 ? 4.367 2.439 11.125 1 98.75 227 GLN B CA 1
ATOM 4067 C C . GLN B 1 227 ? 4.555 1.269 12.094 1 98.75 227 GLN B C 1
ATOM 4069 O O . GLN B 1 227 ? 4.656 0.117 11.664 1 98.75 227 GLN B O 1
ATOM 4074 N N . GLY B 1 228 ? 4.555 1.544 13.328 1 98.62 228 GLY B N 1
ATOM 4075 C CA . GLY B 1 228 ? 4.684 0.489 14.32 1 98.62 228 GLY B CA 1
ATOM 4076 C C . GLY B 1 228 ? 3.514 -0.478 14.32 1 98.62 228 GLY B C 1
ATOM 4077 O O . GLY B 1 228 ? 3.707 -1.693 14.383 1 98.62 228 GLY B O 1
ATOM 4078 N N . THR B 1 229 ? 2.377 0.053 14.289 1 98.81 229 THR B N 1
ATOM 4079 C CA . THR B 1 229 ? 1.168 -0.763 14.297 1 98.81 229 THR B CA 1
ATOM 4080 C C . THR B 1 229 ? 1.107 -1.652 13.055 1 98.81 229 THR B C 1
ATOM 4082 O O . THR B 1 229 ? 0.867 -2.857 13.164 1 98.81 229 THR B O 1
ATOM 4085 N N . LEU B 1 230 ? 1.317 -1.06 11.906 1 98.75 230 LEU B N 1
ATOM 4086 C CA . LEU B 1 230 ? 1.281 -1.831 10.664 1 98.75 230 LEU B CA 1
ATOM 4087 C C . LEU B 1 230 ? 2.418 -2.848 10.625 1 98.75 230 LEU B C 1
ATOM 4089 O O . LEU B 1 230 ? 2.219 -3.992 10.211 1 98.75 230 LEU B O 1
ATOM 4093 N N . GLY B 1 231 ? 3.639 -2.416 11.102 1 98.75 231 GLY B N 1
ATOM 4094 C CA . GLY B 1 231 ? 4.766 -3.332 11.156 1 98.75 231 GLY B CA 1
ATOM 4095 C C . GLY B 1 231 ? 4.516 -4.531 12.047 1 98.75 231 GLY B C 1
ATOM 4096 O O . GLY B 1 231 ? 4.832 -5.664 11.68 1 98.75 231 GLY B O 1
ATOM 4097 N N . ALA B 1 232 ? 3.934 -4.32 13.133 1 98.62 232 ALA B N 1
ATOM 4098 C CA . ALA B 1 232 ? 3.629 -5.398 14.07 1 98.62 232 ALA B CA 1
ATOM 4099 C C . ALA B 1 232 ? 2.605 -6.363 13.484 1 98.62 232 ALA B C 1
ATOM 4101 O O . ALA B 1 232 ? 2.709 -7.578 13.672 1 98.62 232 ALA B O 1
ATOM 4102 N N . ALA B 1 233 ? 1.652 -5.844 12.836 1 98.81 233 ALA B N 1
ATOM 4103 C CA . ALA B 1 233 ? 0.624 -6.684 12.227 1 98.81 233 ALA B CA 1
ATOM 4104 C C . ALA B 1 233 ? 1.22 -7.594 11.156 1 98.81 233 ALA B C 1
ATOM 4106 O O . ALA B 1 233 ? 0.938 -8.789 11.125 1 98.81 233 ALA B O 1
ATOM 4107 N N . LEU B 1 234 ? 2.029 -6.996 10.297 1 98.81 234 LEU B N 1
ATOM 4108 C CA . LEU B 1 234 ? 2.654 -7.785 9.242 1 98.81 234 LEU B CA 1
ATOM 4109 C C . LEU B 1 234 ? 3.584 -8.844 9.836 1 98.81 234 LEU B C 1
ATOM 4111 O O . LEU B 1 234 ? 3.631 -9.977 9.352 1 98.81 234 LEU B O 1
ATOM 4115 N N . ALA B 1 235 ? 4.289 -8.469 10.867 1 98.38 235 ALA B N 1
ATOM 4116 C CA . ALA B 1 235 ? 5.148 -9.438 11.547 1 98.38 235 ALA B CA 1
ATOM 4117 C C . ALA B 1 235 ? 4.328 -10.57 12.148 1 98.38 235 ALA B C 1
ATOM 4119 O O . ALA B 1 235 ? 4.738 -11.734 12.102 1 98.38 235 ALA B O 1
ATOM 4120 N N . SER B 1 236 ? 3.248 -10.203 12.672 1 98.5 236 SER B N 1
ATOM 4121 C CA . SER B 1 236 ? 2.359 -11.211 13.234 1 98.5 236 SER B CA 1
ATOM 4122 C C . SER B 1 236 ? 1.845 -12.156 12.156 1 98.5 236 SER B C 1
ATOM 4124 O O . SER B 1 236 ? 1.792 -13.375 12.352 1 98.5 236 SER B O 1
ATOM 4126 N N . VAL B 1 237 ? 1.415 -11.617 11.07 1 98.5 237 VAL B N 1
ATOM 4127 C CA . VAL B 1 237 ? 0.964 -12.422 9.938 1 98.5 237 VAL B CA 1
ATOM 4128 C C . VAL B 1 237 ? 2.068 -13.391 9.516 1 98.5 237 VAL B C 1
ATOM 4130 O O . VAL B 1 237 ? 1.816 -14.578 9.32 1 98.5 237 VAL B O 1
ATOM 4133 N N . SER B 1 238 ? 3.287 -12.891 9.398 1 98.44 238 SER B N 1
ATOM 4134 C CA . SER B 1 238 ? 4.426 -13.727 9.031 1 98.44 238 SER B CA 1
ATOM 4135 C C . SER B 1 238 ? 4.598 -14.883 10.016 1 98.44 238 SER B C 1
ATOM 4137 O O . SER B 1 238 ? 4.793 -16.031 9.602 1 98.44 238 SER B O 1
ATOM 4139 N N . LYS B 1 239 ? 4.488 -14.625 11.258 1 97.81 239 LYS B N 1
ATOM 4140 C CA . LYS B 1 239 ? 4.656 -15.641 12.289 1 97.81 239 LYS B CA 1
ATOM 4141 C C . LYS B 1 239 ? 3.561 -16.703 12.195 1 97.81 239 LYS B C 1
ATOM 4143 O O . LYS B 1 239 ? 3.822 -17.891 12.383 1 97.81 239 LYS B O 1
ATOM 4148 N N . GLN B 1 240 ? 2.381 -16.312 11.914 1 97.44 240 GLN B N 1
ATOM 4149 C CA . GLN B 1 240 ? 1.274 -17.25 11.758 1 97.44 240 GLN B CA 1
ATOM 4150 C C . GLN B 1 240 ? 1.522 -18.203 10.586 1 97.44 240 GLN B C 1
ATOM 4152 O O . GLN B 1 240 ? 1.278 -19.406 10.688 1 97.44 240 GLN B O 1
ATOM 4157 N N . VAL B 1 241 ? 1.993 -17.656 9.539 1 96.75 241 VAL B N 1
ATOM 4158 C CA . VAL B 1 241 ? 2.238 -18.438 8.336 1 96.75 241 VAL B CA 1
ATOM 4159 C C . VAL B 1 241 ? 3.396 -19.406 8.57 1 96.75 241 VAL B C 1
ATOM 4161 O O . VAL B 1 241 ? 3.328 -20.562 8.18 1 96.75 241 VAL B O 1
ATOM 4164 N N . GLU B 1 242 ? 4.398 -18.938 9.234 1 94.69 242 GLU B N 1
ATOM 4165 C CA . GLU B 1 242 ? 5.602 -19.719 9.469 1 94.69 242 GLU B CA 1
ATOM 4166 C C . GLU B 1 242 ? 5.352 -20.828 10.492 1 94.69 242 GLU B C 1
ATOM 4168 O O . GLU B 1 242 ? 6.059 -21.828 10.523 1 94.69 242 GLU B O 1
ATOM 4173 N N . ALA B 1 243 ? 4.406 -20.641 11.258 1 94.19 243 ALA B N 1
ATOM 4174 C CA . ALA B 1 243 ? 4.125 -21.594 12.336 1 94.19 243 ALA B CA 1
ATOM 4175 C C . ALA B 1 243 ? 3.551 -22.891 11.781 1 94.19 243 ALA B C 1
ATOM 4177 O O . ALA B 1 243 ? 3.639 -23.938 12.422 1 94.19 243 ALA B O 1
ATOM 4178 N N . VAL B 1 244 ? 2.953 -22.828 10.68 1 95.12 244 VAL B N 1
ATOM 4179 C CA . VAL B 1 244 ? 2.352 -24 10.055 1 95.12 244 VAL B CA 1
ATOM 4180 C C . VAL B 1 244 ? 3.383 -24.719 9.188 1 95.12 244 VAL B C 1
ATOM 4182 O O . VAL B 1 244 ? 4.062 -24.078 8.375 1 95.12 244 VAL B O 1
ATOM 4185 N N . PRO B 1 245 ? 3.504 -25.984 9.375 1 93 245 PRO B N 1
ATOM 4186 C CA . PRO B 1 245 ? 4.48 -26.719 8.57 1 93 245 PRO B CA 1
ATOM 4187 C C . PRO B 1 245 ? 4.137 -26.719 7.078 1 93 245 PRO B C 1
ATOM 4189 O O . PRO B 1 245 ? 2.982 -26.5 6.707 1 93 245 PRO B O 1
ATOM 4192 N N . ILE B 1 246 ? 5.164 -26.969 6.27 1 92.31 246 ILE B N 1
ATOM 4193 C CA . ILE B 1 246 ? 4.977 -27.078 4.824 1 92.31 246 ILE B CA 1
ATOM 4194 C C . ILE B 1 246 ? 4.113 -28.297 4.504 1 92.31 246 ILE B C 1
ATOM 4196 O O . ILE B 1 246 ? 4.363 -29.391 5.008 1 92.31 246 ILE B O 1
ATOM 4200 N N . PRO B 1 247 ? 3.135 -28.125 3.68 1 88.12 247 PRO B N 1
ATOM 4201 C CA . PRO B 1 247 ? 2.271 -29.266 3.363 1 88.12 247 PRO B CA 1
ATOM 4202 C C . PRO B 1 247 ? 2.957 -30.281 2.459 1 88.12 247 PRO B C 1
ATOM 4204 O O . PRO B 1 247 ? 3.83 -29.938 1.666 1 88.12 247 PRO B O 1
ATOM 4207 N N . GLU B 1 248 ? 2.428 -31.531 2.629 1 82.38 248 GLU B N 1
ATOM 4208 C CA . GLU B 1 248 ? 2.906 -32.625 1.763 1 82.38 248 GLU B CA 1
ATOM 4209 C C . GLU B 1 248 ? 2.02 -32.75 0.529 1 82.38 248 GLU B C 1
ATOM 4211 O O . GLU B 1 248 ? 0.792 -32.781 0.639 1 82.38 248 GLU B O 1
ATOM 4216 N N . VAL B 1 249 ? 2.717 -32.844 -0.56 1 81.31 249 VAL B N 1
ATOM 4217 C CA . VAL B 1 249 ? 1.97 -33 -1.806 1 81.31 249 VAL B CA 1
ATOM 4218 C C . VAL B 1 249 ? 1.28 -34.344 -1.843 1 81.31 249 VAL B C 1
ATOM 4220 O O . VAL B 1 249 ? 1.896 -35.375 -1.531 1 81.31 249 VAL B O 1
ATOM 4223 N N . ALA B 1 250 ? 0.027 -34.406 -2.248 1 72.38 250 ALA B N 1
ATOM 4224 C CA . ALA B 1 250 ? -0.75 -35.625 -2.336 1 72.38 250 ALA B CA 1
ATOM 4225 C C . ALA B 1 250 ? -0.518 -36.344 -3.674 1 72.38 250 ALA B C 1
ATOM 4227 O O . ALA B 1 250 ? -0.556 -35.688 -4.73 1 72.38 250 ALA B O 1
ATOM 4228 N N . VAL B 1 251 ? -0.1 -37.688 -3.521 1 69.44 251 VAL B N 1
ATOM 4229 C CA . VAL B 1 251 ? 0.051 -38.5 -4.723 1 69.44 251 VAL B CA 1
ATOM 4230 C C . VAL B 1 251 ? -1.221 -39.312 -4.961 1 69.44 251 VAL B C 1
ATOM 4232 O O . VAL B 1 251 ? -1.681 -40.031 -4.07 1 69.44 251 VAL B O 1
ATOM 4235 N N . ALA B 1 252 ? -1.931 -39.031 -6.059 1 62.62 252 ALA B N 1
ATOM 4236 C CA . ALA B 1 252 ? -3.141 -39.781 -6.395 1 62.62 252 ALA B CA 1
ATOM 4237 C C . ALA B 1 252 ? -2.795 -41.125 -7.02 1 62.62 252 ALA B C 1
ATOM 4239 O O . ALA B 1 252 ? -1.875 -41.25 -7.836 1 62.62 252 ALA B O 1
ATOM 4240 N N . ALA B 1 253 ? -3.139 -42.375 -6.355 1 49.69 253 ALA B N 1
ATOM 4241 C CA . ALA B 1 253 ? -2.893 -43.75 -6.754 1 49.69 253 ALA B CA 1
ATOM 4242 C C . ALA B 1 253 ? -3.697 -44.125 -7.996 1 49.69 253 ALA B C 1
ATOM 4244 O O . ALA B 1 253 ? -4.809 -43.625 -8.195 1 49.69 253 ALA B O 1
ATOM 4245 N N . GLY B 1 254 ? -3.107 -44.344 -9.125 1 41.44 254 GLY B N 1
ATOM 4246 C CA . GLY B 1 254 ? -3.789 -45.031 -10.227 1 41.44 254 GLY B CA 1
ATOM 4247 C C . GLY B 1 254 ? -4.348 -46.375 -9.852 1 41.44 254 GLY B C 1
ATOM 4248 O O . GLY B 1 254 ? -3.977 -46.938 -8.82 1 41.44 254 GLY B O 1
ATOM 4249 N N . PRO B 1 255 ? -5.395 -46.812 -10.406 1 34.94 255 PRO B N 1
ATOM 4250 C CA . PRO B 1 255 ? -5.73 -48.219 -10.242 1 34.94 255 PRO B CA 1
ATOM 4251 C C . PRO B 1 255 ? -4.586 -49.156 -10.648 1 34.94 255 PRO B C 1
ATOM 4253 O O . PRO B 1 255 ? -3.734 -48.75 -11.453 1 34.94 255 PRO B O 1
ATOM 4256 N N . SER B 1 256 ? -4.047 -50.031 -9.797 1 30.92 256 SER B N 1
ATOM 4257 C CA . SER B 1 256 ? -3.162 -51.125 -10.18 1 30.92 256 SER B CA 1
ATOM 4258 C C . SER B 1 256 ? -3.621 -51.781 -11.484 1 30.92 256 SER B C 1
ATOM 4260 O O . SER B 1 256 ? -4.766 -52.219 -11.594 1 30.92 256 SER B O 1
ATOM 4262 N N . LEU B 1 257 ? -3.217 -51.344 -12.547 1 30.05 257 LEU B N 1
ATOM 4263 C CA . LEU B 1 257 ? -3.447 -52.188 -13.703 1 30.05 257 LEU B CA 1
ATOM 4264 C C . LEU B 1 257 ? -3.006 -53.625 -13.422 1 30.05 257 LEU B C 1
ATOM 4266 O O . LEU B 1 257 ? -1.818 -53.938 -13.516 1 30.05 257 LEU B O 1
ATOM 4270 N N . SER B 1 258 ? -3.211 -54.312 -12.422 1 28.25 258 SER B N 1
ATOM 4271 C CA . SER B 1 258 ? -2.973 -55.75 -12.516 1 28.25 258 SER B CA 1
ATOM 4272 C C . SER B 1 258 ? -3.562 -56.312 -13.797 1 28.25 258 SER B C 1
ATOM 4274 O O . SER B 1 258 ? -3.092 -57.344 -14.305 1 28.25 258 SER B O 1
ATOM 4276 N N . GLY B 1 259 ? -4.836 -56 -14.062 1 25 259 GLY B N 1
ATOM 4277 C CA . GLY B 1 259 ? -5.496 -57.125 -14.734 1 25 259 GLY B CA 1
ATOM 4278 C C . GLY B 1 259 ? -5.098 -57.25 -16.203 1 25 259 GLY B C 1
ATOM 4279 O O . GLY B 1 259 ? -4.75 -58.344 -16.656 1 25 259 GLY B O 1
ATOM 4280 N N . ALA B 1 260 ? -5.652 -56.375 -17.172 1 27.88 260 ALA B N 1
ATOM 4281 C CA . ALA B 1 260 ? -6.234 -57.031 -18.344 1 27.88 260 ALA B CA 1
ATOM 4282 C C . ALA B 1 260 ? -5.203 -57.156 -19.469 1 27.88 260 ALA B C 1
ATOM 4284 O O . ALA B 1 260 ? -5.555 -57.469 -20.609 1 27.88 260 ALA B O 1
ATOM 4285 N N . VAL B 1 261 ? -4.051 -56.5 -19.469 1 27.03 261 VAL B N 1
ATOM 4286 C CA . VAL B 1 261 ? -3.424 -56.812 -20.75 1 27.03 261 VAL B CA 1
ATOM 4287 C C . VAL B 1 261 ? -3.1 -58.281 -20.812 1 27.03 261 VAL B C 1
ATOM 4289 O O . VAL B 1 261 ? -2.148 -58.75 -20.172 1 27.03 261 VAL B O 1
ATOM 4292 N N . ARG B 1 262 ? -4.082 -59.031 -20.578 1 29.98 262 ARG B N 1
ATOM 4293 C CA . ARG B 1 262 ? -4.008 -60.469 -20.922 1 29.98 262 ARG B CA 1
ATOM 4294 C C . ARG B 1 262 ? -3.426 -60.656 -22.312 1 29.98 262 ARG B C 1
ATOM 4296 O O . ARG B 1 262 ? -3.867 -60.031 -23.281 1 29.98 262 ARG B O 1
ATOM 4303 N N . ALA B 1 263 ? -2.197 -61.094 -22.422 1 27.28 263 ALA B N 1
ATOM 4304 C CA . ALA B 1 263 ? -1.483 -61.719 -23.531 1 27.28 263 ALA B CA 1
ATOM 4305 C C . ALA B 1 263 ? -2.43 -62.562 -24.391 1 27.28 263 ALA B C 1
ATOM 4307 O O . ALA B 1 263 ? -3.164 -63.406 -23.875 1 27.28 263 ALA B O 1
ATOM 4308 N N . HIS B 1 264 ? -3.066 -62.031 -25.375 1 26.36 264 HIS B N 1
ATOM 4309 C CA . HIS B 1 264 ? -3.771 -62.875 -26.328 1 26.36 264 HIS B CA 1
ATOM 4310 C C . HIS B 1 264 ? -2.957 -64.125 -26.672 1 26.36 264 HIS B C 1
ATOM 4312 O O . HIS B 1 264 ? -3.271 -64.812 -27.641 1 26.36 264 HIS B O 1
ATOM 4318 N N . GLY B 1 265 ? -1.698 -64.188 -26.172 1 21.45 265 GLY B N 1
ATOM 4319 C CA . GLY B 1 265 ? -1.054 -65.25 -26.859 1 21.45 265 GLY B CA 1
ATOM 4320 C C . GLY B 1 265 ? -1.901 -66.5 -26.875 1 21.45 265 GLY B C 1
ATOM 4321 O O . GLY B 1 265 ? -1.827 -67.312 -27.828 1 21.45 265 GLY B O 1
ATOM 4322 N N . LYS B 1 266 ? -2.242 -67 -25.734 1 26.73 266 LYS B N 1
ATOM 4323 C CA . LYS B 1 266 ? -2.154 -68.438 -25.734 1 26.73 266 LYS B CA 1
ATOM 4324 C C . LYS B 1 266 ? -3.303 -69.062 -26.531 1 26.73 266 LYS B C 1
ATOM 4326 O O . LYS B 1 266 ? -4.473 -68.812 -26.234 1 26.73 266 LYS B O 1
ATOM 4331 N N . ALA B 1 267 ? -3.213 -69.375 -27.891 1 25.27 267 ALA B N 1
ATOM 4332 C CA . ALA B 1 267 ? -4.035 -70.312 -28.641 1 25.27 267 ALA B CA 1
ATOM 4333 C C . ALA B 1 267 ? -4.535 -71.438 -27.734 1 25.27 267 ALA B C 1
ATOM 4335 O O . ALA B 1 267 ? -3.793 -71.938 -26.906 1 25.27 267 ALA B O 1
ATOM 4336 N N . PRO B 1 268 ? -5.844 -71.375 -27.438 1 21.3 268 PRO B N 1
ATOM 4337 C CA . PRO B 1 268 ? -6.422 -72.438 -26.594 1 21.3 268 PRO B CA 1
ATOM 4338 C C . PRO B 1 268 ? -5.957 -73.875 -26.984 1 21.3 268 PRO B C 1
ATOM 4340 O O . PRO B 1 268 ? -6.066 -74.25 -28.156 1 21.3 268 PRO B O 1
ATOM 4343 N N . ALA B 1 269 ? -4.773 -74.188 -26.469 1 23.83 269 ALA B N 1
ATOM 4344 C CA . ALA B 1 269 ? -4.387 -75.625 -26.672 1 23.83 269 ALA B CA 1
ATOM 4345 C C . ALA B 1 269 ? -5.59 -76.5 -26.531 1 23.83 269 ALA B C 1
ATOM 4347 O O . ALA B 1 269 ? -6.566 -76.188 -25.859 1 23.83 269 ALA B O 1
ATOM 4348 N N . ALA B 1 270 ? -5.723 -77.438 -27.484 1 25.5 270 ALA B N 1
ATOM 4349 C CA . ALA B 1 270 ? -6.512 -78.688 -27.656 1 25.5 270 ALA B CA 1
ATOM 4350 C C . ALA B 1 270 ? -6.551 -79.5 -26.359 1 25.5 270 ALA B C 1
ATOM 4352 O O . ALA B 1 270 ? -5.508 -79.875 -25.844 1 25.5 270 ALA B O 1
ATOM 4353 N N . ALA B 1 271 ? -7.461 -79.062 -25.516 1 22.23 271 ALA B N 1
ATOM 4354 C CA . ALA B 1 271 ? -7.809 -79.875 -24.344 1 22.23 271 ALA B CA 1
ATOM 4355 C C . ALA B 1 271 ? -7.98 -81.312 -24.703 1 22.23 271 ALA B C 1
ATOM 4357 O O . ALA B 1 271 ? -8.891 -81.688 -25.469 1 22.23 271 ALA B O 1
ATOM 4358 N N . SER B 1 272 ? -6.891 -82.062 -24.766 1 19.16 272 SER B N 1
ATOM 4359 C CA . SER B 1 272 ? -7 -83.5 -24.875 1 19.16 272 SER B CA 1
ATOM 4360 C C . SER B 1 272 ? -7.891 -84.062 -23.781 1 19.16 272 SER B C 1
ATOM 4362 O O . SER B 1 272 ? -8.055 -83.5 -22.719 1 19.16 272 SER B O 1
ATOM 4364 N N . PRO B 1 273 ? -8.43 -85.312 -23.859 1 19.17 273 PRO B N 1
ATOM 4365 C CA . PRO B 1 273 ? -9.367 -86.188 -23.156 1 19.17 273 PRO B CA 1
ATOM 4366 C C . PRO B 1 273 ? -8.844 -86.625 -21.812 1 19.17 273 PRO B C 1
ATOM 4368 O O . PRO B 1 273 ? -7.836 -87.375 -21.75 1 19.17 273 PRO B O 1
ATOM 4371 N N . ARG B 1 274 ? -8.391 -85.938 -20.938 1 20.64 274 ARG B N 1
ATOM 4372 C CA . ARG B 1 274 ? -7.945 -86.688 -19.781 1 20.64 274 ARG B CA 1
ATOM 4373 C C . ARG B 1 274 ? -9.039 -87.625 -19.312 1 20.64 274 ARG B C 1
ATOM 4375 O O . ARG B 1 274 ? -10.172 -87.25 -19.078 1 20.64 274 ARG B O 1
ATOM 4382 N N . SER B 1 275 ? -8.984 -89 -19.188 1 16.28 275 SER B N 1
ATOM 4383 C CA . SER B 1 275 ? -9.617 -90.188 -18.688 1 16.28 275 SER B CA 1
ATOM 4384 C C . SER B 1 275 ? -9.852 -90.125 -17.172 1 16.28 275 SER B C 1
ATOM 4386 O O . SER B 1 275 ? -10.961 -90.375 -16.703 1 16.28 275 SER B O 1
ATOM 4388 N N . SER B 1 276 ? -8.945 -90.562 -16.188 1 16.75 276 SER B N 1
ATOM 4389 C CA . SER B 1 276 ? -9.195 -91.688 -15.312 1 16.75 276 SER B CA 1
ATOM 4390 C C . SER B 1 276 ? -10.023 -91.312 -14.102 1 16.75 276 SER B C 1
ATOM 4392 O O . SER B 1 276 ? -10.133 -90.125 -13.781 1 16.75 276 SER B O 1
ATOM 4394 N N . MET B 1 277 ? -9.914 -92.188 -12.773 1 18.17 277 MET B N 1
ATOM 4395 C CA . MET B 1 277 ? -10.641 -93.125 -11.906 1 18.17 277 MET B CA 1
ATOM 4396 C C . MET B 1 277 ? -10.922 -92.5 -10.547 1 18.17 277 MET B C 1
ATOM 4398 O O . MET B 1 277 ? -12.062 -92.5 -10.094 1 18.17 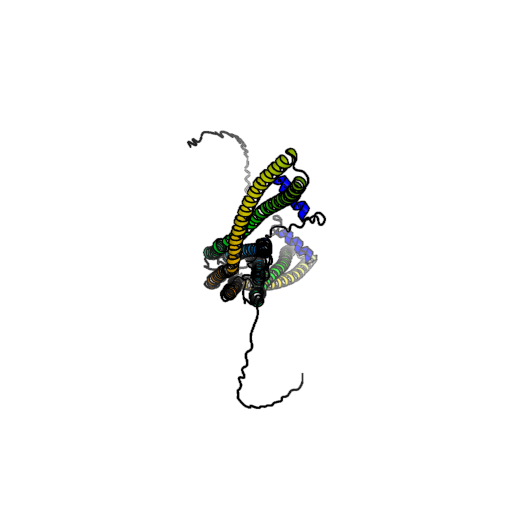277 MET B O 1
ATOM 4402 N N . ASN B 1 278 ? -10.25 -92.875 -9.25 1 16.31 278 ASN B N 1
ATOM 4403 C CA . ASN B 1 278 ? -10.82 -93.625 -8.133 1 16.31 278 ASN B CA 1
ATOM 4404 C C . ASN B 1 278 ? -11.359 -92.688 -7.055 1 16.31 278 ASN B C 1
ATOM 4406 O O . ASN B 1 278 ? -12.172 -91.812 -7.336 1 16.31 278 ASN B O 1
ATOM 4410 N N . THR B 1 279 ? -10.758 -92.75 -5.641 1 18.33 279 THR B N 1
ATOM 4411 C CA . THR B 1 279 ? -11.18 -93.438 -4.41 1 18.33 279 THR B CA 1
ATOM 4412 C C . THR B 1 279 ? -11.719 -92.438 -3.408 1 18.33 279 THR B C 1
ATOM 4414 O O . THR B 1 279 ? -11.414 -91.188 -3.5 1 18.33 279 THR B O 1
ATOM 4417 N N . PRO B 1 280 ? -11.789 -92.75 -1.885 1 17.61 280 PRO B N 1
ATOM 4418 C CA . PRO B 1 280 ? -12.805 -92.875 -0.835 1 17.61 280 PRO B CA 1
ATOM 4419 C C . PRO B 1 280 ? -12.844 -91.625 0.08 1 17.61 280 PRO B C 1
ATOM 4421 O O . PRO B 1 280 ? -13.922 -91.125 0.399 1 17.61 280 PRO B O 1
ATOM 4424 N N . VAL B 1 281 ? -11.75 -91.188 0.881 1 17.56 281 VAL B N 1
ATOM 4425 C CA . VAL B 1 281 ? -11.805 -91.438 2.309 1 17.56 281 VAL B CA 1
ATOM 4426 C C . VAL B 1 281 ? -12.594 -90.375 3.035 1 17.56 281 VAL B C 1
ATOM 4428 O O . VAL B 1 281 ? -12.766 -89.25 2.514 1 17.56 281 VAL B O 1
ATOM 4431 N N . SER B 1 282 ? -12.625 -90.438 4.586 1 15.63 282 SER B N 1
ATOM 4432 C CA . SER B 1 282 ? -13.414 -90.562 5.809 1 15.63 282 SER B CA 1
ATOM 4433 C C . SER B 1 282 ? -13.445 -89.188 6.523 1 15.63 282 SER B C 1
ATOM 4435 O O . SER B 1 282 ? -14.523 -88.688 6.871 1 15.63 282 SER B O 1
ATOM 4437 N N . GLY B 1 283 ? -12.336 -88.812 7.211 1 15.98 283 GLY B N 1
ATOM 4438 C CA . GLY B 1 283 ? -12.492 -88.688 8.656 1 15.98 283 GLY B CA 1
ATOM 4439 C C . GLY B 1 283 ? -13.156 -87.375 9.07 1 15.98 283 GLY B C 1
ATOM 4440 O O . GLY B 1 283 ? -13.312 -86.438 8.258 1 15.98 283 GLY B O 1
ATOM 4441 N N . GLY B 1 284 ? -13.281 -87.25 10.484 1 15.15 284 GLY B N 1
ATOM 4442 C CA . GLY B 1 284 ? -14.07 -87 11.68 1 15.15 284 GLY B CA 1
ATOM 4443 C C . GLY B 1 284 ? -14 -85.562 12.156 1 15.15 284 GLY B C 1
ATOM 4444 O O . GLY B 1 284 ? -15.016 -85 12.555 1 15.15 284 GLY B O 1
ATOM 4445 N N . ALA B 1 285 ? -12.734 -84.938 12.18 1 16.72 285 ALA B N 1
ATOM 4446 C CA . ALA B 1 285 ? -12.586 -84.5 13.562 1 16.72 285 ALA B CA 1
ATOM 4447 C C . ALA B 1 285 ? -13.5 -83.312 13.852 1 16.72 285 ALA B C 1
ATOM 4449 O O . ALA B 1 285 ? -13.945 -82.625 12.93 1 16.72 285 ALA B O 1
ATOM 4450 N N . ASP B 1 286 ? -13.352 -83 15.164 1 15.41 286 ASP B N 1
ATOM 4451 C CA . ASP B 1 286 ? -14.008 -82.688 16.422 1 15.41 286 ASP B CA 1
ATOM 4452 C C . ASP B 1 286 ? -14.273 -81.188 16.531 1 15.41 286 ASP B C 1
ATOM 4454 O O . ASP B 1 286 ? -15.422 -80.812 16.734 1 15.41 286 ASP B O 1
ATOM 4458 N N . PRO B 1 287 ? -13.453 -80.625 17.578 1 15.7 287 PRO B N 1
ATOM 4459 C CA . PRO B 1 287 ? -14.031 -80.25 18.859 1 15.7 287 PRO B CA 1
ATOM 4460 C C . PRO B 1 287 ? -14.461 -78.812 18.891 1 15.7 287 PRO B C 1
ATOM 4462 O O . PRO B 1 287 ? -15.625 -78.5 19.188 1 15.7 287 PRO B O 1
ATOM 4465 N N . SER B 1 288 ? -13.5 -78.062 19.531 1 15.43 288 SER B N 1
ATOM 4466 C CA . SER B 1 288 ? -13.656 -77.438 20.859 1 15.43 288 SER B CA 1
ATOM 4467 C C . SER B 1 288 ? -14.25 -76.062 20.766 1 15.43 288 SER B C 1
ATOM 4469 O O . SER B 1 288 ? -14.258 -75.438 19.688 1 15.43 288 SER B O 1
ATOM 4471 N N . ASN B 1 289 ? -13.75 -75.312 21.797 1 15.08 289 ASN B N 1
ATOM 4472 C CA . ASN B 1 289 ? -14.289 -74.812 23.047 1 15.08 289 ASN B CA 1
ATOM 4473 C C . ASN B 1 289 ? -14.758 -73.375 22.938 1 15.08 289 ASN B C 1
ATOM 4475 O O . ASN B 1 289 ? -15.914 -73.062 23.219 1 15.08 289 ASN B O 1
ATOM 4479 N N . PRO B 1 290 ? -13.984 -72.562 23.703 1 15.1 290 PRO B N 1
ATOM 4480 C CA . PRO B 1 290 ? -14.461 -72 24.984 1 15.1 290 PRO B CA 1
ATOM 4481 C C . PRO B 1 290 ? -15.086 -70.625 24.844 1 15.1 290 PRO B C 1
ATOM 4483 O O . PRO B 1 290 ? -15.289 -70.125 23.719 1 15.1 290 PRO B O 1
ATOM 4486 N N . PHE B 1 291 ? -14.32 -69.75 25.531 1 16.44 291 PHE B N 1
ATOM 4487 C CA . PHE B 1 291 ? -14.703 -69.062 26.766 1 16.44 291 PHE B CA 1
ATOM 4488 C C . PHE B 1 291 ? -15.398 -67.75 26.453 1 16.44 291 PHE B C 1
ATOM 4490 O O . PHE B 1 291 ? -15.305 -67.25 25.344 1 16.44 291 PHE B O 1
ATOM 4497 N N . VAL B 1 292 ? -15.094 -66.938 27.391 1 14.89 292 VAL B N 1
ATOM 4498 C CA . VAL B 1 292 ? -15.766 -66.312 28.547 1 14.89 292 VAL B CA 1
ATOM 4499 C C . VAL B 1 292 ? -16.219 -64.938 28.203 1 14.89 292 VAL B C 1
ATOM 4501 O O . VAL B 1 292 ? -17.375 -64.562 28.391 1 14.89 292 VAL B O 1
ATOM 4504 N N . ALA B 1 293 ? -15.281 -64 28.484 1 16.7 293 ALA B N 1
ATOM 4505 C CA . ALA B 1 293 ? -15.5 -63.219 29.719 1 16.7 293 ALA B CA 1
ATOM 4506 C C . ALA B 1 293 ? -16.406 -62.031 29.438 1 16.7 293 ALA B C 1
ATOM 4508 O O . ALA B 1 293 ? -16.562 -61.594 28.297 1 16.7 293 ALA B O 1
ATOM 4509 N N . GLN B 1 294 ? -16.25 -61.281 30.484 1 15.16 294 GLN B N 1
ATOM 4510 C CA . GLN B 1 294 ? -17 -60.656 31.547 1 15.16 294 GLN B CA 1
ATOM 4511 C C . GLN B 1 294 ? -17.516 -59.281 31.125 1 15.16 294 GLN B C 1
ATOM 4513 O O . GLN B 1 294 ? -18.719 -59 31.203 1 15.16 294 GLN B O 1
ATOM 4518 N N . GLN B 1 295 ? -16.984 -58.469 31.953 1 14.1 295 GLN B N 1
ATOM 4519 C CA . GLN B 1 295 ? -17.672 -57.719 33 1 14.1 295 GLN B CA 1
ATOM 4520 C C . GLN B 1 295 ? -18.188 -56.375 32.5 1 14.1 295 GLN B C 1
ATOM 4522 O O . GLN B 1 295 ? -19.375 -56.094 32.594 1 14.1 295 GLN B O 1
ATOM 4527 N N . ALA B 1 296 ? -17.578 -55.469 33.375 1 15.96 296 ALA B N 1
ATOM 4528 C CA . ALA B 1 296 ? -18.344 -54.719 34.344 1 15.96 296 ALA B CA 1
ATOM 4529 C C . ALA B 1 296 ? -19.094 -53.562 33.688 1 15.96 296 ALA B C 1
ATOM 4531 O O . ALA B 1 296 ? -18.812 -53.188 32.562 1 15.96 296 ALA B O 1
ATOM 4532 N N . PRO B 1 297 ? -18.828 -52.594 34.469 1 15.77 297 PRO B N 1
ATOM 4533 C CA . PRO B 1 297 ? -19.75 -51.875 35.375 1 15.77 297 PRO B CA 1
ATOM 4534 C C . PRO B 1 297 ? -20.328 -50.625 34.75 1 15.77 297 PRO B C 1
ATOM 4536 O O . PRO B 1 297 ? -21.547 -50.438 34.75 1 15.77 297 PRO B O 1
ATOM 4539 N N . GLY B 1 298 ? -19.453 -49.594 35.031 1 16.23 298 GLY B N 1
ATOM 4540 C CA . GLY B 1 298 ? -19.797 -48.562 36 1 16.23 298 GLY B CA 1
ATOM 4541 C C . GLY B 1 298 ? -20.719 -47.5 35.406 1 16.23 298 GLY B C 1
ATOM 4542 O O . GLY B 1 298 ? -20.875 -47.406 34.188 1 16.23 298 GLY B O 1
ATOM 4543 N N . THR B 1 299 ? -20.594 -46.5 36.25 1 17.03 299 THR B N 1
ATOM 4544 C CA . THR B 1 299 ? -21.422 -45.688 37.125 1 17.03 299 THR B CA 1
ATOM 4545 C C . THR B 1 299 ? -22.078 -44.562 36.344 1 17.03 299 THR B C 1
ATOM 4547 O O . THR B 1 299 ? -21.672 -44.25 35.219 1 17.03 299 THR B O 1
ATOM 4550 N N . PRO B 1 300 ? -21.906 -43.562 37.125 1 16.59 300 PRO B N 1
ATOM 4551 C CA . PRO B 1 300 ? -22.891 -42.812 37.906 1 16.59 300 PRO B CA 1
ATOM 4552 C C . PRO B 1 300 ? -23.453 -41.625 37.156 1 16.59 300 PRO B C 1
ATOM 4554 O O . PRO B 1 300 ? -24.672 -41.469 37.031 1 16.59 300 PRO B O 1
ATOM 4557 N N . THR B 1 301 ? -22.766 -40.562 37.594 1 17.14 301 THR B N 1
ATOM 4558 C CA . THR B 1 301 ? -23.344 -39.562 38.5 1 17.14 301 THR B CA 1
ATOM 4559 C C . THR B 1 301 ? -24.062 -38.5 37.688 1 17.14 301 THR B C 1
ATOM 4561 O O . THR B 1 301 ? -23.781 -38.281 36.5 1 17.14 301 THR B O 1
ATOM 4564 N N . GLN B 1 302 ? -23.969 -37.438 38.438 1 15.99 302 GLN B N 1
ATOM 4565 C CA . GLN B 1 302 ? -24.828 -36.531 39.188 1 15.99 302 GLN B CA 1
ATOM 4566 C C . GLN B 1 302 ? -25.297 -35.344 38.312 1 15.99 302 GLN B C 1
ATOM 4568 O O . GLN B 1 302 ? -26.5 -35.094 38.219 1 15.99 302 GLN B O 1
ATOM 4573 N N . TYR B 1 303 ? -24.781 -34.312 38.875 1 16.61 303 TYR B N 1
ATOM 4574 C CA . TYR B 1 303 ? -25.547 -33.375 39.688 1 16.61 303 TYR B CA 1
ATOM 4575 C C . TYR B 1 303 ? -26.234 -32.312 38.812 1 16.61 303 TYR B C 1
ATOM 4577 O O . TYR B 1 303 ? -25.859 -32.125 37.656 1 16.61 303 TYR B O 1
ATOM 4585 N N . PRO B 1 304 ? -26.125 -31.25 39.562 1 16.75 304 PRO B N 1
ATOM 4586 C CA . PRO B 1 304 ? -27.047 -30.312 40.219 1 16.75 304 PRO B CA 1
ATOM 4587 C C . PRO B 1 304 ? -27.5 -29.188 39.312 1 16.75 304 PRO B C 1
ATOM 4589 O O . PRO B 1 304 ? -28.703 -28.984 39.094 1 16.75 304 PRO B O 1
ATOM 4592 N N . GLY B 1 305 ? -26.906 -28.078 39.781 1 16.11 305 GLY B N 1
ATOM 4593 C CA . GLY B 1 305 ? -27.453 -26.953 40.5 1 16.11 305 GLY B CA 1
ATOM 4594 C C . GLY B 1 305 ? -28.094 -25.906 39.625 1 16.11 305 GLY B C 1
ATOM 4595 O O . GLY B 1 305 ? -27.969 -25.969 38.406 1 16.11 305 GLY B O 1
ATOM 4596 N N . MET B 1 306 ? -27.828 -24.75 40.219 1 17.36 306 MET B N 1
ATOM 4597 C CA . MET B 1 306 ? -28.547 -23.656 40.875 1 17.36 306 MET B CA 1
ATOM 4598 C C . MET B 1 306 ? -29.078 -22.672 39.844 1 17.36 306 MET B C 1
ATOM 4600 O O . MET B 1 306 ? -28.672 -22.688 38.688 1 17.36 306 MET B O 1
ATOM 4604 N N . HIS B 1 307 ? -29.094 -21.547 40.469 1 16.36 307 HIS B N 1
ATOM 4605 C CA . HIS B 1 307 ? -29.922 -20.516 41.062 1 16.36 307 HIS B CA 1
ATOM 4606 C C . HIS B 1 307 ? -30.172 -19.359 40.094 1 16.36 307 HIS B C 1
ATOM 4608 O O . HIS B 1 307 ? -31.312 -18.969 39.875 1 16.36 307 HIS B O 1
ATOM 4614 N N . ARG B 1 308 ? -29.359 -18.297 40.469 1 18.94 308 ARG B N 1
ATOM 4615 C CA . ARG B 1 308 ? -29.812 -17.047 41.062 1 18.94 308 ARG B CA 1
ATOM 4616 C C . ARG B 1 308 ? -30.547 -16.188 40.062 1 18.94 308 ARG B C 1
ATOM 4618 O O . ARG B 1 308 ? -30.297 -16.281 38.844 1 18.94 308 ARG B O 1
ATOM 4625 N N . ASN B 1 309 ? -30.562 -14.922 40.625 1 17.31 309 ASN B N 1
ATOM 4626 C CA . ASN B 1 309 ? -31.328 -13.828 41.219 1 17.31 309 ASN B CA 1
ATOM 4627 C C . ASN B 1 309 ? -31.75 -12.812 40.156 1 17.31 309 ASN B C 1
ATOM 4629 O O . ASN B 1 309 ? -32.938 -12.438 40.094 1 17.31 309 ASN B O 1
ATOM 4633 N N . THR B 1 310 ? -31.25 -11.695 40.625 1 18.19 310 THR B N 1
ATOM 4634 C CA . THR B 1 310 ? -31.828 -10.492 41.219 1 18.19 310 THR B CA 1
ATOM 4635 C C . THR B 1 310 ? -32.312 -9.539 40.125 1 18.19 310 THR B C 1
ATOM 4637 O O . THR B 1 310 ? -33.438 -9.062 40.188 1 18.19 310 THR B O 1
ATOM 4640 N N . VAL B 1 311 ? -31.828 -8.359 40.406 1 18.8 311 VAL B N 1
ATOM 4641 C CA . VAL B 1 311 ? -32.375 -7.098 40.906 1 18.8 311 VAL B CA 1
ATOM 4642 C C . VAL B 1 311 ? -33.094 -6.379 39.781 1 18.8 311 VAL B C 1
ATOM 4644 O O . VAL B 1 311 ? -32.844 -6.609 38.594 1 18.8 311 VAL B O 1
ATOM 4647 N N . SER B 1 312 ? -33.562 -5.238 40.312 1 18.7 312 SER B N 1
ATOM 4648 C CA . SER B 1 312 ? -34.5 -4.188 40.688 1 18.7 312 SER B CA 1
ATOM 4649 C C . SER B 1 312 ? -34.625 -3.143 39.594 1 18.7 312 SER B C 1
ATOM 4651 O O . SER B 1 312 ? -35.75 -2.809 39.188 1 18.7 312 SER B O 1
ATOM 4653 N N . SER B 1 313 ? -34.375 -1.924 40.25 1 19.62 313 SER B N 1
ATOM 4654 C CA . SER B 1 313 ? -35.125 -0.695 40.5 1 19.62 313 SER B CA 1
ATOM 4655 C C . SER B 1 313 ? -35.156 0.179 39.25 1 19.62 313 SER B C 1
ATOM 4657 O O . SER B 1 313 ? -36.219 0.632 38.812 1 19.62 313 SER B O 1
ATOM 4659 N N . ALA B 1 314 ? -34.688 1.413 39.688 1 22.16 314 ALA B N 1
ATOM 4660 C CA . ALA B 1 314 ? -35.219 2.771 39.688 1 22.16 314 ALA B CA 1
ATOM 4661 C C . ALA B 1 314 ? -35.188 3.371 38.281 1 22.16 314 ALA B C 1
ATOM 4663 O O . ALA B 1 314 ? -36.188 3.896 37.812 1 22.16 314 ALA B O 1
ATOM 4664 N N . VAL B 1 315 ? -34.062 4.297 38.25 1 22.61 315 VAL B N 1
ATOM 4665 C CA . VAL B 1 315 ? -34.156 5.656 37.719 1 22.61 315 VAL B CA 1
ATOM 4666 C C . VAL B 1 315 ? -34.219 5.617 36.188 1 22.61 315 VAL B C 1
ATOM 4668 O O . VAL B 1 315 ? -33.469 4.875 35.562 1 22.61 315 VAL B O 1
#

Radius of gyration: 50.89 Å; Cα contacts (8 Å, |Δi|>4): 659; chains: 2; bounding box: 75×188×100 Å